Protein AF-J2E6T9-F1 (afdb_monomer)

Structure (mmCIF, N/CA/C/O backbone):
data_AF-J2E6T9-F1
#
_entry.id   AF-J2E6T9-F1
#
loop_
_atom_site.group_PDB
_atom_site.id
_atom_site.type_symbol
_atom_site.label_atom_id
_atom_site.label_alt_id
_atom_site.label_comp_id
_atom_site.label_asym_id
_atom_site.label_entity_id
_atom_site.label_seq_id
_atom_site.pdbx_PDB_ins_code
_atom_site.Cartn_x
_atom_site.Cartn_y
_atom_site.Cartn_z
_atom_site.occupancy
_atom_site.B_iso_or_equiv
_atom_site.auth_seq_id
_atom_site.auth_comp_id
_atom_site.auth_asym_id
_atom_site.auth_atom_id
_atom_site.pdbx_PDB_model_num
ATOM 1 N N . MET A 1 1 ? -65.862 -58.546 57.306 1.00 33.94 1 MET A N 1
ATOM 2 C CA . MET A 1 1 ? -64.444 -58.818 56.987 1.00 33.94 1 MET A CA 1
ATOM 3 C C . MET A 1 1 ? -63.768 -57.460 56.868 1.00 33.94 1 MET A C 1
ATOM 5 O O . MET A 1 1 ? -63.826 -56.861 55.809 1.00 33.94 1 MET A O 1
ATOM 9 N N . LEU A 1 2 ? -63.643 -56.802 58.025 1.00 31.19 2 LEU A N 1
ATOM 10 C CA . LEU A 1 2 ? -62.395 -56.538 58.767 1.00 31.19 2 LEU A CA 1
ATOM 11 C C . LEU A 1 2 ? -61.630 -55.376 58.101 1.00 31.19 2 LEU A C 1
ATOM 13 O O . LEU A 1 2 ? -60.938 -55.601 57.120 1.00 31.19 2 LEU A O 1
ATOM 17 N N . GLU A 1 3 ? -61.995 -54.119 58.404 1.00 28.23 3 GLU A N 1
ATOM 18 C CA . GLU A 1 3 ? -61.572 -53.308 59.586 1.00 28.23 3 GLU A CA 1
ATOM 19 C C . GLU A 1 3 ? -60.317 -52.481 59.212 1.00 28.23 3 GLU A C 1
ATOM 21 O O . GLU A 1 3 ? -59.407 -53.044 58.626 1.00 28.23 3 GLU A O 1
ATOM 26 N N . ILE A 1 4 ? -60.142 -51.164 59.407 1.00 30.59 4 ILE A N 1
ATOM 27 C CA . ILE A 1 4 ? -60.635 -50.104 60.319 1.00 30.59 4 ILE A CA 1
ATOM 28 C C . ILE A 1 4 ? -60.279 -48.757 59.616 1.00 30.59 4 ILE A C 1
ATOM 30 O O . ILE A 1 4 ? -59.206 -48.668 59.033 1.00 30.59 4 ILE A O 1
ATOM 34 N N . SER A 1 5 ? -61.215 -47.808 59.417 1.00 29.56 5 SER A N 1
ATOM 35 C CA . SER A 1 5 ? -61.402 -46.529 60.167 1.00 29.56 5 SER A CA 1
ATOM 36 C C . SER A 1 5 ? -60.226 -45.523 60.044 1.00 29.56 5 SER A C 1
ATOM 38 O O . SER A 1 5 ? -59.086 -45.941 60.126 1.00 29.56 5 SER A O 1
ATOM 40 N N . GLN A 1 6 ? -60.349 -44.198 59.871 1.00 29.88 6 GLN A N 1
ATOM 41 C CA . GLN A 1 6 ? -61.359 -43.202 60.256 1.00 29.88 6 GLN A CA 1
ATOM 42 C C . GLN A 1 6 ? -61.032 -41.842 59.569 1.00 29.88 6 GLN A C 1
ATOM 44 O O . GLN A 1 6 ? -59.870 -41.487 59.438 1.00 29.88 6 GLN A O 1
ATOM 49 N N . TYR A 1 7 ? -62.077 -41.104 59.177 1.00 23.58 7 TYR A N 1
ATOM 50 C CA . TYR A 1 7 ? -62.310 -39.645 59.305 1.00 23.58 7 TYR A CA 1
ATOM 51 C C . TYR A 1 7 ? -61.223 -38.547 59.047 1.00 23.58 7 TYR A C 1
ATOM 53 O O . TYR A 1 7 ? -60.216 -38.454 59.734 1.00 23.58 7 TYR A O 1
ATOM 61 N N . ASN A 1 8 ? -61.595 -37.630 58.128 1.00 31.12 8 ASN A N 1
ATOM 62 C CA . ASN A 1 8 ? -61.217 -36.209 57.843 1.00 31.12 8 ASN A CA 1
ATOM 63 C C . ASN A 1 8 ? -61.057 -35.270 59.084 1.00 31.12 8 ASN A C 1
ATOM 65 O O . ASN A 1 8 ? -61.571 -35.694 60.121 1.00 31.12 8 ASN A O 1
ATOM 69 N N . PRO A 1 9 ? -60.568 -33.978 59.039 1.00 38.75 9 PRO A N 1
ATOM 70 C CA . PRO A 1 9 ? -60.318 -33.034 57.902 1.00 38.75 9 PRO A CA 1
ATOM 71 C C . PRO A 1 9 ? -59.126 -31.997 58.022 1.00 38.75 9 PRO A C 1
ATOM 73 O O . PRO A 1 9 ? -58.530 -31.807 59.075 1.00 38.75 9 PRO A O 1
ATOM 76 N N . SER A 1 10 ? -58.943 -31.171 56.968 1.00 24.67 10 SER A N 1
ATOM 77 C CA . SER A 1 10 ? -58.664 -29.698 56.970 1.00 24.67 10 SER A CA 1
ATOM 78 C C . SER A 1 10 ? -57.241 -29.070 56.886 1.00 24.67 10 SER A C 1
ATOM 80 O O . SER A 1 10 ? -56.314 -29.470 57.575 1.00 24.67 10 SER A O 1
ATOM 82 N N . LEU A 1 11 ? -57.210 -27.959 56.111 1.00 24.92 11 LEU A N 1
ATOM 83 C CA . LEU A 1 11 ? -56.419 -26.703 56.201 1.00 24.92 11 LEU A CA 1
ATOM 84 C C . LEU A 1 11 ? -55.042 -26.519 55.490 1.00 24.92 11 LEU A C 1
ATOM 86 O O . LEU A 1 11 ? -54.010 -26.979 55.949 1.00 24.92 11 LEU A O 1
ATOM 90 N N . HIS A 1 12 ? -55.100 -25.706 54.415 1.00 28.03 12 HIS A N 1
ATOM 91 C CA . HIS A 1 12 ? -54.169 -24.683 53.882 1.00 28.03 12 HIS A CA 1
ATOM 92 C C . HIS A 1 12 ? -52.638 -24.878 53.868 1.00 28.03 12 HIS A C 1
ATOM 94 O O . HIS A 1 12 ? -51.995 -24.836 54.908 1.00 28.03 12 HIS A O 1
ATOM 100 N N . ALA A 1 13 ? -52.058 -24.760 52.663 1.00 27.20 13 ALA A N 1
ATOM 101 C CA . ALA A 1 13 ? -50.959 -23.824 52.383 1.00 27.20 13 ALA A CA 1
ATOM 102 C C . ALA A 1 13 ? -50.910 -23.498 50.874 1.00 27.20 13 ALA A C 1
ATOM 104 O O . ALA A 1 13 ? -50.800 -24.395 50.043 1.00 27.20 13 ALA A O 1
ATOM 105 N N . CYS A 1 14 ? -51.032 -22.213 50.521 1.00 29.80 14 CYS A N 1
ATOM 106 C CA . CYS A 1 14 ? -50.551 -21.699 49.240 1.00 29.80 14 CYS A CA 1
ATOM 107 C C . CYS A 1 14 ? -49.024 -21.671 49.310 1.00 29.80 14 CYS A C 1
ATOM 109 O O . CYS A 1 14 ? -48.490 -20.984 50.178 1.00 29.80 14 CYS A O 1
ATOM 111 N N . GLU A 1 15 ? -48.339 -22.343 48.389 1.00 29.69 15 GLU A N 1
ATOM 112 C CA . GLU A 1 15 ? -46.917 -22.109 48.151 1.00 29.69 15 GLU A CA 1
ATOM 113 C C . GLU A 1 15 ? -46.718 -21.473 46.776 1.00 29.69 15 GLU A C 1
ATOM 115 O O . GLU A 1 15 ? -47.309 -21.867 45.769 1.00 29.69 15 GLU A O 1
ATOM 120 N N . HIS A 1 16 ? -45.935 -20.400 46.810 1.00 28.62 16 HIS A N 1
ATOM 121 C CA . HIS A 1 16 ? -45.573 -19.520 45.717 1.00 28.62 16 HIS A CA 1
ATOM 122 C C . HIS A 1 16 ? -44.885 -20.276 44.574 1.00 28.62 16 HIS A C 1
ATOM 124 O O . HIS A 1 16 ? -43.930 -21.015 44.792 1.00 28.62 16 HIS A O 1
ATOM 130 N N . VAL A 1 17 ? -45.336 -20.027 43.344 1.00 32.03 17 VAL A N 1
ATOM 131 C CA . VAL A 1 17 ? -44.604 -20.386 42.125 1.00 32.03 17 VAL A CA 1
ATOM 132 C C . VAL A 1 17 ? -43.554 -19.304 41.883 1.00 32.03 17 VAL A C 1
ATOM 134 O O . VAL A 1 17 ? -43.895 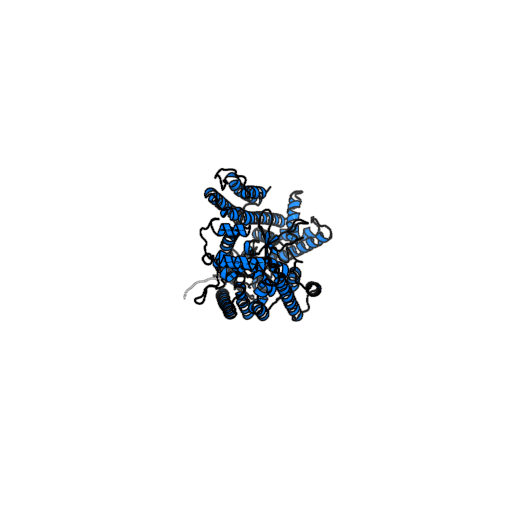-18.147 41.643 1.00 32.03 17 VAL A O 1
ATOM 137 N N . ASP A 1 18 ? -42.289 -19.692 41.987 1.00 30.31 18 ASP A N 1
ATOM 138 C CA . ASP A 1 18 ? -41.109 -18.870 41.719 1.00 30.31 18 ASP A CA 1
ATOM 139 C C . ASP A 1 18 ? -40.858 -18.812 40.193 1.00 30.31 18 ASP A C 1
ATOM 141 O O . ASP A 1 18 ? -40.681 -19.868 39.574 1.00 30.31 18 ASP A O 1
ATOM 145 N N . PRO A 1 19 ? -40.872 -17.642 39.524 1.00 38.97 19 PRO A N 1
ATOM 146 C CA . PRO A 1 19 ? -40.649 -17.550 38.086 1.00 38.97 19 PRO A CA 1
ATOM 147 C C . PRO A 1 19 ? -39.174 -17.257 37.785 1.00 38.97 19 PRO A C 1
ATOM 149 O O . PRO A 1 19 ? -38.844 -16.188 37.285 1.00 38.97 19 PRO A O 1
ATOM 152 N N . LEU A 1 20 ? -38.274 -18.199 38.071 1.00 38.50 20 LEU A N 1
ATOM 153 C CA . LEU A 1 20 ? -36.865 -18.124 37.653 1.00 38.50 20 LEU A CA 1
ATOM 154 C C . LEU A 1 20 ? -36.326 -19.516 37.289 1.00 38.50 20 LEU A C 1
ATOM 156 O O . LEU A 1 20 ? -35.359 -20.016 37.860 1.00 38.50 20 LEU A O 1
ATOM 160 N N . ALA A 1 21 ? -36.925 -20.139 36.274 1.00 36.16 21 ALA A N 1
ATOM 161 C CA . ALA A 1 21 ? -36.225 -21.172 35.521 1.00 36.16 21 ALA A CA 1
ATOM 162 C C . ALA A 1 21 ? -35.213 -20.478 34.595 1.00 36.16 21 ALA A C 1
ATOM 164 O O . ALA A 1 21 ? -35.528 -20.138 33.456 1.00 36.16 21 ALA A O 1
ATOM 165 N N . LYS A 1 22 ? -33.994 -20.236 35.098 1.00 40.28 22 LYS A N 1
ATOM 166 C CA . LYS A 1 22 ? -32.830 -20.024 34.229 1.00 40.28 22 LYS A CA 1
ATOM 167 C C . LYS A 1 22 ? -32.750 -21.242 33.312 1.00 40.28 22 LYS A C 1
ATOM 169 O O . LYS A 1 22 ? -32.534 -22.352 33.797 1.00 40.28 22 LYS A O 1
ATOM 174 N N . GLN A 1 23 ? -32.992 -21.042 32.018 1.00 38.41 23 GLN A N 1
ATOM 175 C CA . GLN A 1 23 ? -32.739 -22.064 31.010 1.00 38.41 23 GLN A CA 1
ATOM 176 C C . GLN A 1 23 ? -31.299 -22.549 31.195 1.00 38.41 23 GLN A C 1
ATOM 178 O O . GLN A 1 23 ? -30.377 -21.738 31.298 1.00 38.41 23 GLN A O 1
ATOM 183 N N . ALA A 1 24 ? -31.123 -23.865 31.321 1.00 42.41 24 ALA A N 1
ATOM 184 C CA . ALA A 1 24 ? -29.798 -24.460 31.274 1.00 42.41 24 ALA A CA 1
ATOM 185 C C . ALA A 1 24 ? -29.132 -24.031 29.952 1.00 42.41 24 ALA A C 1
ATOM 187 O O . ALA A 1 24 ? -29.827 -24.002 28.930 1.00 42.41 24 ALA A O 1
ATOM 188 N N . PRO A 1 25 ? -27.840 -23.653 29.957 1.00 47.38 25 PRO A N 1
ATOM 189 C CA . PRO A 1 25 ? -27.150 -23.318 28.721 1.00 47.38 25 PRO A CA 1
ATOM 190 C C . PRO A 1 25 ? -27.247 -24.507 27.750 1.00 47.38 25 PRO A C 1
ATOM 192 O O . PRO A 1 25 ? -27.209 -25.655 28.204 1.00 47.38 25 PRO A O 1
ATOM 195 N N . PRO A 1 26 ? -27.438 -24.255 26.443 1.00 51.00 26 PRO A N 1
ATOM 196 C CA . PRO A 1 26 ? -27.552 -25.317 25.452 1.00 51.00 26 PRO A CA 1
ATOM 197 C C . PRO A 1 26 ? -26.315 -26.225 25.497 1.00 51.00 26 PRO A C 1
ATOM 199 O O . PRO A 1 26 ? -25.190 -25.738 25.568 1.00 51.00 26 PRO A O 1
ATOM 202 N N . GLU A 1 27 ? -26.533 -27.543 25.485 1.00 56.47 27 GLU A N 1
ATOM 203 C CA . GLU A 1 27 ? -25.462 -28.537 25.367 1.00 56.47 27 GLU A CA 1
ATOM 204 C C . GLU A 1 27 ? -24.908 -28.488 23.930 1.00 56.47 27 GLU A C 1
ATOM 206 O O . GLU A 1 27 ? -25.621 -28.807 22.975 1.00 56.47 27 GLU A O 1
ATOM 211 N N . GLY A 1 28 ? -23.647 -28.079 23.769 1.00 74.62 28 GLY A N 1
ATOM 212 C CA . GLY A 1 28 ? -22.941 -27.979 22.491 1.00 74.62 28 GLY A CA 1
ATOM 213 C C . GLY A 1 28 ? -22.706 -26.551 21.965 1.00 74.62 28 GLY A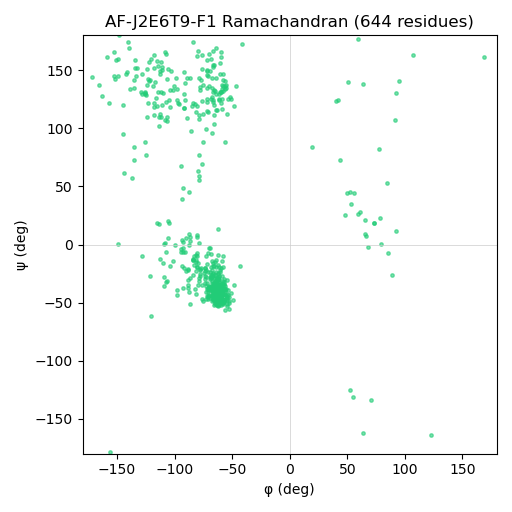 C 1
ATOM 214 O O . GLY A 1 28 ? -23.341 -25.589 22.401 1.00 74.62 28 GLY A O 1
ATOM 215 N N . PRO A 1 29 ? -21.782 -26.393 20.994 1.00 84.50 29 PRO A N 1
ATOM 216 C CA . PRO A 1 29 ? -21.494 -25.105 20.368 1.00 84.50 29 PRO A CA 1
ATOM 217 C C . PRO A 1 29 ? -22.740 -24.524 19.685 1.00 84.50 29 PRO A C 1
ATOM 219 O O . PRO A 1 29 ? -23.415 -25.192 18.899 1.00 84.50 29 PRO A O 1
ATOM 222 N N . GLN A 1 30 ? -23.023 -23.254 19.962 1.00 90.81 30 GLN A N 1
ATOM 223 C CA . GLN A 1 30 ? -24.161 -22.522 19.427 1.00 90.81 30 GLN A CA 1
ATOM 224 C C . GLN A 1 30 ? -23.764 -21.793 18.141 1.00 90.81 30 GLN A C 1
ATOM 226 O O . GLN A 1 30 ? -22.938 -20.879 18.147 1.00 90.81 30 GLN A O 1
ATOM 231 N N . GLN A 1 31 ? -24.392 -22.152 17.026 1.00 92.06 31 GLN A N 1
ATOM 232 C CA . GLN A 1 31 ? -24.257 -21.415 15.773 1.00 92.06 31 GLN A CA 1
ATOM 233 C C . GLN A 1 31 ? -25.138 -20.161 15.818 1.00 92.06 31 GLN A C 1
ATOM 235 O O . GLN A 1 31 ? -26.362 -20.263 15.835 1.00 92.06 31 GLN A O 1
ATOM 240 N N . LEU A 1 32 ? -24.510 -18.987 15.856 1.00 89.44 32 LEU A N 1
ATOM 241 C CA . LEU A 1 32 ? -25.198 -17.693 15.922 1.00 89.44 32 LEU A CA 1
ATOM 242 C C . LEU A 1 32 ? -25.561 -17.157 14.535 1.00 89.44 32 LEU A C 1
ATOM 244 O O . LEU A 1 32 ? -26.526 -16.419 14.392 1.00 89.44 32 LEU A O 1
ATOM 248 N N . LEU A 1 33 ? -24.768 -17.518 13.526 1.00 91.00 33 LEU A N 1
ATOM 249 C CA . LEU A 1 33 ? -24.889 -17.039 12.152 1.00 91.00 33 LEU A CA 1
ATOM 250 C C . LEU A 1 33 ? -24.335 -18.101 11.202 1.00 91.00 33 LEU A C 1
ATOM 252 O O . LEU A 1 33 ? -23.348 -18.759 11.541 1.00 91.00 33 LEU A O 1
ATOM 256 N N . CYS A 1 34 ? -24.919 -18.254 10.014 1.00 89.94 34 CYS A N 1
ATOM 257 C CA . CYS A 1 34 ? -24.450 -19.222 9.025 1.00 89.94 34 CYS A CA 1
ATOM 258 C C . CYS A 1 34 ? -24.596 -18.711 7.600 1.00 89.94 34 CYS A C 1
ATOM 260 O O . CYS A 1 34 ? -25.710 -18.474 7.140 1.00 89.94 34 CYS A O 1
ATOM 262 N N . GLY A 1 35 ? -23.468 -18.611 6.896 1.00 83.88 35 GLY A N 1
ATOM 263 C CA . GLY A 1 35 ? -23.443 -18.283 5.474 1.00 83.88 35 GLY A CA 1
ATOM 264 C C . GLY A 1 35 ? -24.040 -16.917 5.127 1.00 83.88 35 GLY A C 1
ATOM 265 O O . GLY A 1 35 ? -24.550 -16.766 4.021 1.00 83.88 35 GLY A O 1
ATOM 266 N N . ALA A 1 36 ? -23.997 -15.944 6.042 1.00 82.25 36 ALA A N 1
ATOM 267 C CA . ALA A 1 36 ? -24.519 -14.606 5.778 1.00 82.25 36 ALA A CA 1
ATOM 268 C C . ALA A 1 36 ? -23.521 -13.760 4.973 1.00 82.25 36 ALA A C 1
ATOM 270 O O . ALA A 1 36 ? -22.327 -14.062 4.938 1.00 82.25 36 ALA A O 1
ATOM 271 N N . THR A 1 37 ? -24.023 -12.680 4.373 1.00 85.44 37 THR A N 1
ATOM 272 C CA . THR A 1 37 ? -23.279 -11.765 3.485 1.00 85.44 37 THR A CA 1
ATOM 273 C C . THR A 1 37 ? -22.673 -12.437 2.243 1.00 85.44 37 THR A C 1
ATOM 275 O O . THR A 1 37 ? -22.762 -13.646 2.026 1.00 85.44 37 THR A O 1
ATOM 278 N N . ASP A 1 38 ? -22.052 -11.634 1.385 1.00 81.81 38 ASP A N 1
ATOM 279 C CA . ASP A 1 38 ? -21.275 -12.083 0.225 1.00 81.81 38 ASP A CA 1
ATOM 280 C C . ASP A 1 38 ? -20.030 -12.903 0.617 1.00 81.81 38 ASP A C 1
ATOM 282 O O . ASP A 1 38 ? -19.568 -13.758 -0.143 1.00 81.81 38 ASP A O 1
ATOM 286 N N . ARG A 1 39 ? -19.521 -12.713 1.840 1.00 87.69 39 ARG A N 1
ATOM 287 C CA . ARG A 1 39 ? -18.376 -13.452 2.386 1.00 87.69 39 ARG A CA 1
ATOM 288 C C . ARG A 1 39 ? -18.747 -14.780 3.053 1.00 87.69 39 ARG A C 1
ATOM 290 O O . ARG A 1 39 ? -17.847 -15.455 3.551 1.00 87.69 39 ARG A O 1
ATOM 297 N N . SER A 1 40 ? -20.021 -15.188 3.045 1.00 92.19 40 SER A N 1
ATOM 298 C CA . SER A 1 40 ? -20.496 -16.451 3.648 1.00 92.19 40 SER A CA 1
ATOM 299 C C . SER A 1 40 ? -20.058 -16.621 5.112 1.00 92.19 40 SER A C 1
ATOM 301 O O . SER A 1 40 ? -19.566 -17.674 5.523 1.00 92.19 40 SER A O 1
ATOM 303 N N . ILE A 1 41 ? -20.206 -15.557 5.897 1.00 94.44 41 ILE A N 1
ATOM 304 C CA . ILE A 1 41 ? -19.752 -15.480 7.283 1.00 94.44 41 ILE A CA 1
ATOM 305 C C . ILE A 1 41 ? -20.564 -16.443 8.152 1.00 94.44 41 ILE A C 1
ATOM 307 O O . ILE A 1 41 ? -21.795 -16.461 8.130 1.00 94.44 41 ILE A O 1
ATOM 311 N N . THR A 1 42 ? -19.854 -17.233 8.952 1.00 95.50 42 THR A N 1
ATOM 312 C CA . THR A 1 42 ? -20.404 -18.157 9.945 1.00 95.50 42 THR A CA 1
ATOM 313 C C . THR A 1 42 ? -19.797 -17.838 11.307 1.00 95.50 42 THR A C 1
ATOM 315 O O . THR A 1 42 ? -18.575 -17.756 11.425 1.00 95.50 42 THR A O 1
ATOM 318 N N . LEU A 1 43 ? -20.641 -17.662 12.329 1.00 96.12 43 LEU A N 1
ATOM 319 C CA . LEU A 1 43 ? -20.219 -17.460 13.719 1.00 96.12 43 LEU A CA 1
ATOM 320 C C . LEU A 1 43 ? -20.705 -18.610 14.595 1.00 96.12 43 LEU A C 1
ATOM 322 O O . LEU A 1 43 ? -21.905 -18.884 14.671 1.00 96.12 43 LEU A O 1
ATOM 326 N N . VAL A 1 44 ? -19.771 -19.228 15.314 1.00 96.25 44 VAL A N 1
ATOM 327 C CA . VAL A 1 44 ? -20.041 -20.303 16.271 1.00 96.25 44 VAL A CA 1
ATOM 328 C C . VAL A 1 44 ? -19.496 -19.900 17.635 1.00 96.25 44 VAL A C 1
ATOM 330 O O . VAL A 1 44 ? -18.303 -19.636 17.774 1.00 96.25 44 VAL A O 1
ATOM 333 N N . ARG A 1 45 ? -20.368 -19.851 18.644 1.00 96.06 45 ARG A N 1
ATOM 334 C CA . ARG A 1 45 ? -20.018 -19.620 20.048 1.00 96.06 45 ARG A CA 1
ATOM 335 C C . ARG A 1 45 ? -19.895 -20.965 20.761 1.00 96.06 45 ARG A C 1
ATOM 337 O O . ARG A 1 45 ? -20.848 -21.737 20.799 1.00 96.06 45 ARG A O 1
ATOM 344 N N . ASN A 1 46 ? -18.725 -21.244 21.315 1.00 94.38 46 ASN A N 1
ATOM 345 C CA . ASN A 1 46 ? -18.452 -22.451 22.087 1.00 94.38 46 ASN A CA 1
ATOM 346 C C . ASN A 1 46 ? -18.994 -22.330 23.520 1.00 94.38 46 ASN A C 1
ATOM 348 O O . ASN A 1 46 ? -19.311 -21.239 23.994 1.00 94.38 46 ASN A O 1
ATOM 352 N N . GLU A 1 47 ? -19.055 -23.457 24.230 1.00 90.38 47 GLU A N 1
ATOM 353 C CA . GLU A 1 47 ? -19.543 -23.524 25.618 1.00 90.38 47 GLU A CA 1
ATOM 354 C C . GLU A 1 47 ? -18.700 -22.694 26.601 1.00 90.38 47 GLU A C 1
ATOM 356 O O . GLU A 1 47 ? -19.221 -22.183 27.589 1.00 90.38 47 GLU A O 1
ATOM 361 N N . ASP A 1 48 ? -17.405 -22.525 26.321 1.00 90.94 48 ASP A N 1
ATOM 362 C CA . ASP A 1 48 ? -16.489 -21.698 27.115 1.00 90.94 48 ASP A CA 1
ATOM 363 C C . ASP A 1 48 ? -16.621 -20.189 26.827 1.00 90.94 48 ASP A C 1
ATOM 365 O O . ASP A 1 48 ? -15.902 -19.382 27.415 1.00 90.94 48 ASP A O 1
ATOM 369 N N . GLY A 1 49 ? -17.538 -19.800 25.933 1.00 90.56 49 GLY A N 1
ATOM 370 C CA . GLY A 1 49 ? -17.764 -18.422 25.501 1.00 90.56 49 GLY A CA 1
ATOM 371 C C . GLY A 1 49 ? -16.851 -17.952 24.365 1.00 90.56 49 GLY A C 1
ATOM 372 O O . GLY A 1 49 ? -17.095 -16.873 23.816 1.00 90.56 49 GLY A O 1
ATOM 373 N N . SER A 1 50 ? -15.852 -18.750 23.969 1.00 94.69 50 SER A N 1
ATOM 374 C CA . SER A 1 50 ? -15.005 -18.443 2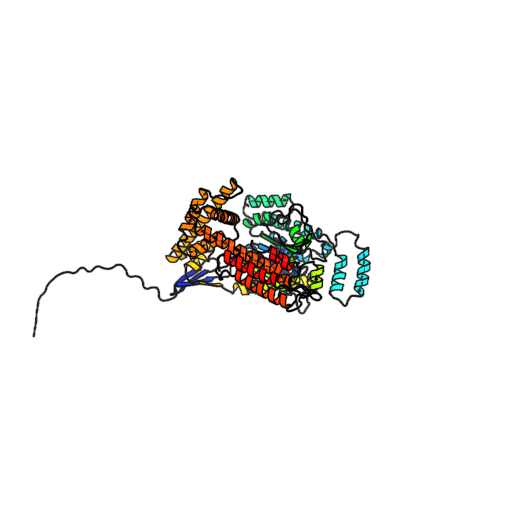2.814 1.00 94.69 50 SER A CA 1
ATOM 375 C C . SER A 1 50 ? -15.805 -18.495 21.514 1.00 94.69 50 SER A C 1
ATOM 377 O O . SER A 1 50 ? -16.817 -19.191 21.405 1.00 94.69 50 SER A O 1
ATOM 379 N N . VAL A 1 51 ? -15.365 -17.740 20.509 1.00 96.75 51 VAL A N 1
ATOM 380 C CA . VAL A 1 51 ? -16.080 -17.615 19.235 1.00 96.75 51 VAL A CA 1
ATOM 381 C C . VAL A 1 51 ? -15.163 -17.945 18.073 1.00 96.75 51 VAL A C 1
ATOM 383 O O . VAL A 1 51 ? -14.060 -17.411 17.970 1.00 96.75 51 VAL A O 1
ATOM 386 N N . GLN A 1 52 ? -15.642 -18.807 17.180 1.00 97.00 52 GLN A N 1
ATOM 387 C CA . GLN A 1 52 ? -15.038 -19.039 15.876 1.00 97.00 52 GLN A CA 1
ATOM 388 C C . GLN A 1 52 ? -15.817 -18.297 14.799 1.00 97.00 52 GLN A C 1
ATOM 390 O O . GLN A 1 52 ? -17.045 -18.368 14.736 1.00 97.00 52 GLN A O 1
ATOM 395 N N . VAL A 1 53 ? -15.077 -17.600 13.945 1.00 96.50 53 VAL A N 1
ATOM 396 C CA . VAL A 1 53 ? -15.598 -16.899 12.778 1.00 96.50 53 VAL A CA 1
ATOM 397 C C . VAL A 1 53 ? -14.963 -17.512 11.540 1.00 96.50 53 VAL A C 1
ATOM 399 O O . VAL A 1 53 ? -13.746 -17.437 11.388 1.00 96.50 53 VAL A O 1
ATOM 402 N N . SER A 1 54 ? -15.773 -18.081 10.651 1.00 95.38 54 SER A N 1
ATOM 403 C CA . SER A 1 54 ? -15.322 -18.619 9.362 1.00 95.38 54 SER A CA 1
ATOM 404 C C . SER A 1 54 ? -15.957 -17.853 8.209 1.00 95.38 54 SER A C 1
ATOM 406 O O . SER A 1 54 ? -17.131 -17.494 8.277 1.00 95.38 54 SER A O 1
ATOM 408 N N . MET A 1 55 ? -15.187 -17.577 7.158 1.00 94.94 55 MET A N 1
ATOM 409 C CA . MET A 1 55 ? -15.639 -16.798 6.002 1.00 94.94 55 MET A CA 1
ATOM 410 C C . MET A 1 55 ? -14.791 -17.065 4.761 1.00 94.94 55 MET A C 1
ATOM 412 O O . MET A 1 55 ? -13.640 -17.497 4.847 1.00 94.94 55 MET A O 1
ATOM 416 N N . ASN A 1 56 ? -15.333 -16.724 3.599 1.00 93.88 56 ASN A N 1
ATOM 417 C CA . ASN A 1 56 ? -14.555 -16.633 2.373 1.00 93.88 56 ASN A CA 1
ATOM 418 C C . ASN A 1 56 ? -13.538 -15.480 2.476 1.00 93.88 56 ASN A C 1
ATOM 420 O O . ASN A 1 56 ? -13.717 -14.496 3.217 1.00 93.88 56 ASN A O 1
ATOM 424 N N . ARG A 1 57 ? -12.445 -15.602 1.719 1.00 92.50 57 ARG A N 1
ATOM 425 C CA . ARG A 1 57 ? -11.420 -14.554 1.634 1.00 92.50 57 ARG A CA 1
ATOM 426 C C . ARG A 1 57 ? -12.036 -13.224 1.156 1.00 92.50 57 ARG A C 1
ATOM 428 O O . ARG A 1 57 ? -12.989 -13.259 0.377 1.00 92.50 57 ARG A O 1
ATOM 435 N N . PRO A 1 58 ? -11.535 -12.063 1.619 1.00 91.81 58 PRO A N 1
ATOM 436 C CA . PRO A 1 58 ? -12.067 -10.750 1.217 1.00 91.81 58 PRO A CA 1
ATOM 437 C C . PRO A 1 58 ? -11.864 -10.499 -0.286 1.00 91.81 58 PRO A C 1
ATOM 439 O O . PRO A 1 58 ? -11.141 -11.251 -0.914 1.00 91.81 58 PRO A O 1
ATOM 442 N N . PRO A 1 59 ? -12.438 -9.479 -0.927 1.00 92.69 59 PRO A N 1
ATOM 443 C CA . PRO A 1 59 ? -12.071 -9.153 -2.308 1.00 92.69 59 PRO A CA 1
ATOM 444 C C . PRO A 1 59 ? -10.582 -8.782 -2.455 1.00 92.69 59 PRO A C 1
ATOM 446 O O . PRO A 1 59 ? -9.935 -8.332 -1.507 1.00 92.69 59 PRO A O 1
ATOM 449 N N . ILE A 1 60 ? -10.035 -8.946 -3.664 1.00 95.62 60 ILE A N 1
ATOM 450 C CA . ILE A 1 60 ? -8.730 -8.373 -4.026 1.00 95.62 60 ILE A CA 1
ATOM 451 C C . ILE A 1 60 ? -8.960 -6.891 -4.328 1.00 95.62 60 ILE A C 1
ATOM 453 O O . ILE A 1 60 ? -9.557 -6.561 -5.351 1.00 95.62 60 ILE A O 1
ATOM 457 N N . THR A 1 61 ? -8.496 -6.014 -3.441 1.00 95.62 61 THR A N 1
ATOM 458 C CA . THR A 1 61 ? -8.692 -4.559 -3.550 1.00 95.62 61 THR A CA 1
ATOM 459 C C . THR A 1 61 ? -7.433 -3.839 -4.021 1.00 95.62 61 THR A C 1
ATOM 461 O O . THR A 1 61 ? -7.507 -2.727 -4.538 1.00 95.62 61 THR A O 1
ATOM 464 N N . GLU A 1 62 ? -6.263 -4.466 -3.910 1.00 96.19 62 GLU A N 1
ATOM 465 C CA . GLU A 1 62 ? -5.001 -3.853 -4.315 1.00 96.19 62 GLU A CA 1
ATOM 466 C C . GLU A 1 62 ? -4.207 -4.767 -5.239 1.00 96.19 62 GLU A C 1
ATOM 468 O O . GLU A 1 62 ? -3.973 -5.936 -4.934 1.00 96.19 62 GLU A O 1
ATOM 473 N N . VAL A 1 63 ? -3.725 -4.221 -6.353 1.00 97.94 63 VAL A N 1
ATOM 474 C CA . VAL A 1 63 ? -2.821 -4.938 -7.258 1.00 97.94 63 VAL A CA 1
ATOM 475 C C . VAL A 1 63 ? -1.466 -4.246 -7.276 1.00 97.94 63 VAL A C 1
ATOM 477 O O . VAL A 1 63 ? -1.350 -3.085 -7.673 1.00 97.94 63 VAL A O 1
ATOM 480 N N . VAL A 1 64 ? -0.427 -4.974 -6.866 1.00 97.25 64 VAL A N 1
ATOM 481 C CA . VAL A 1 64 ? 0.953 -4.479 -6.798 1.00 97.25 64 VAL A CA 1
ATOM 482 C C . VAL A 1 64 ? 1.747 -5.045 -7.970 1.00 97.25 64 VAL A C 1
ATOM 484 O O . VAL A 1 64 ? 1.929 -6.255 -8.088 1.00 97.25 64 VAL A O 1
ATOM 487 N N . LEU A 1 65 ? 2.246 -4.161 -8.830 1.00 96.12 65 LEU A N 1
ATOM 488 C CA . LEU A 1 65 ? 2.979 -4.493 -10.046 1.00 96.12 65 LEU A CA 1
ATOM 489 C C . LEU A 1 65 ? 4.458 -4.143 -9.883 1.00 96.12 65 LEU A C 1
ATOM 491 O O . LEU A 1 65 ? 4.848 -2.969 -9.918 1.00 96.12 65 LEU A O 1
ATOM 495 N N . SER A 1 66 ? 5.304 -5.161 -9.742 1.00 92.75 66 SER A N 1
ATOM 496 C CA . SER A 1 66 ? 6.737 -4.937 -9.590 1.00 92.75 66 SER A CA 1
ATOM 497 C C . SER A 1 66 ? 7.404 -4.383 -10.848 1.00 92.75 66 SER A C 1
ATOM 499 O O . SER A 1 66 ? 6.936 -4.531 -11.984 1.00 92.75 66 SER A O 1
ATOM 501 N N . GLY A 1 67 ? 8.574 -3.777 -10.673 1.00 85.75 67 GLY A N 1
ATOM 502 C CA . GLY A 1 67 ? 9.414 -3.384 -11.797 1.00 85.75 67 GLY A CA 1
ATOM 503 C C . GLY A 1 67 ? 10.027 -4.587 -12.514 1.00 85.75 67 GLY A C 1
ATOM 504 O O . GLY A 1 67 ? 10.528 -5.531 -11.900 1.00 85.75 67 GLY A O 1
ATOM 505 N N . GLY A 1 68 ? 10.005 -4.552 -13.849 1.00 77.81 68 GLY A N 1
ATOM 506 C CA . GLY A 1 68 ? 10.518 -5.643 -14.687 1.00 77.81 68 GLY A CA 1
ATOM 507 C C . GLY A 1 68 ? 11.093 -5.231 -16.039 1.00 77.81 68 GLY A C 1
ATOM 508 O O . GLY A 1 68 ? 11.533 -6.103 -16.787 1.00 77.81 68 GLY A O 1
ATOM 509 N N . GLY A 1 69 ? 11.106 -3.937 -16.376 1.00 80.06 69 GLY A N 1
ATOM 510 C CA . GLY A 1 69 ? 11.482 -3.464 -17.713 1.00 80.06 69 GLY A CA 1
ATOM 511 C C . GLY A 1 69 ? 10.640 -4.129 -18.807 1.00 80.06 69 GLY A C 1
ATOM 512 O O . GLY A 1 69 ? 9.422 -4.223 -18.679 1.00 80.06 69 GLY A O 1
ATOM 513 N N . ALA A 1 70 ? 11.283 -4.647 -19.855 1.00 79.69 70 ALA A N 1
ATOM 514 C CA . ALA A 1 70 ? 10.601 -5.314 -20.967 1.00 79.69 70 ALA A CA 1
ATOM 515 C C . ALA A 1 70 ? 9.786 -6.557 -20.551 1.00 79.69 70 ALA A C 1
ATOM 517 O O . ALA A 1 70 ? 8.828 -6.912 -21.233 1.00 79.69 70 ALA A O 1
ATOM 518 N N . LYS A 1 71 ? 10.091 -7.177 -19.400 1.00 86.12 71 LYS A N 1
ATOM 519 C CA . LYS A 1 71 ? 9.312 -8.303 -18.848 1.00 86.12 71 LYS A CA 1
ATOM 520 C C . LYS A 1 71 ? 7.882 -7.908 -18.466 1.00 86.12 71 LYS A C 1
ATOM 522 O O . LYS A 1 71 ? 7.024 -8.779 -18.378 1.00 86.12 71 LYS A O 1
ATOM 527 N N . GLY A 1 72 ? 7.619 -6.609 -18.284 1.00 87.25 72 GLY A N 1
ATOM 528 C CA . GLY A 1 72 ? 6.281 -6.073 -18.027 1.00 87.25 72 GLY A CA 1
ATOM 529 C C . GLY A 1 72 ? 5.266 -6.385 -19.131 1.00 87.25 72 GLY A C 1
ATOM 530 O O . GLY A 1 72 ? 4.071 -6.299 -18.882 1.00 87.25 72 GLY A O 1
ATOM 531 N N . VAL A 1 73 ? 5.714 -6.830 -20.313 1.00 88.62 73 VAL A N 1
ATOM 532 C CA . VAL A 1 73 ? 4.830 -7.340 -21.371 1.00 88.62 73 VAL A CA 1
ATOM 533 C C . VAL A 1 73 ? 3.918 -8.474 -20.895 1.00 88.62 73 VAL A C 1
ATOM 535 O O . VAL A 1 73 ? 2.786 -8.587 -21.363 1.00 88.62 73 VAL A O 1
ATOM 538 N N . ALA A 1 74 ? 4.385 -9.273 -19.928 1.00 92.62 74 ALA A N 1
ATOM 539 C CA . ALA A 1 74 ? 3.622 -10.368 -19.346 1.00 92.62 74 ALA A CA 1
ATOM 540 C C . ALA A 1 74 ? 2.333 -9.886 -18.663 1.00 92.62 74 ALA A C 1
ATOM 542 O O . ALA A 1 74 ? 1.361 -10.634 -18.645 1.00 92.62 74 ALA A O 1
ATOM 543 N N . TYR A 1 75 ? 2.288 -8.636 -18.170 1.00 95.25 75 TYR A N 1
ATOM 544 C CA . TYR A 1 75 ? 1.124 -8.081 -17.472 1.00 95.25 75 TYR A CA 1
ATOM 545 C C . TYR A 1 75 ? -0.159 -8.089 -18.303 1.00 95.25 75 TYR A C 1
ATOM 547 O O . TYR A 1 75 ? -1.229 -8.080 -17.710 1.00 95.25 75 TYR A O 1
ATOM 555 N N . SER A 1 76 ? -0.090 -8.202 -19.635 1.00 94.88 76 SER A N 1
ATOM 556 C CA . SER A 1 76 ? -1.302 -8.393 -20.447 1.00 94.88 76 SER A CA 1
ATOM 557 C C . SER A 1 76 ? -2.101 -9.622 -19.994 1.00 94.88 76 SER A C 1
ATOM 559 O O . SER A 1 76 ? -3.305 -9.535 -19.782 1.00 94.88 76 SER A O 1
ATOM 561 N N . GLY A 1 77 ? -1.413 -10.734 -19.700 1.00 96.25 77 GLY A N 1
ATOM 562 C CA . GLY A 1 77 ? -2.052 -11.957 -19.206 1.00 96.25 77 GLY A CA 1
ATOM 563 C C . GLY A 1 77 ? -2.659 -11.828 -17.808 1.00 96.25 77 GLY A C 1
ATOM 564 O O . GLY A 1 77 ? -3.640 -12.503 -17.501 1.00 96.25 77 GLY A O 1
ATOM 565 N N . LEU A 1 78 ? -2.122 -10.938 -16.963 1.00 97.12 78 LEU A N 1
ATOM 566 C CA . LEU A 1 78 ? -2.758 -10.584 -15.691 1.00 97.12 78 LEU A CA 1
ATOM 567 C C . LEU A 1 78 ? -4.089 -9.875 -15.949 1.00 97.12 78 LEU A C 1
ATOM 569 O O . LEU A 1 78 ? -5.101 -10.283 -15.393 1.00 97.12 78 LEU A O 1
ATOM 573 N N . VAL A 1 79 ? -4.080 -8.831 -16.781 1.00 97.06 79 VAL A N 1
ATOM 574 C CA . VAL A 1 79 ? -5.269 -8.006 -17.048 1.00 97.06 79 VAL A CA 1
ATOM 575 C C . VAL A 1 79 ? -6.372 -8.848 -17.684 1.00 97.06 79 VAL A C 1
ATOM 577 O O . VAL A 1 79 ? -7.510 -8.783 -17.232 1.00 97.06 79 VAL A O 1
ATOM 580 N N . ASP A 1 80 ? -6.019 -9.710 -18.642 1.00 97.31 80 ASP A N 1
ATOM 581 C CA . ASP A 1 80 ? -6.937 -10.688 -19.237 1.00 97.31 80 ASP A CA 1
ATOM 582 C C . ASP A 1 80 ? -7.597 -11.572 -18.169 1.00 97.31 80 ASP A C 1
ATOM 584 O O . ASP A 1 80 ? -8.814 -11.738 -18.139 1.00 97.31 80 ASP A O 1
ATOM 588 N N . THR A 1 81 ? -6.801 -12.086 -17.225 1.00 97.81 81 THR A N 1
ATOM 589 C CA . THR A 1 81 ? -7.311 -12.942 -16.145 1.00 97.81 81 THR A CA 1
ATOM 590 C C . THR A 1 81 ? -8.224 -12.172 -15.189 1.00 97.81 81 THR A C 1
ATOM 592 O O . THR A 1 81 ? -9.269 -12.689 -14.792 1.00 97.81 81 THR A O 1
ATOM 595 N N . LEU A 1 82 ? -7.857 -10.943 -14.815 1.00 97.44 82 LEU A N 1
ATOM 596 C CA . LEU A 1 82 ? -8.657 -10.105 -13.918 1.00 97.44 82 LEU A CA 1
ATOM 597 C C . LEU A 1 82 ? -10.004 -9.732 -14.549 1.00 97.44 82 LEU A C 1
ATOM 599 O O . LEU A 1 82 ? -11.029 -9.801 -13.870 1.00 97.44 82 LEU A O 1
ATOM 603 N N . GLU A 1 83 ? -10.021 -9.381 -15.838 1.00 96.38 83 GLU A N 1
ATOM 604 C CA . GLU A 1 83 ? -11.256 -9.104 -16.579 1.00 96.38 83 GLU A CA 1
ATOM 605 C C . GLU A 1 83 ? -12.122 -10.357 -16.729 1.00 96.38 83 GLU A C 1
ATOM 607 O O . GLU A 1 83 ? -13.314 -10.314 -16.424 1.00 96.38 83 GLU A O 1
ATOM 612 N N . ALA A 1 84 ? -11.532 -11.487 -17.130 1.00 97.00 84 ALA A N 1
ATOM 613 C CA . ALA A 1 84 ? -12.259 -12.740 -17.333 1.00 97.00 84 ALA A CA 1
ATOM 614 C C . ALA A 1 84 ? -12.926 -13.269 -16.052 1.00 97.00 84 ALA A C 1
ATOM 616 O O . ALA A 1 84 ? -13.976 -13.906 -16.127 1.00 97.00 84 ALA A O 1
ATOM 617 N N . ASN A 1 85 ? -12.341 -12.987 -14.884 1.00 96.38 85 ASN A N 1
ATOM 618 C CA . ASN A 1 85 ? -12.891 -13.362 -13.579 1.00 96.38 85 ASN A CA 1
ATOM 619 C C . ASN A 1 85 ? -13.756 -12.253 -12.940 1.00 96.38 85 ASN A C 1
ATOM 621 O O . ASN A 1 85 ? -14.198 -12.414 -11.805 1.00 96.38 85 ASN A O 1
ATOM 625 N N . GLY A 1 86 ? -13.995 -11.126 -13.626 1.00 95.06 86 GLY A N 1
ATOM 626 C CA . GLY A 1 86 ? -14.806 -10.019 -13.101 1.00 95.06 86 GLY A CA 1
ATOM 627 C C . GLY A 1 86 ? -14.199 -9.314 -11.881 1.00 95.06 86 GLY A C 1
ATOM 628 O O . GLY A 1 86 ? -14.914 -8.675 -11.117 1.00 95.06 86 GLY A O 1
ATOM 629 N N . LEU A 1 87 ? -12.884 -9.429 -11.675 1.00 95.19 87 LEU A N 1
ATOM 630 C CA . LEU A 1 87 ? -12.197 -8.881 -10.501 1.00 95.19 87 LEU A CA 1
ATOM 631 C C . LEU A 1 87 ? -11.910 -7.384 -10.626 1.00 95.19 87 LEU A C 1
ATOM 633 O O . LEU A 1 87 ? -11.686 -6.712 -9.621 1.00 95.19 87 LEU A O 1
ATOM 637 N N . MET A 1 88 ? -11.937 -6.858 -11.853 1.00 94.62 88 MET A N 1
ATOM 638 C CA . MET A 1 88 ? -11.628 -5.458 -12.123 1.00 94.62 88 MET A CA 1
ATOM 639 C C . MET A 1 88 ? -12.514 -4.493 -11.344 1.00 94.62 88 MET A C 1
ATOM 641 O O . MET A 1 88 ? -12.005 -3.455 -10.959 1.00 94.62 88 MET A O 1
ATOM 645 N N . ASP A 1 89 ? -13.778 -4.809 -11.053 1.00 92.31 89 ASP A N 1
ATOM 646 C CA . ASP A 1 89 ? -14.677 -3.897 -10.329 1.00 92.31 89 ASP A CA 1
ATOM 647 C C . ASP A 1 89 ? -14.360 -3.793 -8.826 1.00 92.31 89 ASP A C 1
ATOM 649 O O . ASP A 1 89 ? -14.630 -2.754 -8.229 1.00 92.31 89 ASP A O 1
ATOM 653 N N . PHE A 1 90 ? -13.724 -4.812 -8.236 1.00 94.19 90 PHE A N 1
ATOM 654 C CA . PHE A 1 90 ? -13.378 -4.852 -6.807 1.00 94.19 90 PHE A CA 1
ATOM 655 C C . PHE A 1 90 ? -12.021 -4.230 -6.478 1.00 94.19 90 PHE A C 1
ATOM 657 O O . PHE A 1 90 ? -11.775 -3.851 -5.337 1.00 94.19 90 PHE A O 1
ATOM 664 N N . ILE A 1 91 ? -11.127 -4.135 -7.464 1.00 97.06 91 ILE A N 1
ATOM 665 C CA . ILE A 1 91 ? -9.828 -3.487 -7.278 1.00 97.06 91 ILE A CA 1
ATOM 666 C C . ILE A 1 91 ? -10.072 -2.004 -6.989 1.00 97.06 91 ILE A C 1
ATOM 668 O O . ILE A 1 91 ? -10.808 -1.352 -7.711 1.00 97.06 91 ILE A O 1
ATOM 672 N N . GLU A 1 92 ? -9.438 -1.440 -5.978 1.00 96.62 92 GLU A N 1
ATOM 673 C CA . GLU A 1 92 ? -9.536 -0.021 -5.617 1.00 96.62 92 GLU A CA 1
ATOM 674 C C . GLU A 1 92 ? -8.258 0.735 -5.997 1.00 96.62 92 GLU A C 1
ATOM 676 O O . GLU A 1 92 ? -8.299 1.917 -6.359 1.00 96.62 92 GLU A O 1
ATOM 681 N N . THR A 1 93 ? -7.116 0.039 -5.945 1.00 97.06 93 THR A N 1
ATOM 682 C CA . THR A 1 93 ? -5.793 0.651 -6.090 1.00 97.06 93 THR A CA 1
ATOM 683 C C . THR A 1 93 ? -4.858 -0.199 -6.941 1.00 97.06 93 THR A C 1
ATOM 685 O O . THR A 1 93 ? -4.693 -1.399 -6.711 1.00 97.06 93 THR A O 1
ATOM 688 N N . PHE A 1 94 ? -4.170 0.452 -7.879 1.00 98.06 94 PHE A N 1
ATOM 689 C CA . PHE A 1 94 ? -2.981 -0.104 -8.522 1.00 98.06 94 PHE A CA 1
ATOM 690 C C . PHE A 1 94 ? -1.716 0.552 -7.970 1.00 98.06 94 PHE A C 1
ATOM 692 O O . PHE A 1 94 ? -1.613 1.778 -7.897 1.00 98.06 94 PHE A O 1
ATOM 699 N N . LEU A 1 95 ? -0.725 -0.272 -7.635 1.00 97.19 95 LEU A N 1
ATOM 700 C CA . LEU A 1 95 ? 0.581 0.170 -7.157 1.00 97.19 95 LEU A CA 1
ATOM 701 C C . LEU A 1 95 ? 1.668 -0.309 -8.106 1.00 97.19 95 LEU A C 1
ATOM 703 O O . LEU A 1 95 ? 1.648 -1.460 -8.540 1.00 97.19 95 LEU A O 1
ATOM 707 N N . GLY A 1 96 ? 2.633 0.549 -8.435 1.00 95.00 96 GLY A N 1
ATOM 708 C CA . GLY A 1 96 ? 3.632 0.200 -9.439 1.00 95.00 96 GLY A CA 1
ATOM 709 C C . GLY A 1 96 ? 5.007 0.825 -9.248 1.00 95.00 96 GLY A C 1
ATOM 710 O O . GLY A 1 96 ? 5.152 1.987 -8.862 1.00 95.00 96 GLY A O 1
ATOM 711 N N . ALA A 1 97 ? 6.035 0.054 -9.604 1.00 90.62 97 ALA A N 1
ATOM 712 C CA . ALA A 1 97 ? 7.410 0.528 -9.740 1.00 90.62 97 ALA A CA 1
ATOM 713 C C . ALA A 1 97 ? 7.949 0.233 -11.147 1.00 90.62 97 ALA A C 1
ATOM 715 O O . ALA A 1 97 ? 7.674 -0.818 -11.726 1.00 90.62 97 ALA A O 1
ATOM 716 N N . SER A 1 98 ? 8.737 1.146 -11.718 1.00 89.06 98 SER A N 1
ATOM 717 C CA . SER A 1 98 ? 9.346 0.998 -13.047 1.00 89.06 98 SER A CA 1
ATOM 718 C C . SER A 1 98 ? 8.318 0.640 -14.132 1.00 89.06 98 SER A C 1
ATOM 720 O O . SER A 1 98 ? 7.313 1.329 -14.287 1.00 89.06 98 SER A O 1
ATOM 722 N N . ALA A 1 99 ? 8.519 -0.448 -14.880 1.00 85.62 99 ALA A N 1
ATOM 723 C CA . ALA A 1 99 ? 7.540 -0.942 -15.853 1.00 85.62 99 ALA A CA 1
ATOM 724 C C . ALA A 1 99 ? 6.155 -1.246 -15.241 1.00 85.62 99 ALA A C 1
ATOM 726 O O . ALA A 1 99 ? 5.146 -1.090 -15.925 1.00 85.62 99 ALA A O 1
ATOM 727 N N . GLY A 1 100 ? 6.090 -1.629 -13.962 1.00 92.19 100 GLY A N 1
ATOM 728 C CA . GLY A 1 100 ? 4.832 -1.791 -13.236 1.00 92.19 100 GLY A CA 1
ATOM 729 C C . GLY A 1 100 ? 4.100 -0.467 -13.013 1.00 92.19 100 GLY A C 1
ATOM 730 O O . GLY A 1 100 ? 2.879 -0.446 -13.068 1.00 92.19 100 GLY A O 1
ATOM 731 N N . ALA A 1 101 ? 4.814 0.656 -12.865 1.00 93.00 101 ALA A N 1
ATOM 732 C CA . ALA A 1 101 ? 4.200 1.984 -12.766 1.00 93.00 101 ALA A CA 1
ATOM 733 C C . ALA A 1 101 ? 3.521 2.414 -14.073 1.00 93.00 101 ALA A C 1
ATOM 735 O O . ALA A 1 101 ? 2.466 3.040 -14.041 1.00 93.00 101 ALA A O 1
ATOM 736 N N . LEU A 1 102 ? 4.105 2.050 -15.221 1.00 91.38 102 LEU A N 1
ATOM 737 C CA . LEU A 1 102 ? 3.490 2.273 -16.534 1.00 91.38 102 LEU A CA 1
ATOM 738 C C . LEU A 1 102 ? 2.165 1.514 -16.643 1.00 91.38 102 LEU A C 1
ATOM 740 O O . LEU A 1 102 ? 1.152 2.090 -17.029 1.00 91.38 102 LEU A O 1
ATOM 744 N N . ALA A 1 103 ? 2.180 0.229 -16.276 1.00 93.88 103 ALA A N 1
ATOM 745 C CA . ALA A 1 103 ? 0.989 -0.605 -16.308 1.00 93.88 103 ALA A CA 1
ATOM 746 C C . ALA A 1 103 ? -0.080 -0.108 -15.329 1.00 93.88 103 ALA A C 1
ATOM 748 O O . ALA A 1 103 ? -1.216 0.114 -15.735 1.00 93.88 103 ALA A O 1
ATOM 749 N N . ALA A 1 104 ? 0.307 0.167 -14.083 1.00 97.38 104 ALA A N 1
ATOM 750 C CA . ALA A 1 104 ? -0.574 0.710 -13.057 1.00 97.38 104 ALA A CA 1
ATOM 751 C C . ALA A 1 104 ? -1.241 2.020 -13.509 1.00 97.38 104 ALA A C 1
ATOM 753 O O . ALA A 1 104 ? -2.450 2.158 -13.362 1.00 97.38 104 ALA A O 1
ATOM 754 N N . ALA A 1 105 ? -0.494 2.950 -14.118 1.00 97.25 105 ALA A N 1
ATOM 755 C CA . ALA A 1 105 ? -1.038 4.229 -14.581 1.00 97.25 105 ALA A CA 1
ATOM 756 C C . ALA A 1 105 ? -2.103 4.075 -15.678 1.00 97.25 105 ALA A C 1
ATOM 758 O O . ALA A 1 105 ? -3.110 4.783 -15.666 1.00 97.25 105 ALA A O 1
ATOM 759 N N . LEU A 1 106 ? -1.895 3.153 -16.622 1.00 96.44 106 LEU A N 1
ATOM 760 C CA . LEU A 1 106 ? -2.858 2.882 -17.689 1.00 96.44 106 LEU A CA 1
ATOM 761 C C . LEU A 1 106 ? -4.107 2.177 -17.143 1.00 96.44 106 LEU A C 1
ATOM 763 O O . LEU A 1 106 ? -5.226 2.597 -17.434 1.00 96.44 106 LEU A O 1
ATOM 767 N N . LEU A 1 107 ? -3.921 1.147 -16.313 1.00 97.69 107 LEU A N 1
ATOM 768 C CA . LEU A 1 107 ? -5.018 0.369 -15.730 1.00 97.69 107 LEU A CA 1
ATOM 769 C C . LEU A 1 107 ? -5.862 1.199 -14.760 1.00 97.69 107 LEU A C 1
ATOM 771 O O . LEU A 1 107 ? -7.086 1.116 -14.794 1.00 97.69 107 LEU A O 1
ATOM 775 N N . ALA A 1 108 ? -5.236 2.071 -13.966 1.00 98.38 108 ALA A N 1
ATOM 776 C CA . ALA A 1 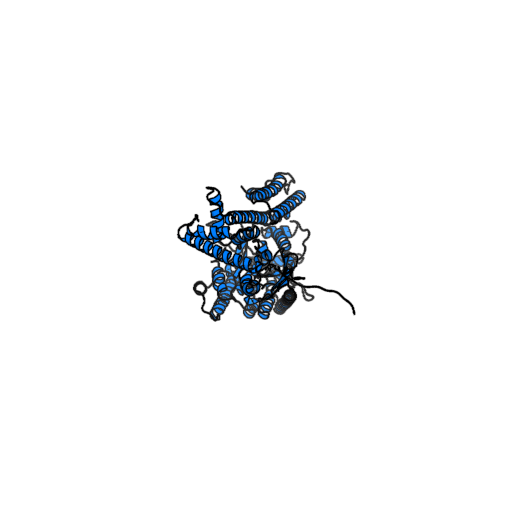108 ? -5.949 2.983 -13.077 1.00 98.38 108 ALA A CA 1
ATOM 777 C C . ALA A 1 108 ? -6.853 3.973 -13.830 1.00 98.38 108 ALA A C 1
ATOM 779 O O . ALA A 1 108 ? -7.863 4.410 -13.290 1.00 98.38 108 ALA A O 1
ATOM 780 N N . CYS A 1 109 ? -6.552 4.276 -15.096 1.00 98.19 109 CYS A N 1
ATOM 781 C CA . CYS A 1 109 ? -7.404 5.102 -15.957 1.00 98.19 109 CYS A CA 1
ATOM 782 C C . CYS A 1 109 ? -8.584 4.330 -16.583 1.00 98.19 109 CYS A C 1
ATOM 784 O O . CYS A 1 109 ? -9.258 4.866 -17.458 1.00 98.19 109 CYS A O 1
ATOM 786 N N . GLY A 1 110 ? -8.827 3.076 -16.184 1.00 96.56 110 GLY A N 1
ATOM 787 C CA . GLY A 1 110 ? -9.892 2.237 -16.741 1.00 96.56 110 GLY A CA 1
ATOM 788 C C . GLY A 1 110 ? -9.552 1.621 -18.098 1.00 96.56 110 GLY A C 1
ATOM 789 O O . GLY A 1 110 ? -10.448 1.282 -18.872 1.00 96.56 110 GLY A O 1
ATOM 790 N N . MET A 1 111 ? -8.262 1.490 -18.423 1.00 96.00 111 MET A N 1
ATOM 791 C CA . MET A 1 111 ? -7.846 0.813 -19.647 1.00 96.00 111 MET A CA 1
ATOM 792 C C . MET A 1 111 ? -8.172 -0.681 -19.589 1.00 96.00 111 MET A C 1
ATOM 794 O O . MET A 1 111 ? -7.747 -1.381 -18.676 1.00 96.00 111 MET A O 1
ATOM 798 N N . THR A 1 112 ? -8.873 -1.162 -20.615 1.00 95.69 112 THR A N 1
ATOM 799 C CA . THR A 1 112 ? -9.217 -2.583 -20.765 1.00 95.69 112 THR A CA 1
ATOM 800 C C . THR A 1 112 ? -8.030 -3.424 -21.230 1.00 95.69 112 THR A C 1
ATOM 802 O O . THR A 1 112 ? -7.083 -2.886 -21.817 1.00 95.69 112 THR A O 1
ATOM 805 N N . HIS A 1 113 ? -8.114 -4.748 -21.079 1.00 95.50 113 HIS A N 1
ATOM 806 C CA . HIS A 1 113 ? -7.145 -5.706 -21.616 1.00 95.50 113 HIS A CA 1
ATOM 807 C C . HIS A 1 113 ? -6.868 -5.441 -23.097 1.00 95.50 113 HIS A C 1
ATOM 809 O O . HIS A 1 113 ? -5.714 -5.306 -23.479 1.00 95.50 113 HIS A O 1
ATOM 815 N N . ALA A 1 114 ? -7.899 -5.257 -23.927 1.00 92.88 114 ALA A N 1
ATOM 816 C CA . ALA A 1 114 ? -7.715 -5.000 -25.357 1.00 92.88 114 ALA A CA 1
ATOM 817 C C . ALA A 1 114 ? -6.895 -3.724 -25.640 1.00 92.88 114 ALA A C 1
ATOM 819 O O . ALA A 1 114 ? -6.083 -3.687 -26.569 1.00 92.88 114 ALA A O 1
ATOM 820 N N . GLY A 1 115 ? -7.097 -2.668 -24.845 1.00 91.81 115 GLY A N 1
ATOM 821 C CA . GLY A 1 115 ? -6.309 -1.438 -24.939 1.00 91.81 115 GLY A CA 1
ATOM 822 C C . GLY A 1 115 ? -4.869 -1.638 -24.466 1.00 91.81 115 GLY A C 1
ATOM 823 O O . GLY A 1 115 ? -3.930 -1.208 -25.142 1.00 91.81 115 GLY A O 1
ATOM 824 N N . PHE A 1 116 ? -4.706 -2.325 -23.337 1.00 92.44 116 PHE A N 1
ATOM 825 C CA . PHE A 1 116 ? -3.414 -2.596 -22.723 1.00 92.44 116 PHE A CA 1
ATOM 826 C C . PHE A 1 116 ? -2.550 -3.529 -23.579 1.00 92.44 116 PHE A C 1
ATOM 828 O O . PHE A 1 116 ? -1.379 -3.235 -23.814 1.00 92.44 116 PHE A O 1
ATOM 835 N N . ASP A 1 117 ? -3.133 -4.602 -24.111 1.00 90.19 117 ASP A N 1
ATOM 836 C CA . ASP A 1 117 ? -2.474 -5.579 -24.974 1.00 90.19 117 ASP A CA 1
ATOM 837 C C . ASP A 1 117 ? -1.941 -4.917 -26.243 1.00 90.19 117 ASP A C 1
ATOM 839 O O . ASP A 1 117 ? -0.758 -5.033 -26.552 1.00 90.19 117 ASP A O 1
ATOM 843 N N . ARG A 1 118 ? -2.759 -4.083 -26.903 1.00 89.56 118 ARG A N 1
ATOM 844 C CA . ARG A 1 118 ? -2.330 -3.273 -28.055 1.00 89.56 118 ARG A CA 1
ATOM 845 C C . ARG A 1 118 ? -1.109 -2.412 -27.725 1.00 89.56 118 ARG A C 1
ATOM 847 O O . ARG A 1 118 ? -0.174 -2.334 -28.519 1.00 89.56 118 ARG A O 1
ATOM 854 N N . ILE A 1 119 ? -1.105 -1.743 -26.572 1.00 84.44 119 ILE A N 1
ATOM 855 C CA . ILE A 1 119 ? 0.034 -0.918 -26.140 1.00 84.44 119 ILE A CA 1
ATOM 856 C C . ILE A 1 119 ? 1.263 -1.793 -25.876 1.00 84.44 119 ILE A C 1
ATOM 858 O O . ILE A 1 119 ? 2.358 -1.476 -26.335 1.00 84.44 119 ILE A O 1
ATOM 862 N N . SER A 1 120 ? 1.083 -2.908 -25.177 1.00 81.44 120 SER A N 1
ATOM 863 C CA . SER A 1 120 ? 2.142 -3.848 -24.806 1.00 81.44 120 SER A CA 1
ATOM 864 C C . SER A 1 120 ? 2.803 -4.509 -26.030 1.00 81.44 120 SER A C 1
ATOM 866 O O . SER A 1 120 ? 4.035 -4.639 -26.116 1.00 81.44 120 SER A O 1
ATOM 868 N N . ASP A 1 121 ? 2.001 -4.879 -27.027 1.00 77.12 121 ASP A N 1
ATOM 869 C CA . ASP A 1 121 ? 2.434 -5.604 -28.216 1.00 77.12 121 ASP A CA 1
ATOM 870 C C . ASP A 1 121 ? 2.937 -4.691 -29.329 1.00 77.12 121 ASP A C 1
ATOM 872 O O . ASP A 1 121 ? 4.049 -4.903 -29.837 1.00 77.12 121 ASP A O 1
ATOM 876 N N . ASP A 1 122 ? 2.143 -3.685 -29.696 1.00 66.88 122 ASP A N 1
ATOM 877 C CA . ASP A 1 122 ? 2.314 -2.951 -30.950 1.00 66.88 122 ASP A CA 1
ATOM 878 C C . ASP A 1 122 ? 3.175 -1.694 -30.783 1.00 66.88 122 ASP A C 1
ATOM 880 O O . ASP A 1 122 ? 3.748 -1.182 -31.755 1.00 66.88 122 ASP A O 1
ATOM 884 N N . ILE A 1 123 ? 3.336 -1.207 -29.551 1.00 64.38 123 ILE A N 1
ATOM 885 C CA . ILE A 1 123 ? 4.182 -0.052 -29.279 1.00 64.38 123 ILE A CA 1
ATOM 886 C C . ILE A 1 123 ? 5.608 -0.511 -29.006 1.00 64.38 123 ILE A C 1
ATOM 888 O O . ILE A 1 123 ? 5.966 -1.071 -27.970 1.00 64.38 123 ILE A O 1
ATOM 892 N N . SER A 1 124 ? 6.477 -0.211 -29.968 1.00 61.16 124 SER A N 1
ATOM 893 C CA . SER A 1 124 ? 7.907 -0.430 -29.814 1.00 61.16 124 SER A CA 1
ATOM 894 C C . SER A 1 124 ? 8.484 0.606 -28.849 1.00 61.16 124 SER A C 1
ATOM 896 O O . SER A 1 124 ? 8.814 1.725 -29.249 1.00 61.16 124 SER A O 1
ATOM 898 N N . LEU A 1 125 ? 8.674 0.203 -27.589 1.00 62.56 125 LEU A N 1
ATOM 899 C CA . LEU A 1 125 ? 9.450 0.955 -26.594 1.00 62.56 125 LEU A CA 1
ATOM 900 C C . LEU A 1 125 ? 10.809 1.395 -27.164 1.00 62.56 125 LEU A C 1
ATOM 902 O O . LEU A 1 125 ? 11.249 2.511 -26.919 1.00 62.56 125 LEU A O 1
ATOM 906 N N . VAL A 1 126 ? 11.433 0.586 -28.028 1.00 57.62 126 VAL A N 1
ATOM 907 C CA . VAL A 1 126 ? 12.690 0.941 -28.711 1.00 57.62 126 VAL A CA 1
ATOM 908 C C . VAL A 1 126 ? 12.550 2.167 -29.613 1.00 57.62 126 VAL A C 1
ATOM 910 O O . VAL A 1 126 ? 13.423 3.031 -29.603 1.00 57.62 126 VAL A O 1
ATOM 913 N N . LYS A 1 127 ? 11.452 2.297 -30.365 1.00 59.44 127 LYS A N 1
ATOM 914 C CA . LYS A 1 127 ? 11.213 3.491 -31.193 1.00 59.44 127 LYS A CA 1
ATOM 915 C C . LYS A 1 127 ? 10.989 4.740 -30.339 1.00 59.44 127 LYS A C 1
ATOM 917 O O . LYS A 1 127 ? 11.468 5.804 -30.715 1.00 59.44 127 LYS A O 1
ATOM 922 N N . LEU A 1 128 ? 10.332 4.597 -29.186 1.00 57.47 128 LEU A N 1
ATOM 923 C CA . LEU A 1 128 ? 10.129 5.690 -28.225 1.00 57.47 128 LEU A CA 1
ATOM 924 C C . LEU A 1 128 ? 11.429 6.121 -27.530 1.00 57.47 128 LEU A C 1
ATOM 926 O O . LEU A 1 128 ? 11.571 7.280 -27.152 1.00 57.47 128 LEU A O 1
ATOM 930 N N . LEU A 1 129 ? 12.390 5.207 -27.380 1.00 54.72 129 LEU A N 1
ATOM 931 C CA . LEU A 1 129 ? 13.706 5.487 -26.799 1.00 54.72 129 LEU A CA 1
ATOM 932 C C . LEU A 1 129 ? 14.669 6.163 -27.785 1.00 54.72 129 LEU A C 1
ATOM 934 O O . LEU A 1 129 ? 15.535 6.927 -27.368 1.00 54.72 129 LEU A O 1
ATOM 938 N N . ASN A 1 130 ? 14.516 5.907 -29.086 1.00 53.88 130 ASN A N 1
ATOM 939 C CA . ASN A 1 130 ? 15.442 6.385 -30.116 1.00 53.88 130 ASN A CA 1
ATOM 940 C C . ASN A 1 130 ? 15.209 7.843 -30.559 1.00 53.88 130 ASN A C 1
ATOM 942 O O . ASN A 1 130 ? 16.022 8.387 -31.301 1.00 53.88 130 ASN A O 1
ATOM 946 N N . SER A 1 131 ? 14.122 8.504 -30.154 1.00 49.12 131 SER A N 1
ATOM 947 C CA . SER A 1 131 ? 13.696 9.766 -30.779 1.00 49.12 131 SER A CA 1
ATOM 948 C C . SER A 1 131 ? 14.205 11.051 -30.102 1.00 49.12 131 SER A C 1
ATOM 950 O O . SER A 1 131 ? 13.484 12.048 -30.046 1.00 49.12 131 SER A O 1
ATOM 952 N N . SER A 1 132 ? 15.454 11.089 -29.623 1.00 43.09 132 SER A N 1
ATOM 953 C CA . SER A 1 132 ? 16.091 12.336 -29.162 1.00 43.09 132 SER A CA 1
ATOM 954 C C . SER A 1 132 ? 17.437 12.624 -29.852 1.00 43.09 132 SER A C 1
ATOM 956 O O . SER A 1 132 ? 18.474 12.268 -29.314 1.00 43.09 132 SER A O 1
ATOM 958 N N . LYS A 1 133 ? 17.356 13.321 -31.003 1.00 46.28 133 LYS A N 1
ATOM 959 C CA . LYS A 1 133 ? 18.356 14.128 -31.761 1.00 46.28 133 LYS A CA 1
ATOM 960 C C . LYS A 1 133 ? 19.749 13.542 -32.113 1.00 46.28 133 LYS A C 1
ATOM 962 O O . LYS A 1 133 ? 20.454 12.967 -31.297 1.00 46.28 133 LYS A O 1
ATOM 967 N N . ASP A 1 134 ? 20.170 13.862 -33.342 1.00 41.81 134 ASP A N 1
ATOM 968 C CA . ASP A 1 134 ? 21.330 13.391 -34.130 1.00 41.81 134 ASP A CA 1
ATOM 969 C C . ASP A 1 134 ? 22.762 13.660 -33.598 1.00 41.81 134 ASP A C 1
ATOM 971 O O . ASP A 1 134 ? 23.731 13.462 -34.330 1.00 41.81 134 ASP A O 1
ATOM 975 N N . GLU A 1 135 ? 22.972 14.064 -32.343 1.00 42.19 135 GLU A N 1
ATOM 976 C CA . GLU A 1 135 ? 24.329 14.404 -31.849 1.00 42.19 135 GLU A CA 1
ATOM 977 C C . GLU A 1 135 ? 25.090 13.241 -31.177 1.00 42.19 135 GLU A C 1
ATOM 979 O O . GLU A 1 135 ? 26.235 13.403 -30.756 1.00 42.19 135 GLU A O 1
ATOM 984 N N . VAL A 1 136 ? 24.513 12.035 -31.120 1.00 47.03 136 VAL A N 1
ATOM 985 C CA . VAL A 1 136 ? 25.130 10.867 -30.448 1.00 47.03 136 VAL A CA 1
ATOM 986 C C . VAL A 1 136 ? 25.930 9.960 -31.413 1.00 47.03 136 VAL A C 1
ATOM 988 O O . VAL A 1 136 ? 26.625 9.041 -30.973 1.00 47.03 136 VAL A O 1
ATOM 991 N N . SER A 1 137 ? 25.928 10.237 -32.725 1.00 41.59 137 SER A N 1
ATOM 992 C CA . SER A 1 137 ? 26.518 9.338 -33.742 1.00 41.59 137 SER A CA 1
ATOM 993 C C . SER A 1 137 ? 28.042 9.160 -33.624 1.00 41.59 137 SER A C 1
ATOM 995 O O . SER A 1 137 ? 28.563 8.068 -33.840 1.00 41.59 137 SER A O 1
ATOM 997 N N . ILE A 1 138 ? 28.774 10.190 -33.186 1.00 40.50 138 ILE A N 1
ATOM 998 C CA . ILE A 1 138 ? 30.250 10.175 -33.169 1.00 40.50 138 ILE A CA 1
ATOM 999 C C . ILE A 1 138 ? 30.814 9.270 -32.053 1.00 40.50 138 ILE A C 1
ATOM 1001 O O . ILE A 1 138 ? 31.894 8.689 -32.197 1.00 40.50 138 ILE A O 1
ATOM 1005 N N . TRP A 1 139 ? 30.089 9.115 -30.940 1.00 39.66 139 TRP A N 1
ATOM 1006 C CA . TRP A 1 139 ? 30.502 8.251 -29.823 1.00 39.66 139 TRP A CA 1
ATOM 1007 C C . TRP A 1 139 ? 30.029 6.801 -29.986 1.00 39.66 139 TRP A C 1
ATOM 1009 O O . TRP A 1 139 ? 30.736 5.881 -29.563 1.00 39.66 139 TRP A O 1
ATOM 1019 N N . GLN A 1 140 ? 28.889 6.588 -30.650 1.00 43.44 140 GLN A N 1
ATOM 1020 C CA . GLN A 1 140 ? 28.335 5.258 -30.926 1.00 43.44 140 GLN A CA 1
ATOM 1021 C C . GLN A 1 140 ? 29.267 4.401 -31.795 1.00 43.44 140 GLN A C 1
ATOM 1023 O O . GLN A 1 140 ? 29.481 3.232 -31.471 1.00 43.44 140 GLN A O 1
ATOM 1028 N N . ASP A 1 141 ? 29.909 4.983 -32.814 1.00 44.91 141 ASP A N 1
ATOM 1029 C CA . ASP A 1 141 ? 30.823 4.272 -33.729 1.00 44.91 141 ASP A CA 1
ATOM 1030 C C . ASP A 1 141 ? 32.159 3.856 -33.092 1.00 44.91 141 ASP A C 1
ATOM 1032 O O . ASP A 1 141 ? 32.834 2.929 -33.551 1.00 44.91 141 ASP A O 1
ATOM 1036 N N . ARG A 1 142 ? 32.578 4.545 -32.024 1.00 40.75 142 ARG A N 1
ATOM 1037 C CA . ARG A 1 142 ? 33.835 4.250 -31.318 1.00 40.75 142 ARG A CA 1
ATOM 1038 C C . ARG A 1 142 ? 33.661 3.213 -30.212 1.00 40.75 142 ARG A C 1
ATOM 1040 O O . ARG A 1 142 ? 34.556 2.397 -30.004 1.00 40.75 142 ARG A O 1
ATOM 1047 N N . LEU A 1 143 ? 32.520 3.218 -29.525 1.00 42.84 143 LEU A N 1
ATOM 1048 C CA . LEU A 1 143 ? 32.219 2.276 -28.443 1.00 42.84 143 LEU A CA 1
ATOM 1049 C C . LEU A 1 143 ? 31.769 0.904 -28.956 1.00 42.84 143 LEU A C 1
ATOM 1051 O O . LEU A 1 143 ? 32.154 -0.110 -28.380 1.00 42.84 143 LEU A O 1
ATOM 1055 N N . SER A 1 144 ? 31.048 0.852 -30.076 1.00 40.81 144 SER A N 1
ATOM 1056 C CA . SER A 1 144 ? 30.681 -0.410 -30.738 1.00 40.81 144 SER A CA 1
ATOM 1057 C C . SER A 1 144 ? 31.913 -1.215 -31.185 1.00 40.81 144 SER A C 1
ATOM 1059 O O . SER A 1 144 ? 31.954 -2.429 -30.989 1.00 40.81 144 SER A O 1
ATOM 1061 N N . LYS A 1 145 ? 32.979 -0.543 -31.648 1.00 46.94 145 LYS A N 1
ATOM 1062 C CA . LYS A 1 145 ? 34.280 -1.176 -31.957 1.00 46.94 145 LYS A CA 1
ATOM 1063 C C . LYS A 1 145 ? 35.044 -1.684 -30.727 1.00 46.94 145 LYS A C 1
ATOM 1065 O O . LYS A 1 145 ? 35.806 -2.639 -30.842 1.00 46.94 145 LYS A O 1
ATOM 1070 N N . LEU A 1 146 ? 34.843 -1.081 -29.552 1.00 41.62 146 LEU A N 1
ATOM 1071 C CA . LEU A 1 146 ? 35.393 -1.579 -28.280 1.00 41.62 146 LEU A CA 1
ATOM 1072 C C . LEU A 1 146 ? 34.572 -2.754 -27.717 1.00 41.62 146 LEU A C 1
ATOM 1074 O O . LEU A 1 146 ? 35.139 -3.656 -27.101 1.00 41.62 146 LEU A O 1
ATOM 1078 N N . GLY A 1 147 ? 33.260 -2.784 -27.971 1.00 40.28 147 GLY A N 1
ATOM 1079 C CA . GLY A 1 147 ? 32.358 -3.869 -27.570 1.00 40.28 147 GLY A CA 1
ATOM 1080 C C . GLY A 1 147 ? 32.650 -5.210 -28.251 1.00 40.28 147 GLY A C 1
ATOM 1081 O O . GLY A 1 147 ? 32.502 -6.260 -27.625 1.00 40.28 147 GLY A O 1
ATOM 1082 N N . GLU A 1 148 ? 33.158 -5.206 -29.490 1.00 48.00 148 GLU A N 1
ATOM 1083 C CA . GLU A 1 148 ? 33.547 -6.440 -30.195 1.00 48.00 148 GLU A CA 1
ATOM 1084 C C . GLU A 1 148 ? 34.683 -7.212 -29.504 1.00 48.00 148 GLU A C 1
ATOM 1086 O O . GLU A 1 148 ? 34.754 -8.436 -29.642 1.00 48.00 148 GLU A O 1
ATOM 1091 N N . GLN A 1 149 ? 35.522 -6.532 -28.714 1.00 45.72 149 GLN A N 1
ATOM 1092 C CA . GLN A 1 149 ? 36.628 -7.135 -27.960 1.00 45.72 149 GLN A CA 1
ATOM 1093 C C . GLN A 1 149 ? 36.238 -7.586 -26.536 1.00 45.72 149 GLN A C 1
ATOM 1095 O O . GLN A 1 149 ? 37.035 -8.240 -25.868 1.00 45.72 149 GLN A O 1
ATOM 1100 N N . LEU A 1 150 ? 35.013 -7.290 -26.075 1.00 43.06 150 LEU A N 1
ATOM 1101 C CA . LEU A 1 150 ? 34.532 -7.506 -24.697 1.00 43.06 150 LEU A CA 1
ATOM 1102 C C . LEU A 1 150 ? 33.385 -8.534 -24.582 1.00 43.06 150 LEU A C 1
ATOM 1104 O O . LEU A 1 150 ? 32.710 -8.602 -23.554 1.00 43.06 150 LEU A O 1
ATOM 1108 N N . LYS A 1 151 ? 33.202 -9.386 -25.603 1.00 40.38 151 LYS A N 1
ATOM 1109 C CA . LYS A 1 151 ? 32.155 -10.434 -25.682 1.00 40.38 151 LYS A CA 1
ATOM 1110 C C . LYS A 1 151 ? 32.170 -11.471 -24.545 1.00 40.38 151 LYS A C 1
ATOM 1112 O O . LYS A 1 151 ? 31.244 -12.266 -24.428 1.00 40.38 151 LYS A O 1
ATOM 1117 N N . SER A 1 152 ? 33.207 -11.494 -23.708 1.00 38.31 152 SER A N 1
ATOM 1118 C CA . SER A 1 152 ? 33.344 -12.438 -22.593 1.00 38.31 152 SER A CA 1
ATOM 1119 C C . SER A 1 152 ? 32.795 -11.926 -21.254 1.00 38.31 152 SER A C 1
ATOM 1121 O O . SER A 1 152 ? 32.826 -12.674 -20.279 1.00 38.31 152 SER A O 1
ATOM 1123 N N . ILE A 1 153 ? 32.306 -10.677 -21.167 1.00 41.34 153 ILE A N 1
ATOM 1124 C CA . ILE A 1 153 ? 31.792 -10.085 -19.918 1.00 41.34 153 ILE A CA 1
ATOM 1125 C C . ILE A 1 153 ? 30.339 -9.600 -20.119 1.00 41.34 153 ILE A C 1
ATOM 1127 O O . ILE A 1 153 ? 30.128 -8.578 -20.776 1.00 41.34 153 ILE A O 1
ATOM 1131 N N . PRO A 1 154 ? 29.325 -10.258 -19.514 1.00 42.06 154 PRO A N 1
ATOM 1132 C CA . PRO A 1 154 ? 27.901 -9.969 -19.744 1.00 42.06 154 PRO A CA 1
ATOM 1133 C C . PRO A 1 154 ? 27.486 -8.515 -19.480 1.00 42.06 154 PRO A C 1
ATOM 1135 O O . PRO A 1 154 ? 26.664 -7.962 -20.206 1.00 42.06 154 PRO A O 1
ATOM 1138 N N . LEU A 1 155 ? 28.082 -7.867 -18.469 1.00 35.53 155 LEU A N 1
ATOM 1139 C CA . LEU A 1 155 ? 27.807 -6.463 -18.148 1.00 35.53 155 LEU A CA 1
ATOM 1140 C C . LEU A 1 155 ? 28.366 -5.506 -19.215 1.00 35.53 155 LEU A C 1
ATOM 1142 O O . LEU A 1 155 ? 27.739 -4.497 -19.514 1.00 35.53 155 LEU A O 1
ATOM 1146 N N . ALA A 1 156 ? 29.526 -5.813 -19.805 1.00 37.53 156 ALA A N 1
ATOM 1147 C CA . ALA A 1 156 ? 30.152 -4.960 -20.815 1.00 37.53 156 ALA A CA 1
ATOM 1148 C C . ALA A 1 156 ? 29.371 -4.983 -22.133 1.00 37.53 156 ALA A C 1
ATOM 1150 O O . ALA A 1 156 ? 29.212 -3.944 -22.768 1.00 37.53 156 ALA A O 1
ATOM 1151 N N . GLN A 1 157 ? 28.829 -6.143 -22.504 1.00 41.19 157 GLN A N 1
ATOM 1152 C CA . GLN A 1 157 ? 27.981 -6.280 -23.684 1.00 41.19 157 GLN A CA 1
ATOM 1153 C C . GLN A 1 157 ? 26.621 -5.595 -23.492 1.00 41.19 157 GLN A C 1
ATOM 1155 O O . GLN A 1 157 ? 26.215 -4.815 -24.346 1.00 41.19 157 GLN A O 1
ATOM 1160 N N . LEU A 1 158 ? 25.995 -5.758 -22.320 1.00 41.69 158 LEU A N 1
ATOM 1161 C CA . LEU A 1 158 ? 24.786 -5.019 -21.939 1.00 41.69 158 LEU A CA 1
ATOM 1162 C C . LEU A 1 158 ? 25.015 -3.496 -21.971 1.00 41.69 158 LEU A C 1
ATOM 1164 O O . LEU A 1 158 ? 24.188 -2.755 -22.490 1.00 41.69 158 LEU A O 1
ATOM 1168 N N . LEU A 1 159 ? 26.157 -3.019 -21.464 1.00 39.16 159 LEU A N 1
ATOM 1169 C CA . LEU A 1 159 ? 26.533 -1.607 -21.551 1.00 39.16 159 LEU A CA 1
ATOM 1170 C C . LEU A 1 159 ? 26.725 -1.167 -23.008 1.00 39.16 159 LEU A C 1
ATOM 1172 O O . LEU A 1 159 ? 26.226 -0.111 -23.366 1.00 39.16 159 LEU A O 1
ATOM 1176 N N . CYS A 1 160 ? 27.372 -1.961 -23.865 1.00 42.44 160 CYS A N 1
ATOM 1177 C CA . CYS A 1 160 ? 27.539 -1.650 -25.294 1.00 42.44 160 CYS A CA 1
ATOM 1178 C C . CYS A 1 160 ? 26.212 -1.601 -26.065 1.00 42.44 160 CYS A C 1
ATOM 1180 O O . CYS A 1 160 ? 26.050 -0.724 -26.910 1.00 42.44 160 CYS A O 1
ATOM 1182 N N . ASP A 1 161 ? 25.251 -2.463 -25.733 1.00 46.94 161 ASP A N 1
ATOM 1183 C CA . ASP A 1 161 ? 23.917 -2.478 -26.347 1.00 46.94 161 ASP A CA 1
ATOM 1184 C C . ASP A 1 161 ? 23.032 -1.310 -25.866 1.00 46.94 161 ASP A C 1
ATOM 1186 O O . ASP A 1 161 ? 22.142 -0.843 -26.584 1.00 46.94 161 ASP A O 1
ATOM 1190 N N . LEU A 1 162 ? 23.287 -0.809 -24.652 1.00 46.19 162 LEU A N 1
ATOM 1191 C CA . LEU A 1 162 ? 22.592 0.334 -24.052 1.00 46.19 162 LEU A CA 1
ATOM 1192 C C . LEU A 1 162 ? 23.280 1.680 -24.337 1.00 46.19 162 LEU A C 1
ATOM 1194 O O . LEU A 1 162 ? 22.625 2.719 -24.277 1.00 46.19 162 LEU A O 1
ATOM 1198 N N . LEU A 1 163 ? 24.570 1.683 -24.692 1.00 45.09 163 LEU A N 1
ATOM 1199 C CA . LEU A 1 163 ? 25.380 2.882 -24.943 1.00 45.09 163 LEU A CA 1
ATOM 1200 C C . LEU A 1 163 ? 24.807 3.815 -26.026 1.00 45.09 163 LEU A C 1
ATOM 1202 O O . LEU A 1 163 ? 24.816 5.026 -25.812 1.00 45.09 163 LEU A O 1
ATOM 1206 N N . PRO A 1 164 ? 24.236 3.312 -27.138 1.00 50.28 164 PRO A N 1
ATOM 1207 C CA . PRO A 1 164 ? 23.543 4.149 -28.113 1.00 50.28 164 PRO A CA 1
ATOM 1208 C C . PRO A 1 164 ? 22.255 4.803 -27.596 1.00 50.28 164 PRO A C 1
ATOM 1210 O O . PRO A 1 164 ? 21.777 5.758 -28.199 1.00 50.28 164 PRO A O 1
ATOM 1213 N N . ARG A 1 165 ? 21.685 4.283 -26.504 1.00 51.84 165 ARG A N 1
ATOM 1214 C CA . ARG A 1 165 ? 20.357 4.636 -25.973 1.00 51.84 165 ARG A CA 1
ATOM 1215 C C . ARG A 1 165 ? 20.436 5.464 -24.684 1.00 51.84 165 ARG A C 1
ATOM 1217 O O . ARG A 1 165 ? 19.412 5.937 -24.197 1.00 51.84 165 ARG A O 1
ATOM 1224 N N . LEU A 1 166 ? 21.647 5.646 -24.153 1.00 50.69 166 LEU A N 1
ATOM 1225 C CA . LEU A 1 166 ? 21.960 6.418 -22.952 1.00 50.69 166 LEU A CA 1
ATOM 1226 C C . LEU A 1 166 ? 21.519 7.879 -23.094 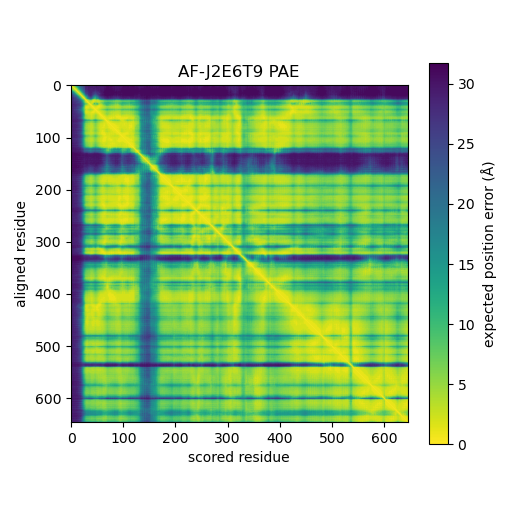1.00 50.69 166 LEU A C 1
ATOM 1228 O O . LEU A 1 166 ? 21.963 8.596 -23.987 1.00 50.69 166 LEU A O 1
ATOM 1232 N N . GLY A 1 167 ? 20.710 8.343 -22.143 1.00 50.31 167 GLY A N 1
ATOM 1233 C CA . GLY A 1 167 ? 20.404 9.767 -21.988 1.00 50.31 167 GLY A CA 1
ATOM 1234 C C . GLY A 1 167 ? 19.156 10.248 -22.725 1.00 50.31 167 GLY A C 1
ATOM 1235 O O . GLY A 1 167 ? 18.932 11.459 -22.780 1.00 50.31 167 GLY A O 1
ATOM 1236 N N . SER A 1 168 ? 18.314 9.340 -23.237 1.00 56.75 168 SER A N 1
ATOM 1237 C CA . SER A 1 168 ? 16.988 9.737 -23.718 1.00 56.75 168 SER A CA 1
ATOM 1238 C C . SER A 1 168 ? 16.195 10.388 -22.573 1.00 56.75 168 SER A C 1
ATOM 1240 O O . SER A 1 168 ? 16.221 9.932 -21.424 1.00 56.75 168 SER A O 1
ATOM 1242 N N . LYS A 1 169 ? 15.488 11.486 -22.872 1.00 59.41 169 LYS A N 1
ATOM 1243 C CA . LYS A 1 169 ? 14.678 12.202 -21.869 1.00 59.41 169 LYS A CA 1
ATOM 1244 C C . LYS A 1 169 ? 13.401 11.447 -21.477 1.00 59.41 169 LYS A C 1
ATOM 1246 O O . LYS A 1 169 ? 12.712 11.875 -20.553 1.00 59.41 169 LYS A O 1
ATOM 1251 N N . GLY A 1 170 ? 13.059 10.372 -22.194 1.00 58.00 170 GLY A N 1
ATOM 1252 C CA . GLY A 1 170 ? 11.822 9.607 -22.006 1.00 58.00 170 GLY A CA 1
ATOM 1253 C C . GLY A 1 170 ? 10.537 10.369 -22.360 1.00 58.00 170 GLY A C 1
ATOM 1254 O O . GLY A 1 170 ? 9.456 9.849 -22.124 1.00 58.00 170 GLY A O 1
ATOM 1255 N N . MET A 1 171 ? 10.627 11.576 -22.935 1.00 66.50 171 MET A N 1
ATOM 1256 C CA . MET A 1 171 ? 9.461 12.399 -23.307 1.00 66.50 171 MET A CA 1
ATOM 1257 C C . MET A 1 171 ? 8.467 11.694 -24.250 1.00 66.50 171 MET A C 1
ATOM 1259 O O . MET A 1 171 ? 7.273 11.859 -24.045 1.00 66.50 171 MET A O 1
ATOM 1263 N N . PRO A 1 172 ? 8.894 10.882 -25.241 1.00 75.31 172 PRO A N 1
ATOM 1264 C CA . PRO A 1 172 ? 7.955 10.137 -26.087 1.00 75.31 172 PRO A CA 1
ATOM 1265 C C . PRO A 1 172 ? 7.165 9.074 -25.316 1.00 75.31 172 PRO A C 1
ATOM 1267 O O . PRO A 1 172 ? 6.015 8.806 -25.644 1.00 75.31 172 PRO A O 1
ATOM 1270 N N . LEU A 1 173 ? 7.782 8.471 -24.293 1.00 75.75 173 LEU A N 1
ATOM 1271 C CA . LEU A 1 173 ? 7.118 7.519 -23.406 1.00 75.75 173 LEU A CA 1
ATOM 1272 C C . LEU A 1 173 ? 6.117 8.242 -22.494 1.00 75.75 173 LEU A C 1
ATOM 1274 O O . LEU A 1 173 ? 4.989 7.787 -22.372 1.00 75.75 173 LEU A O 1
ATOM 1278 N N . GLU A 1 174 ? 6.498 9.384 -21.916 1.00 83.50 174 GLU A N 1
ATOM 1279 C CA . GLU A 1 174 ? 5.581 10.232 -21.138 1.00 83.50 174 GLU A CA 1
ATOM 1280 C C . GLU A 1 174 ? 4.377 10.683 -21.971 1.00 83.50 174 GLU A C 1
ATOM 1282 O O . GLU A 1 174 ? 3.244 10.535 -21.530 1.00 83.50 174 GLU A O 1
ATOM 1287 N N . GLU A 1 175 ? 4.605 11.165 -23.194 1.00 85.81 175 GLU A N 1
ATOM 1288 C CA . GLU A 1 175 ? 3.533 11.618 -24.084 1.00 85.81 175 GLU A CA 1
ATOM 1289 C C . GLU A 1 175 ? 2.584 10.483 -24.478 1.00 85.81 175 GLU A C 1
ATOM 1291 O O . GLU A 1 175 ? 1.370 10.672 -24.529 1.00 85.81 175 GLU A O 1
ATOM 1296 N N . LEU A 1 176 ? 3.124 9.285 -24.716 1.00 85.81 176 LEU A N 1
ATOM 1297 C CA . LEU A 1 176 ? 2.299 8.113 -24.966 1.00 85.81 176 LEU A CA 1
ATOM 1298 C C . LEU A 1 176 ? 1.410 7.789 -23.764 1.00 85.81 176 LEU A C 1
ATOM 1300 O O . LEU A 1 176 ? 0.208 7.620 -23.946 1.00 85.81 176 LEU A O 1
ATOM 1304 N N . ILE A 1 177 ? 1.993 7.691 -22.563 1.00 88.50 177 ILE A N 1
ATOM 1305 C CA . ILE A 1 177 ? 1.235 7.377 -21.343 1.00 88.50 177 ILE A CA 1
ATOM 1306 C C . ILE A 1 177 ? 0.149 8.427 -21.152 1.00 88.50 177 ILE A C 1
ATOM 1308 O O . ILE A 1 177 ? -1.009 8.071 -20.999 1.00 88.50 177 ILE A O 1
ATOM 1312 N N . ARG A 1 178 ? 0.504 9.713 -21.246 1.00 92.19 178 ARG A N 1
ATOM 1313 C CA . ARG A 1 178 ? -0.434 10.828 -21.107 1.00 92.19 178 ARG A CA 1
ATOM 1314 C C . ARG A 1 178 ? -1.612 10.688 -22.064 1.00 92.19 178 ARG A C 1
ATOM 1316 O O . ARG A 1 178 ? -2.759 10.701 -21.628 1.00 92.19 178 ARG A O 1
ATOM 1323 N N . LYS A 1 179 ? -1.335 10.503 -23.357 1.00 92.81 179 LYS A N 1
ATOM 1324 C CA . LYS A 1 179 ? -2.369 10.373 -24.387 1.00 92.81 179 LYS A CA 1
ATOM 1325 C C . LYS A 1 179 ? -3.289 9.179 -24.134 1.00 92.81 179 LYS A C 1
ATOM 1327 O O . LYS A 1 179 ? -4.507 9.316 -24.222 1.00 92.81 179 LYS A O 1
ATOM 1332 N N . GLU A 1 180 ? -2.712 8.013 -23.867 1.00 94.25 180 GLU A N 1
ATOM 1333 C CA . GLU A 1 180 ? -3.460 6.764 -23.713 1.00 94.25 180 GLU A CA 1
ATOM 1334 C C . GLU A 1 180 ? -4.251 6.733 -22.393 1.00 94.25 180 GLU A C 1
ATOM 1336 O O . GLU A 1 180 ? -5.406 6.312 -22.388 1.00 94.25 180 GLU A O 1
ATOM 1341 N N . SER A 1 181 ? -3.687 7.263 -21.303 1.00 95.94 181 SER A N 1
ATOM 1342 C CA . SER A 1 181 ? -4.377 7.456 -20.021 1.00 95.94 181 SER A CA 1
ATOM 1343 C C . SER A 1 181 ? -5.562 8.416 -20.145 1.00 95.94 181 SER A C 1
ATOM 1345 O O . SER A 1 181 ? -6.658 8.071 -19.708 1.00 95.94 181 SER A O 1
ATOM 1347 N N . CYS A 1 182 ? -5.389 9.583 -20.782 1.00 97.44 182 CYS A N 1
ATOM 1348 C CA . CYS A 1 182 ? -6.492 10.526 -21.011 1.00 97.44 182 CYS A CA 1
ATOM 1349 C C . CYS A 1 182 ? -7.609 9.897 -21.847 1.00 97.44 182 CYS A C 1
ATOM 1351 O O . CYS A 1 182 ? -8.780 10.000 -21.490 1.00 97.44 182 CYS A O 1
ATOM 1353 N N . ALA A 1 183 ? -7.254 9.229 -22.948 1.00 96.25 183 ALA A N 1
ATOM 1354 C CA . ALA A 1 183 ? -8.233 8.603 -23.828 1.00 96.25 183 ALA A CA 1
ATOM 1355 C C . ALA A 1 183 ? -9.027 7.500 -23.111 1.00 96.25 183 ALA A C 1
ATOM 1357 O O . ALA A 1 183 ? -10.250 7.462 -23.229 1.00 96.25 183 ALA A O 1
ATOM 1358 N N . ALA A 1 184 ? -8.347 6.633 -22.352 1.00 96.50 184 ALA A N 1
ATOM 1359 C CA . ALA A 1 184 ? -8.996 5.580 -21.576 1.00 96.50 184 ALA A CA 1
ATOM 1360 C C . ALA A 1 184 ? -9.941 6.161 -20.514 1.00 96.50 184 ALA A C 1
ATOM 1362 O O . ALA A 1 184 ? -11.101 5.756 -20.445 1.00 96.50 184 ALA A O 1
ATOM 1363 N N . LEU A 1 185 ? -9.475 7.158 -19.755 1.00 98.12 185 LEU A N 1
ATOM 1364 C CA . LEU A 1 185 ? -10.248 7.774 -18.680 1.00 98.12 185 LEU A CA 1
ATOM 1365 C C . LEU A 1 185 ? -11.501 8.473 -19.209 1.00 98.12 185 LEU A C 1
ATOM 1367 O O . LEU A 1 185 ? -12.593 8.230 -18.698 1.00 98.12 185 LEU A O 1
ATOM 1371 N N . LEU A 1 186 ? -11.371 9.300 -20.251 1.00 97.44 186 LEU A N 1
ATOM 1372 C CA . LEU A 1 186 ? -12.511 10.016 -20.831 1.00 97.44 186 LEU A CA 1
ATOM 1373 C C . LEU A 1 186 ? -13.515 9.047 -21.459 1.00 97.44 186 LEU A C 1
ATOM 1375 O O . LEU A 1 186 ? -14.712 9.168 -21.214 1.00 97.44 186 LEU A O 1
ATOM 1379 N N . GLN A 1 187 ? -13.042 8.022 -22.176 1.00 96.31 187 GLN A N 1
ATOM 1380 C CA . GLN A 1 187 ? -13.922 6.984 -22.715 1.00 96.31 187 GLN A CA 1
ATOM 1381 C C . GLN A 1 187 ? -14.662 6.223 -21.603 1.00 96.31 187 GLN A C 1
ATOM 1383 O O . GLN A 1 187 ? -15.822 5.844 -21.777 1.00 96.31 187 GLN A O 1
ATOM 1388 N N . CYS A 1 188 ? -13.996 5.968 -20.477 1.00 95.00 188 CYS A N 1
ATOM 1389 C CA . CYS A 1 188 ? -14.605 5.342 -19.312 1.00 95.00 188 CYS A CA 1
ATOM 1390 C C . CYS A 1 188 ? -15.717 6.231 -18.726 1.00 95.00 188 CYS A C 1
ATOM 1392 O O . CYS A 1 188 ? -16.833 5.760 -18.512 1.00 95.00 188 CYS A O 1
ATOM 1394 N N . CYS A 1 189 ? -15.448 7.532 -18.577 1.00 95.75 189 CYS A N 1
ATOM 1395 C CA . CYS A 1 189 ? -16.421 8.520 -18.106 1.00 95.75 189 CYS A CA 1
ATOM 1396 C C . CYS A 1 189 ? -17.634 8.643 -19.042 1.00 95.75 189 CYS A C 1
ATOM 1398 O O . CYS A 1 189 ? -18.766 8.654 -18.569 1.00 95.75 189 CYS A O 1
ATOM 1400 N N . GLU A 1 190 ? -17.425 8.682 -20.361 1.00 94.50 190 GLU A N 1
ATOM 1401 C CA . GLU A 1 190 ? -18.508 8.772 -21.355 1.00 94.50 190 GLU A CA 1
ATOM 1402 C C . GLU A 1 190 ? -19.449 7.560 -21.333 1.00 94.50 190 GLU A C 1
ATOM 1404 O O . GLU A 1 190 ? -20.645 7.688 -21.594 1.00 94.50 190 GLU A O 1
ATOM 1409 N N . LYS A 1 191 ? -18.912 6.368 -21.049 1.00 93.50 191 LYS A N 1
ATOM 1410 C CA . LYS A 1 191 ? -19.683 5.118 -20.999 1.00 93.50 191 LYS A CA 1
ATOM 1411 C C . LYS A 1 191 ? -20.380 4.892 -19.661 1.00 93.50 191 LYS A C 1
ATOM 1413 O O . LYS A 1 191 ? -21.202 3.978 -19.568 1.00 93.50 191 LYS A O 1
ATOM 1418 N N . HIS A 1 192 ? -20.041 5.664 -18.633 1.00 92.88 192 HIS A N 1
ATOM 1419 C CA . HIS A 1 192 ? -20.596 5.473 -17.306 1.00 92.88 192 HIS A CA 1
ATOM 1420 C C . HIS A 1 192 ? -22.099 5.828 -17.300 1.00 92.88 192 HIS A C 1
ATOM 1422 O O . HIS A 1 192 ? -22.478 6.921 -17.722 1.00 92.88 192 HIS A O 1
ATOM 1428 N N . PRO A 1 193 ? -22.985 4.913 -16.861 1.00 90.06 193 PRO A N 1
ATOM 1429 C CA . PRO A 1 193 ? -24.428 5.056 -17.068 1.00 90.06 193 PRO A CA 1
ATOM 1430 C C . PRO A 1 193 ? -25.098 6.058 -16.119 1.00 90.06 193 PRO A C 1
ATOM 1432 O O . PRO A 1 193 ? -26.207 6.516 -16.400 1.00 90.06 193 PRO A O 1
ATOM 1435 N N . THR A 1 194 ? -24.470 6.368 -14.984 1.00 91.00 194 THR A N 1
ATOM 1436 C CA . THR A 1 194 ? -25.041 7.214 -13.930 1.00 91.00 194 THR A CA 1
ATOM 1437 C C . THR A 1 194 ? -24.457 8.628 -13.937 1.00 91.00 194 THR A C 1
ATOM 1439 O O . THR A 1 194 ? -23.304 8.818 -14.316 1.00 91.00 194 THR A O 1
ATOM 1442 N N . PRO A 1 195 ? -25.226 9.654 -13.524 1.00 92.56 195 PRO A N 1
ATOM 1443 C CA . PRO A 1 195 ? -24.691 11.003 -13.386 1.00 92.56 195 PRO A CA 1
ATOM 1444 C C . PRO A 1 195 ? -23.551 11.056 -12.365 1.00 92.56 195 PRO A C 1
ATOM 1446 O O . PRO A 1 195 ? -23.703 10.585 -11.240 1.00 92.56 195 PRO A O 1
ATOM 1449 N N . LEU A 1 196 ? -22.441 11.677 -12.757 1.00 95.12 196 LEU A N 1
ATOM 1450 C CA . LEU A 1 196 ? -21.272 11.875 -11.901 1.00 95.12 196 LEU A CA 1
ATOM 1451 C C . LEU A 1 196 ? -21.533 12.928 -10.818 1.00 95.12 196 LEU A C 1
ATOM 1453 O O . LEU A 1 196 ? -22.274 13.892 -11.041 1.00 95.12 196 LEU A O 1
ATOM 1457 N N . SER A 1 197 ? -20.869 12.785 -9.672 1.00 96.06 197 SER A N 1
ATOM 1458 C CA . SER A 1 197 ? -20.808 13.798 -8.618 1.00 96.06 197 SER A CA 1
ATOM 1459 C C . SER A 1 197 ? -20.188 15.106 -9.119 1.00 96.06 197 SER A C 1
ATOM 1461 O O . SER A 1 197 ? -19.542 15.172 -10.168 1.00 96.06 197 SER A O 1
ATOM 1463 N N . THR A 1 198 ? -20.353 16.182 -8.347 1.00 96.31 198 THR A N 1
ATOM 1464 C CA . THR A 1 198 ? -19.781 17.491 -8.704 1.00 96.31 198 THR A CA 1
ATOM 1465 C C . THR A 1 198 ? -18.251 17.427 -8.763 1.00 96.31 198 THR A C 1
ATOM 1467 O O . THR A 1 198 ? -17.623 18.072 -9.601 1.00 96.31 198 THR A O 1
ATOM 1470 N N . GLU A 1 199 ? -17.642 16.649 -7.874 1.00 94.81 199 GLU A N 1
ATOM 1471 C CA . GLU A 1 199 ? -16.203 16.423 -7.790 1.00 94.81 199 GLU A CA 1
ATOM 1472 C C . GLU A 1 199 ? -15.691 15.652 -9.011 1.00 94.81 199 GLU A C 1
ATOM 1474 O O . GLU A 1 199 ? -14.720 16.081 -9.634 1.00 94.81 199 GLU A O 1
ATOM 1479 N N . ALA A 1 200 ? -16.375 14.574 -9.399 1.00 96.00 200 ALA A N 1
ATOM 1480 C CA . ALA A 1 200 ? -16.036 13.796 -10.586 1.00 96.00 200 ALA A CA 1
ATOM 1481 C C . ALA A 1 200 ? -16.211 14.607 -11.880 1.00 96.00 200 ALA A C 1
ATOM 1483 O O . ALA A 1 200 ? -15.327 14.596 -12.731 1.00 96.00 200 ALA A O 1
ATOM 1484 N N . GLN A 1 201 ? -17.282 15.398 -12.013 1.00 96.94 201 GLN A N 1
ATOM 1485 C CA . GLN A 1 201 ? -17.465 16.290 -13.169 1.00 96.94 201 GLN A CA 1
ATOM 1486 C C . GLN A 1 201 ? -16.332 17.320 -13.295 1.00 96.94 201 GLN A C 1
ATOM 1488 O O . GLN A 1 201 ? -15.850 17.583 -14.398 1.00 96.94 201 GLN A O 1
ATOM 1493 N N . LYS A 1 202 ? -15.868 17.883 -12.170 1.00 97.31 202 LYS A N 1
ATOM 1494 C CA . LYS A 1 202 ? -14.698 18.777 -12.155 1.00 97.31 202 LYS A CA 1
ATOM 1495 C C . LYS A 1 202 ? -13.429 18.048 -12.589 1.00 97.31 202 LYS A C 1
ATOM 1497 O O . LYS A 1 202 ? -12.656 18.624 -13.345 1.00 97.31 202 LYS A O 1
ATOM 1502 N N . ALA A 1 203 ? -13.225 16.809 -12.143 1.00 97.19 203 ALA A N 1
ATOM 1503 C CA . ALA A 1 203 ? -12.084 15.998 -12.559 1.00 97.19 203 ALA A CA 1
ATOM 1504 C C . ALA A 1 203 ? -12.101 15.719 -14.073 1.00 97.19 203 ALA A C 1
ATOM 1506 O O . ALA A 1 203 ? -11.084 15.916 -14.730 1.00 9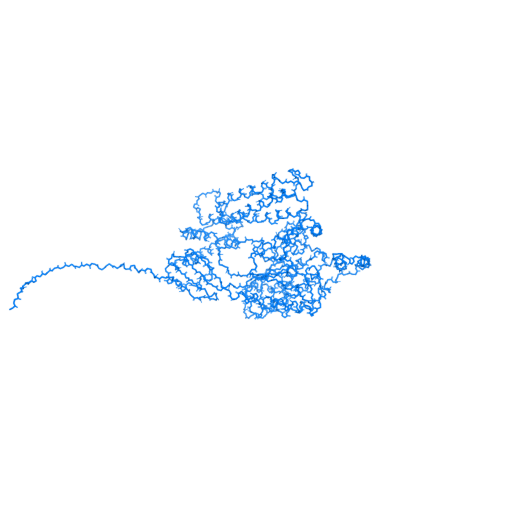7.19 203 ALA A O 1
ATOM 1507 N N . VAL A 1 204 ? -13.256 15.370 -14.659 1.00 97.56 204 VAL A N 1
ATOM 1508 C CA . VAL A 1 204 ? -13.391 15.220 -16.124 1.00 97.56 204 VAL A CA 1
ATOM 1509 C C . VAL A 1 204 ? -13.009 16.516 -16.842 1.00 97.56 204 VAL A C 1
ATOM 1511 O O . VAL A 1 204 ? -12.143 16.502 -17.716 1.00 97.56 204 VAL A O 1
ATOM 1514 N N . ALA A 1 205 ? -13.582 17.650 -16.427 1.00 97.19 205 ALA A N 1
ATOM 1515 C CA . ALA A 1 205 ? -13.279 18.949 -17.028 1.00 97.19 205 ALA A CA 1
ATOM 1516 C C . ALA A 1 205 ? -11.793 19.332 -16.886 1.00 97.19 205 ALA A C 1
ATOM 1518 O O . ALA A 1 205 ? -11.200 19.878 -17.816 1.00 97.19 205 ALA A O 1
ATOM 1519 N N . ASN A 1 206 ? -11.165 19.024 -15.745 1.00 96.56 206 ASN A N 1
ATOM 1520 C CA . ASN A 1 206 ? -9.733 19.236 -15.543 1.00 96.56 206 ASN A CA 1
ATOM 1521 C C . ASN A 1 206 ? -8.905 18.425 -16.542 1.00 96.56 206 ASN A C 1
ATOM 1523 O O . ASN A 1 206 ? -7.985 18.979 -17.138 1.00 96.56 206 ASN A O 1
ATOM 1527 N N . VAL A 1 207 ? -9.230 17.146 -16.752 1.00 97.06 207 VAL A N 1
ATOM 1528 C CA . VAL A 1 207 ? -8.516 16.287 -17.710 1.00 97.06 207 VAL A CA 1
ATOM 1529 C C . VAL A 1 207 ? -8.678 16.809 -19.140 1.00 97.06 207 VAL A C 1
ATOM 1531 O O . VAL A 1 207 ? -7.696 16.880 -19.879 1.00 97.06 207 VAL A O 1
ATOM 1534 N N . GLU A 1 208 ? -9.879 17.246 -19.527 1.00 95.38 208 GLU A N 1
ATOM 1535 C CA . GLU A 1 208 ? -10.134 17.840 -20.846 1.00 95.38 208 GLU A CA 1
ATOM 1536 C C . GLU A 1 208 ? -9.370 19.155 -21.064 1.00 95.38 208 GLU A C 1
ATOM 1538 O O . GLU A 1 208 ? -8.842 19.396 -22.149 1.00 95.38 208 GLU A O 1
ATOM 1543 N N . ILE A 1 209 ? -9.276 20.015 -20.048 1.00 96.00 209 ILE A N 1
ATOM 1544 C CA . ILE A 1 209 ? -8.576 21.304 -20.152 1.00 96.00 209 ILE A CA 1
ATOM 1545 C C . ILE A 1 209 ? -7.059 21.106 -20.124 1.00 96.00 209 ILE A C 1
ATOM 1547 O O . ILE A 1 209 ? -6.339 21.665 -20.953 1.00 96.00 209 ILE A O 1
ATOM 1551 N N . ASN A 1 210 ? -6.570 20.320 -19.166 1.00 92.94 210 ASN A N 1
ATOM 1552 C CA . ASN A 1 210 ? -5.143 20.149 -18.915 1.00 92.94 210 ASN A CA 1
ATOM 1553 C C . ASN A 1 210 ? -4.492 19.161 -19.889 1.00 92.94 210 ASN A C 1
ATOM 1555 O O . ASN A 1 210 ? -3.273 19.186 -20.052 1.00 92.94 210 ASN A O 1
ATOM 1559 N N . GLN A 1 211 ? -5.288 18.301 -20.536 1.00 95.25 211 GLN A N 1
ATOM 1560 C CA . GLN A 1 211 ? -4.829 17.241 -21.441 1.00 95.25 211 GLN A CA 1
ATOM 1561 C C . GLN A 1 211 ? -3.880 16.232 -20.764 1.00 95.25 211 GLN A C 1
ATOM 1563 O O . GLN A 1 211 ? -3.064 15.585 -21.422 1.00 95.25 211 GLN A O 1
ATOM 1568 N N . HIS A 1 212 ? -3.990 16.077 -19.444 1.00 95.12 212 HIS A N 1
ATOM 1569 C CA . HIS A 1 212 ? -3.305 15.052 -18.659 1.00 95.12 212 HIS A CA 1
ATOM 1570 C C . HIS A 1 212 ? -4.156 14.648 -17.449 1.00 95.12 212 HIS A C 1
ATOM 1572 O O . HIS A 1 212 ? -5.015 15.409 -17.005 1.00 95.12 212 HIS A O 1
ATOM 1578 N N . VAL A 1 213 ? -3.882 13.467 -16.893 1.00 98.12 213 VAL A N 1
ATOM 1579 C CA . VAL A 1 213 ? -4.560 12.936 -15.701 1.00 98.12 213 VAL A CA 1
ATOM 1580 C C . VAL A 1 213 ? -3.680 13.150 -14.473 1.00 98.12 213 VAL A C 1
ATOM 1582 O O . VAL A 1 213 ? -2.471 12.914 -14.528 1.00 98.12 213 VAL A O 1
ATOM 1585 N N . THR A 1 214 ? -4.262 13.592 -13.360 1.00 97.81 214 THR A N 1
ATOM 1586 C CA . THR A 1 214 ? -3.566 13.704 -12.069 1.00 97.81 214 THR A CA 1
ATOM 1587 C C . THR A 1 214 ? -4.030 12.650 -11.065 1.00 97.81 214 THR A C 1
ATOM 1589 O O . THR A 1 214 ? -5.072 12.014 -11.232 1.00 97.81 214 THR A O 1
ATOM 1592 N N . PHE A 1 215 ? -3.269 12.466 -9.984 1.00 97.50 215 PHE A N 1
ATOM 1593 C CA . PHE A 1 215 ? -3.672 11.572 -8.894 1.00 97.50 215 PHE A CA 1
ATOM 1594 C C . PHE A 1 215 ? -4.974 12.021 -8.213 1.00 97.50 215 PHE A C 1
ATOM 1596 O O . PHE A 1 215 ? -5.766 11.179 -7.794 1.00 97.50 215 PHE A O 1
ATOM 1603 N N . ALA A 1 216 ? -5.210 13.333 -8.116 1.00 96.62 216 ALA A N 1
ATOM 1604 C CA . ALA A 1 216 ? -6.451 13.886 -7.585 1.00 96.62 216 ALA A CA 1
ATOM 1605 C C . ALA A 1 216 ? -7.651 13.577 -8.488 1.00 96.62 216 ALA A C 1
ATOM 1607 O O . ALA A 1 216 ? -8.717 13.252 -7.967 1.00 96.62 216 ALA A O 1
ATOM 1608 N N . ASP A 1 217 ? -7.476 13.625 -9.814 1.00 98.38 217 ASP A N 1
ATOM 1609 C CA . ASP A 1 217 ? -8.546 13.282 -10.758 1.00 98.38 217 ASP A CA 1
ATOM 1610 C C . ASP A 1 217 ? -8.953 11.811 -10.596 1.00 98.38 217 ASP A C 1
ATOM 1612 O O . ASP A 1 217 ? -10.136 11.513 -10.440 1.00 98.38 217 ASP A O 1
ATOM 1616 N N . LEU A 1 218 ? -7.975 10.896 -10.526 1.00 98.56 218 LEU A N 1
ATOM 1617 C CA . LEU A 1 218 ? -8.222 9.472 -10.264 1.00 98.56 218 LEU A CA 1
ATOM 1618 C C . LEU A 1 218 ? -8.927 9.243 -8.917 1.00 98.56 218 LEU A C 1
ATOM 1620 O O . LEU A 1 218 ? -9.887 8.477 -8.838 1.00 98.56 218 LEU A O 1
ATOM 1624 N N . ALA A 1 219 ? -8.497 9.927 -7.854 1.00 97.50 219 ALA A N 1
ATOM 1625 C CA . ALA A 1 219 ? -9.107 9.811 -6.527 1.00 97.50 219 ALA A CA 1
ATOM 1626 C C . ALA A 1 219 ? -10.532 10.388 -6.449 1.00 97.50 219 ALA A C 1
ATOM 1628 O O . ALA A 1 219 ? -11.334 9.945 -5.626 1.00 97.50 219 ALA A O 1
ATOM 1629 N N . ALA A 1 220 ? -10.856 11.386 -7.273 1.00 97.44 220 ALA A N 1
ATOM 1630 C CA . ALA A 1 220 ? -12.211 11.914 -7.381 1.00 97.44 220 ALA A CA 1
ATOM 1631 C C . ALA A 1 220 ? -13.113 10.969 -8.186 1.00 97.44 220 ALA A C 1
ATOM 1633 O O . ALA A 1 220 ? -14.209 10.649 -7.738 1.00 97.44 220 ALA A O 1
ATOM 1634 N N . LEU A 1 221 ? -12.637 10.499 -9.342 1.00 97.94 221 LEU A N 1
ATOM 1635 C CA . LEU A 1 221 ? -13.416 9.685 -10.278 1.00 97.94 221 LEU A CA 1
ATOM 1636 C C . LEU A 1 221 ? -13.656 8.255 -9.790 1.00 97.94 221 LEU A C 1
ATOM 1638 O O . LEU A 1 221 ? -14.744 7.728 -10.001 1.00 97.94 221 LEU A O 1
ATOM 1642 N N . SER A 1 222 ? -12.686 7.649 -9.102 1.00 97.19 222 SER A N 1
ATOM 1643 C CA . SER A 1 222 ? -12.797 6.280 -8.561 1.00 97.19 222 SER A CA 1
ATOM 1644 C C . SER A 1 222 ? -13.940 6.087 -7.561 1.00 97.19 222 SER A C 1
ATOM 1646 O O . SER A 1 222 ? -14.384 4.964 -7.346 1.00 97.19 222 SER A O 1
ATOM 1648 N N . LYS A 1 223 ? -14.453 7.170 -6.965 1.00 95.62 223 LYS A N 1
ATOM 1649 C CA . LYS A 1 223 ? -15.611 7.123 -6.058 1.00 95.62 223 LYS A CA 1
ATOM 1650 C C . LYS A 1 223 ? -16.931 6.875 -6.783 1.00 95.62 223 LYS A C 1
ATOM 1652 O O . LYS A 1 223 ? -17.849 6.324 -6.185 1.00 95.62 223 LYS A O 1
ATOM 1657 N N . ASP A 1 224 ? -17.009 7.282 -8.048 1.00 95.44 224 ASP A N 1
ATOM 1658 C CA . ASP A 1 224 ? -18.235 7.230 -8.844 1.00 95.44 224 ASP A CA 1
ATOM 1659 C C . ASP A 1 224 ? -18.152 6.155 -9.933 1.00 95.44 224 ASP A C 1
ATOM 1661 O O . ASP A 1 224 ? -19.144 5.501 -10.246 1.00 95.44 224 ASP A O 1
ATOM 1665 N N . ILE A 1 225 ? -16.964 5.960 -10.511 1.00 95.69 225 ILE A N 1
ATOM 1666 C CA . ILE A 1 225 ? -16.721 5.051 -11.628 1.00 95.69 225 ILE A CA 1
ATOM 1667 C C . ILE A 1 225 ? -15.825 3.917 -11.132 1.00 95.69 225 ILE A C 1
ATOM 1669 O O . ILE A 1 225 ? -14.609 4.112 -11.070 1.00 95.69 225 ILE A O 1
ATOM 1673 N N . PRO A 1 226 ? -16.379 2.719 -10.851 1.00 94.06 226 PRO A N 1
ATOM 1674 C CA . PRO A 1 226 ? -15.592 1.599 -10.364 1.00 94.06 226 PRO A CA 1
ATOM 1675 C C . PRO A 1 226 ? -14.409 1.303 -11.270 1.00 94.06 226 PRO A C 1
ATOM 1677 O O . PRO A 1 226 ? -13.333 1.067 -10.767 1.00 94.06 226 PRO A O 1
ATOM 1680 N N . GLN A 1 227 ? -14.529 1.385 -12.594 1.00 95.25 227 GLN A N 1
ATOM 1681 C CA . GLN A 1 227 ? -13.432 1.042 -13.507 1.00 95.25 227 GLN A CA 1
ATOM 1682 C C . GLN A 1 227 ? -12.214 1.984 -13.412 1.00 95.25 227 GLN A C 1
ATOM 1684 O O . GLN A 1 227 ? -11.128 1.595 -13.836 1.00 95.25 227 GLN A O 1
ATOM 1689 N N . ILE A 1 228 ? -12.358 3.189 -12.846 1.00 97.88 228 ILE A N 1
ATOM 1690 C CA . ILE A 1 228 ? -11.242 4.107 -12.577 1.00 97.88 228 ILE A CA 1
ATOM 1691 C C . ILE A 1 228 ? -10.732 3.854 -11.162 1.00 97.88 228 ILE A C 1
ATOM 1693 O O . ILE A 1 228 ? -11.505 3.821 -10.211 1.00 97.88 228 ILE A O 1
ATOM 1697 N N . LYS A 1 229 ? -9.420 3.675 -11.013 1.00 98.19 229 LYS A N 1
ATOM 1698 C CA . LYS A 1 229 ? -8.790 3.260 -9.753 1.00 98.19 229 LYS A CA 1
ATOM 1699 C C . LYS A 1 229 ? -7.890 4.348 -9.208 1.00 98.19 229 LYS A C 1
ATOM 1701 O O . LYS A 1 229 ? -7.382 5.188 -9.954 1.00 98.19 229 LYS A O 1
ATOM 1706 N N . THR A 1 230 ? -7.633 4.301 -7.908 1.00 98.19 230 THR A N 1
ATOM 1707 C CA . THR A 1 230 ? -6.540 5.090 -7.343 1.00 98.19 230 THR A CA 1
ATOM 1708 C C . THR A 1 230 ? -5.189 4.491 -7.745 1.00 98.19 230 THR A C 1
ATOM 1710 O O . THR A 1 230 ? -5.083 3.330 -8.157 1.00 98.19 230 THR A O 1
ATOM 1713 N N . LEU A 1 231 ? -4.148 5.318 -7.689 1.00 98.06 231 LEU A N 1
ATOM 1714 C CA . LEU A 1 231 ? -2.830 4.993 -8.219 1.00 98.06 231 LEU A CA 1
ATOM 1715 C C . LEU A 1 231 ? -1.743 5.401 -7.235 1.00 98.06 231 LEU A C 1
ATOM 1717 O O . LEU A 1 231 ? -1.726 6.539 -6.757 1.00 98.06 231 LEU A O 1
ATOM 1721 N N . GLU A 1 232 ? -0.790 4.500 -7.024 1.00 96.81 232 GLU A N 1
ATOM 1722 C CA . GLU A 1 232 ? 0.447 4.800 -6.319 1.00 96.81 232 GLU A CA 1
ATOM 1723 C C . GLU A 1 232 ? 1.673 4.369 -7.128 1.00 96.81 232 GLU A C 1
ATOM 1725 O O . GLU A 1 232 ? 1.779 3.240 -7.609 1.00 96.81 232 GLU A O 1
ATOM 1730 N N . ILE A 1 233 ? 2.622 5.289 -7.289 1.00 94.12 233 ILE A N 1
ATOM 1731 C CA . ILE A 1 233 ? 3.838 5.069 -8.070 1.00 94.12 233 ILE A CA 1
ATOM 1732 C C . ILE A 1 233 ? 5.065 5.366 -7.221 1.00 94.12 233 ILE A C 1
ATOM 1734 O O . ILE A 1 233 ? 5.193 6.441 -6.643 1.00 94.12 233 ILE A O 1
ATOM 1738 N N . THR A 1 234 ? 6.032 4.454 -7.211 1.00 91.88 234 THR A N 1
ATOM 1739 C CA . THR A 1 234 ? 7.299 4.678 -6.505 1.00 91.88 234 THR A CA 1
ATOM 1740 C C . THR A 1 234 ? 8.326 5.404 -7.370 1.00 91.88 234 THR A C 1
ATOM 1742 O O . THR A 1 234 ? 8.464 5.124 -8.558 1.00 91.88 234 THR A O 1
ATOM 1745 N N . GLY A 1 235 ? 9.119 6.289 -6.772 1.00 87.06 235 GLY A N 1
ATOM 1746 C CA . GLY A 1 235 ? 10.310 6.903 -7.356 1.00 87.06 235 GLY A CA 1
ATOM 1747 C C . GLY A 1 235 ? 11.486 6.902 -6.379 1.00 87.06 235 GLY A C 1
ATOM 1748 O O . GLY A 1 235 ? 11.300 6.824 -5.167 1.00 87.06 235 GLY A O 1
ATOM 1749 N N . THR A 1 236 ? 12.709 7.021 -6.897 1.00 86.44 236 THR A N 1
ATOM 1750 C CA . THR A 1 236 ? 13.915 7.169 -6.066 1.00 86.44 236 THR A CA 1
ATOM 1751 C C . THR A 1 236 ? 14.424 8.605 -6.149 1.00 86.44 236 THR A C 1
ATOM 1753 O O . THR A 1 236 ? 14.990 9.006 -7.166 1.00 86.44 236 THR A O 1
ATOM 1756 N N . ALA A 1 237 ? 14.240 9.390 -5.089 1.00 84.00 237 ALA A N 1
ATOM 1757 C CA . ALA A 1 237 ? 14.800 10.732 -4.973 1.00 84.00 237 ALA A CA 1
ATOM 1758 C C . ALA A 1 237 ? 16.303 10.673 -4.668 1.00 84.00 237 ALA A C 1
ATOM 1760 O O . ALA A 1 237 ? 16.756 9.882 -3.839 1.00 84.00 237 ALA A O 1
ATOM 1761 N N . MET A 1 238 ? 17.077 11.531 -5.331 1.00 80.44 238 MET A N 1
ATOM 1762 C CA . MET A 1 238 ? 18.530 11.623 -5.212 1.00 80.44 238 MET A CA 1
ATOM 1763 C C . MET A 1 238 ? 18.909 12.948 -4.536 1.00 80.44 238 MET A C 1
ATOM 1765 O O . MET A 1 238 ? 18.812 14.014 -5.148 1.00 80.44 238 MET A O 1
ATOM 1769 N N . PHE A 1 239 ? 19.393 12.878 -3.300 1.00 73.56 239 PHE A N 1
ATOM 1770 C CA . PHE A 1 239 ? 19.923 14.004 -2.530 1.00 73.56 239 PHE A CA 1
ATOM 1771 C C . PHE A 1 239 ? 21.452 13.926 -2.416 1.00 73.56 239 PHE A C 1
ATOM 1773 O O . PHE A 1 239 ? 22.057 12.873 -2.636 1.00 73.56 239 PHE A O 1
ATOM 1780 N N . GLU A 1 240 ? 22.098 15.031 -2.030 1.00 67.19 240 GLU A N 1
ATOM 1781 C CA . GLU A 1 240 ? 23.540 15.032 -1.724 1.00 67.19 240 GLU A CA 1
ATOM 1782 C C . GLU A 1 240 ? 23.874 14.035 -0.607 1.00 67.19 240 GLU A C 1
ATOM 1784 O O . GLU A 1 240 ? 24.862 13.300 -0.672 1.00 67.19 240 GLU A O 1
ATOM 1789 N N . GLU A 1 241 ? 22.988 13.948 0.385 1.00 64.00 241 GLU A N 1
ATOM 1790 C CA . GLU A 1 241 ? 23.099 13.037 1.515 1.00 64.00 241 GLU A CA 1
ATOM 1791 C C . GLU A 1 241 ? 22.650 11.603 1.194 1.00 64.00 241 GLU A C 1
ATOM 1793 O O . GLU A 1 241 ? 22.633 10.770 2.092 1.00 64.00 241 GLU A O 1
ATOM 1798 N N . GLY A 1 242 ? 22.325 11.245 -0.049 1.00 70.69 242 GLY A N 1
ATOM 1799 C CA . GLY A 1 242 ? 21.941 9.881 -0.436 1.00 70.69 242 GLY A CA 1
ATOM 1800 C C . GLY A 1 242 ? 20.567 9.797 -1.090 1.00 70.69 242 GLY A C 1
ATOM 1801 O O . GLY A 1 242 ? 20.034 10.788 -1.569 1.00 70.69 242 GLY A O 1
ATOM 1802 N N . THR A 1 243 ? 20.009 8.592 -1.158 1.00 80.25 243 THR A N 1
ATOM 1803 C CA . THR A 1 243 ? 18.771 8.322 -1.899 1.00 80.25 243 THR A CA 1
ATOM 1804 C C . THR A 1 243 ? 17.622 7.957 -0.980 1.00 80.25 243 THR A C 1
ATOM 1806 O O . THR A 1 243 ? 17.840 7.267 0.016 1.00 80.25 243 THR A O 1
ATOM 1809 N N . GLN A 1 244 ? 16.406 8.348 -1.352 1.00 81.25 244 GLN A N 1
ATOM 1810 C CA . GLN A 1 244 ? 15.191 8.068 -0.592 1.00 81.25 244 GLN A CA 1
ATOM 1811 C C . GLN A 1 244 ? 14.068 7.599 -1.519 1.00 81.25 244 GLN A C 1
ATOM 1813 O O . GLN A 1 244 ? 13.923 8.119 -2.625 1.00 81.25 244 GLN A O 1
ATOM 1818 N N . SER A 1 245 ? 13.269 6.635 -1.066 1.00 84.56 245 SER A N 1
ATOM 1819 C CA . SER A 1 245 ? 12.040 6.249 -1.761 1.00 84.56 245 SER A CA 1
ATOM 1820 C C . SER A 1 245 ? 10.988 7.344 -1.598 1.00 84.56 245 SER A C 1
ATOM 1822 O O . SER A 1 245 ? 10.780 7.851 -0.497 1.00 84.56 245 SER A O 1
ATOM 1824 N N . VAL A 1 246 ? 10.321 7.690 -2.689 1.00 85.88 246 VAL A N 1
ATOM 1825 C CA . VAL A 1 246 ? 9.183 8.611 -2.736 1.00 85.88 246 VAL A CA 1
ATOM 1826 C C . VAL A 1 246 ? 8.005 7.863 -3.342 1.00 85.88 246 VAL A C 1
ATOM 1828 O O . VAL A 1 246 ? 8.189 7.095 -4.284 1.00 85.88 246 VAL A O 1
ATOM 1831 N N . PHE A 1 247 ? 6.808 8.090 -2.813 1.00 89.25 247 PHE A N 1
ATOM 1832 C CA . PHE A 1 247 ? 5.575 7.475 -3.293 1.00 89.25 247 PHE A CA 1
ATOM 1833 C C . PHE A 1 247 ? 4.641 8.576 -3.788 1.00 89.25 247 PHE A C 1
ATOM 1835 O O . PHE A 1 247 ? 4.193 9.417 -3.012 1.00 89.25 247 PHE A O 1
ATOM 1842 N N . PHE A 1 248 ? 4.417 8.618 -5.096 1.00 92.25 248 PHE A N 1
ATOM 1843 C CA . PHE A 1 248 ? 3.512 9.555 -5.746 1.00 92.25 248 PHE A CA 1
ATOM 1844 C C . PHE A 1 248 ? 2.096 8.986 -5.694 1.00 92.25 248 PHE A C 1
ATOM 1846 O O . PHE A 1 248 ? 1.855 7.896 -6.211 1.00 92.25 248 PHE A O 1
ATOM 1853 N N . ASN A 1 249 ? 1.183 9.711 -5.053 1.00 93.06 249 ASN A N 1
ATOM 1854 C CA . ASN A 1 249 ? -0.221 9.341 -4.887 1.00 93.06 249 ASN A CA 1
ATOM 1855 C C . ASN A 1 249 ? -1.076 10.600 -4.645 1.00 93.06 249 ASN A C 1
ATOM 1857 O O . ASN A 1 249 ? -0.561 11.723 -4.619 1.00 93.06 249 ASN A O 1
ATOM 1861 N N . ALA A 1 250 ? -2.384 10.423 -4.448 1.00 93.44 250 ALA A N 1
ATOM 1862 C CA . ALA A 1 250 ? -3.319 11.531 -4.246 1.00 93.44 250 ALA A CA 1
ATOM 1863 C C . ALA A 1 250 ? -3.089 12.308 -2.937 1.00 93.44 250 ALA A C 1
ATOM 1865 O O . ALA A 1 250 ? -3.429 13.486 -2.861 1.00 93.44 250 ALA A O 1
ATOM 1866 N N . ASN A 1 251 ? -2.481 11.680 -1.928 1.00 86.25 251 ASN A N 1
ATOM 1867 C CA . ASN A 1 251 ? -2.225 12.314 -0.635 1.00 86.25 251 ASN A CA 1
ATOM 1868 C C . ASN A 1 251 ? -0.970 13.195 -0.675 1.00 86.25 251 ASN A C 1
ATOM 1870 O O . ASN A 1 251 ? -0.973 14.304 -0.145 1.00 86.25 251 ASN A O 1
ATOM 1874 N N . LEU A 1 252 ? 0.106 12.714 -1.306 1.00 85.50 252 LEU A N 1
ATOM 1875 C CA . LEU A 1 252 ? 1.396 13.406 -1.322 1.00 85.50 252 LEU A CA 1
ATOM 1876 C C . LEU A 1 252 ? 1.566 14.329 -2.533 1.00 85.50 252 LEU A C 1
ATOM 1878 O O . LEU A 1 252 ? 2.167 15.396 -2.419 1.00 85.50 252 LEU A O 1
ATOM 1882 N N . THR A 1 253 ? 1.062 13.922 -3.697 1.00 90.75 253 THR A N 1
ATOM 1883 C CA . THR A 1 253 ? 1.241 14.631 -4.971 1.00 90.75 253 THR A CA 1
ATOM 1884 C C . THR A 1 253 ? -0.061 14.696 -5.778 1.00 90.75 253 THR A C 1
ATOM 1886 O O . THR A 1 253 ? -0.079 14.266 -6.932 1.00 90.75 253 THR A O 1
ATOM 1889 N N . PRO A 1 254 ? -1.153 15.257 -5.218 1.00 92.88 254 PRO A N 1
ATOM 1890 C CA . PRO A 1 254 ? -2.478 15.252 -5.847 1.00 92.88 254 PRO A CA 1
ATOM 1891 C C . PRO A 1 254 ? -2.478 15.813 -7.272 1.00 92.88 254 PRO A C 1
ATOM 1893 O O . PRO A 1 254 ? -3.054 15.215 -8.171 1.00 92.88 254 PRO A O 1
ATOM 1896 N N . ASN A 1 255 ? -1.779 16.928 -7.492 1.00 92.25 255 ASN A N 1
ATOM 1897 C CA . ASN A 1 255 ? -1.808 17.669 -8.758 1.00 92.25 255 ASN A CA 1
ATOM 1898 C C . ASN A 1 255 ? -0.732 17.218 -9.762 1.00 92.25 255 ASN A C 1
ATOM 1900 O O . ASN A 1 255 ? -0.531 17.870 -10.786 1.00 92.25 255 ASN A O 1
ATOM 1904 N N . MET A 1 256 ? 0.026 16.164 -9.454 1.00 92.62 256 MET A N 1
ATOM 1905 C CA . MET A 1 256 ? 1.088 15.683 -10.334 1.00 92.62 256 MET A CA 1
ATOM 1906 C C . MET A 1 256 ? 0.495 14.871 -11.490 1.00 92.62 256 MET A C 1
ATOM 1908 O O . MET A 1 256 ? -0.330 13.991 -11.263 1.00 92.62 256 MET A O 1
ATOM 1912 N N . ASP A 1 257 ? 0.950 15.149 -12.717 1.00 94.44 257 ASP A N 1
ATOM 1913 C CA . ASP A 1 257 ? 0.649 14.333 -13.899 1.00 94.44 257 ASP A CA 1
ATOM 1914 C C . ASP A 1 257 ? 1.165 12.899 -13.687 1.00 94.44 257 ASP A C 1
ATOM 1916 O O . ASP A 1 257 ? 2.364 12.676 -13.461 1.00 94.44 257 ASP A O 1
ATOM 1920 N N . ILE A 1 258 ? 0.263 11.919 -13.775 1.00 95.94 258 ILE A N 1
ATOM 1921 C CA . ILE A 1 258 ? 0.594 10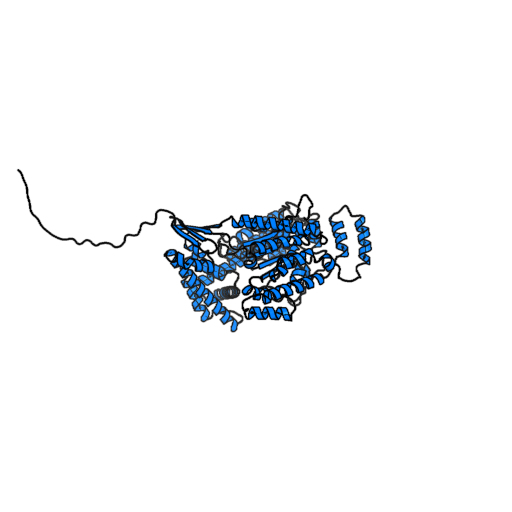.506 -13.566 1.00 95.94 258 ILE A CA 1
ATOM 1922 C C . ILE A 1 258 ? 1.593 9.995 -14.612 1.00 95.94 258 ILE A C 1
ATOM 1924 O O . ILE A 1 258 ? 2.410 9.129 -14.302 1.00 95.94 258 ILE A O 1
ATOM 1928 N N . ALA A 1 259 ? 1.603 10.562 -15.825 1.00 90.94 259 ALA A N 1
ATOM 1929 C CA . ALA A 1 259 ? 2.559 10.199 -16.867 1.00 90.94 259 ALA A CA 1
ATOM 1930 C C . ALA A 1 259 ? 3.982 10.650 -16.508 1.00 90.94 259 ALA A C 1
ATOM 1932 O O . ALA A 1 259 ? 4.951 9.922 -16.752 1.00 90.94 259 ALA A O 1
ATOM 1933 N N . VAL A 1 260 ? 4.116 11.814 -15.862 1.00 90.50 260 VAL A N 1
ATOM 1934 C CA . VAL A 1 260 ? 5.398 12.299 -15.329 1.00 90.50 260 VAL A CA 1
ATOM 1935 C C . VAL A 1 260 ? 5.878 11.376 -14.209 1.00 90.50 260 VAL A C 1
ATOM 1937 O O . VAL A 1 260 ? 7.046 10.983 -14.205 1.00 90.50 260 VAL A O 1
ATOM 1940 N N . ALA A 1 261 ? 4.989 10.981 -13.291 1.00 91.06 261 ALA A N 1
ATOM 1941 C CA . ALA A 1 261 ? 5.321 10.052 -12.208 1.00 91.06 261 ALA A CA 1
ATOM 1942 C C . ALA A 1 261 ? 5.750 8.678 -12.748 1.00 91.06 261 ALA A C 1
ATOM 1944 O O . ALA A 1 261 ? 6.785 8.145 -12.342 1.00 91.06 261 ALA A O 1
ATOM 1945 N N . ALA A 1 262 ? 5.018 8.139 -13.724 1.00 90.19 262 ALA A N 1
ATOM 1946 C CA . ALA A 1 262 ? 5.324 6.864 -14.359 1.00 90.19 262 ALA A CA 1
ATOM 1947 C C . ALA A 1 262 ? 6.654 6.910 -15.135 1.00 90.19 262 ALA A C 1
ATOM 1949 O O . ALA A 1 262 ? 7.473 5.999 -15.001 1.00 90.19 262 ALA A O 1
ATOM 1950 N N . ARG A 1 263 ? 6.946 8.003 -15.864 1.00 86.12 263 ARG A N 1
ATOM 1951 C CA . ARG A 1 263 ? 8.261 8.202 -16.502 1.00 86.12 263 ARG A CA 1
ATOM 1952 C C . ARG A 1 263 ? 9.384 8.266 -15.469 1.00 86.12 263 ARG A C 1
ATOM 1954 O O . ARG A 1 263 ? 10.441 7.679 -15.693 1.00 86.12 263 ARG A O 1
ATOM 1961 N N . ILE A 1 264 ? 9.184 8.982 -14.360 1.00 85.94 264 ILE A N 1
ATOM 1962 C CA . ILE A 1 264 ? 10.166 9.034 -13.270 1.00 85.94 264 ILE A CA 1
ATOM 1963 C C . ILE A 1 264 ? 10.425 7.631 -12.734 1.00 85.94 264 ILE A C 1
ATOM 1965 O O . ILE A 1 264 ? 11.580 7.213 -12.642 1.00 85.94 264 ILE A O 1
ATOM 1969 N N . SER A 1 265 ? 9.363 6.888 -12.440 1.00 88.50 265 SER A N 1
ATOM 1970 C CA . SER A 1 265 ? 9.465 5.530 -11.924 1.00 88.50 265 SER A CA 1
ATOM 1971 C C . SER A 1 265 ? 10.173 4.590 -12.891 1.00 88.50 265 SER A C 1
ATOM 1973 O O . SER A 1 265 ? 10.960 3.772 -12.439 1.00 88.50 265 SER A O 1
ATOM 1975 N N . ALA A 1 266 ? 9.965 4.744 -14.201 1.00 82.25 266 ALA A N 1
ATOM 1976 C CA . ALA A 1 266 ? 10.589 3.942 -15.255 1.00 82.25 266 ALA A CA 1
ATOM 1977 C C . ALA A 1 266 ? 11.958 4.472 -15.733 1.00 82.25 266 ALA A C 1
ATOM 1979 O O . ALA A 1 266 ? 12.492 3.987 -16.734 1.00 82.25 266 ALA A O 1
ATOM 1980 N N . SER A 1 267 ? 12.543 5.470 -15.055 1.00 76.38 267 SER A N 1
ATOM 1981 C CA . SER A 1 267 ? 13.812 6.098 -15.452 1.00 76.38 267 SER A CA 1
ATOM 1982 C C . SER A 1 267 ? 15.039 5.260 -15.064 1.00 76.38 267 SER A C 1
ATOM 1984 O O . SER A 1 267 ? 15.922 5.705 -14.324 1.00 76.38 267 SER A O 1
ATOM 1986 N N . LEU A 1 268 ? 15.092 4.020 -15.570 1.00 68.69 268 LEU A N 1
ATOM 1987 C CA . LEU A 1 268 ? 16.151 3.049 -15.296 1.00 68.69 268 LEU A CA 1
ATOM 1988 C C . LEU A 1 268 ? 17.534 3.695 -15.483 1.00 68.69 268 LEU A C 1
ATOM 1990 O O . LEU A 1 268 ? 17.860 4.139 -16.597 1.00 68.69 268 LEU A O 1
ATOM 1994 N N . PRO A 1 269 ? 18.369 3.754 -14.427 1.00 59.03 269 PRO A N 1
ATOM 1995 C CA . PRO A 1 269 ? 19.725 4.264 -14.548 1.00 59.03 269 PRO A CA 1
ATOM 1996 C C . PRO A 1 269 ? 20.469 3.466 -15.611 1.00 59.03 269 PRO A C 1
ATOM 1998 O O . PRO A 1 269 ? 20.362 2.245 -15.634 1.00 59.03 269 PRO A O 1
ATOM 2001 N N . VAL A 1 270 ? 21.223 4.161 -16.469 1.00 59.12 270 VAL A N 1
ATOM 2002 C CA . VAL A 1 270 ? 21.871 3.656 -17.702 1.00 59.12 270 VAL A CA 1
ATOM 2003 C C . VAL A 1 270 ? 20.999 3.746 -18.963 1.00 59.12 270 VAL A C 1
ATOM 2005 O O . VAL A 1 270 ? 21.553 3.901 -20.043 1.00 59.12 270 VAL A O 1
ATOM 2008 N N . VAL A 1 271 ? 19.667 3.743 -18.884 1.00 59.22 271 VAL A N 1
ATOM 2009 C CA . VAL A 1 271 ? 18.816 3.893 -20.087 1.00 59.22 271 VAL A CA 1
ATOM 2010 C C . VAL A 1 271 ? 18.347 5.337 -20.262 1.00 59.22 271 VAL A C 1
ATOM 2012 O O . VAL A 1 271 ? 18.420 5.892 -21.356 1.00 59.22 271 VAL A O 1
ATOM 2015 N N . PHE A 1 272 ? 17.932 5.987 -19.177 1.00 62.88 272 PHE A N 1
ATOM 2016 C CA . PHE A 1 272 ? 17.337 7.323 -19.228 1.00 62.88 272 PHE A CA 1
ATOM 2017 C C . PHE A 1 272 ? 18.192 8.385 -18.538 1.00 62.88 272 PHE A C 1
ATOM 2019 O O . PHE A 1 272 ? 18.957 8.105 -17.611 1.00 62.88 272 PHE A O 1
ATOM 2026 N N . SER A 1 273 ? 18.040 9.640 -18.973 1.00 67.56 273 SER A N 1
ATOM 2027 C CA . SER A 1 273 ? 18.532 10.786 -18.203 1.00 67.56 273 SER A CA 1
ATOM 2028 C C . SER A 1 273 ? 17.723 10.938 -16.915 1.00 67.56 273 SER A C 1
ATOM 2030 O O . SER A 1 273 ? 16.505 10.769 -16.947 1.00 67.56 273 SER A O 1
ATOM 2032 N N . LYS A 1 274 ? 18.373 11.331 -15.815 1.00 76.81 274 LYS A N 1
ATOM 2033 C CA . LYS A 1 274 ? 17.701 11.560 -14.528 1.00 76.81 274 LYS A CA 1
ATOM 2034 C C . LYS A 1 274 ? 16.681 12.702 -14.644 1.00 76.81 274 LYS A C 1
ATOM 2036 O O . LYS A 1 274 ? 17.103 13.832 -14.902 1.00 76.81 274 LYS A O 1
ATOM 2041 N N . PRO A 1 275 ? 15.373 12.447 -14.470 1.00 80.06 275 PRO A N 1
ATOM 2042 C CA . PRO A 1 275 ? 14.389 13.518 -14.406 1.00 80.06 275 PRO A CA 1
ATOM 2043 C C . PRO A 1 275 ? 14.603 14.371 -13.153 1.00 80.06 275 PRO A C 1
ATOM 2045 O O . PRO A 1 275 ? 15.139 13.903 -12.151 1.00 80.06 275 PRO A O 1
ATOM 2048 N N . THR A 1 276 ? 14.176 15.627 -13.201 1.00 83.62 276 THR A N 1
ATOM 2049 C CA . THR A 1 276 ? 14.234 16.549 -12.063 1.00 83.62 276 THR A CA 1
ATOM 2050 C C . THR A 1 276 ? 12.850 17.100 -11.772 1.00 83.62 276 THR A C 1
ATOM 2052 O O . THR A 1 276 ? 12.151 17.489 -12.707 1.00 83.62 276 THR A O 1
ATOM 2055 N N . LEU A 1 277 ? 12.483 17.177 -10.494 1.00 81.50 277 LEU A N 1
ATOM 2056 C CA . LEU A 1 277 ? 11.276 17.866 -10.036 1.00 81.50 277 LEU A CA 1
ATOM 2057 C C . LEU A 1 277 ? 11.638 19.021 -9.108 1.00 81.50 277 LEU A C 1
ATOM 2059 O O . LEU A 1 277 ? 12.646 18.975 -8.396 1.00 81.50 277 LEU A O 1
ATOM 2063 N N . GLN A 1 278 ? 10.773 20.026 -9.091 1.00 83.44 278 GLN A N 1
ATOM 2064 C CA . GLN A 1 278 ? 10.831 21.172 -8.195 1.00 83.44 278 GLN A CA 1
ATOM 2065 C C . GLN A 1 278 ? 9.435 21.431 -7.621 1.00 83.44 278 GLN A C 1
ATOM 2067 O O . GLN A 1 278 ? 8.430 21.141 -8.273 1.00 83.44 278 GLN A O 1
ATOM 2072 N N . GLY A 1 279 ? 9.384 22.000 -6.415 1.00 76.31 279 GLY A N 1
ATOM 2073 C CA . GLY A 1 279 ? 8.148 22.503 -5.813 1.00 76.31 279 GLY A CA 1
ATOM 2074 C C . GLY A 1 279 ? 7.188 21.422 -5.317 1.00 76.31 279 GLY A C 1
ATOM 2075 O O . GLY A 1 279 ? 6.012 21.714 -5.130 1.00 76.31 279 GLY A O 1
ATOM 2076 N N . GLN A 1 280 ? 7.660 20.190 -5.114 1.00 82.19 280 GLN A N 1
ATOM 2077 C CA . GLN A 1 280 ? 6.839 19.131 -4.528 1.00 82.19 280 GLN A CA 1
ATOM 2078 C C . GLN A 1 280 ? 6.693 19.320 -3.008 1.00 82.19 280 GLN A C 1
ATOM 2080 O O . GLN A 1 280 ? 7.630 19.816 -2.378 1.00 82.19 280 GLN A O 1
ATOM 2085 N N . PRO A 1 281 ? 5.582 18.879 -2.385 1.00 71.38 281 PRO A N 1
ATOM 2086 C CA . PRO A 1 281 ? 5.331 19.092 -0.952 1.00 71.38 281 PRO A CA 1
ATOM 2087 C C . PRO A 1 281 ? 6.393 18.497 -0.018 1.00 71.38 281 PRO A C 1
ATOM 2089 O O . PRO A 1 281 ? 6.619 19.007 1.074 1.00 71.38 281 PRO A O 1
ATOM 2092 N N . PHE A 1 282 ? 7.072 17.434 -0.454 1.00 74.81 282 PHE A N 1
ATOM 2093 C CA . PHE A 1 282 ? 8.146 16.777 0.296 1.00 74.81 282 PHE A CA 1
ATOM 2094 C C . PHE A 1 282 ? 9.540 17.388 0.046 1.00 74.81 282 PHE A C 1
ATOM 2096 O O . PHE A 1 282 ? 10.529 16.907 0.598 1.00 74.81 282 PHE A O 1
ATOM 2103 N N . GLN A 1 283 ? 9.651 18.416 -0.802 1.00 71.75 283 GLN A N 1
ATOM 2104 C CA . GLN A 1 283 ? 10.908 19.106 -1.090 1.00 71.75 283 GLN A CA 1
ATOM 2105 C C . GLN A 1 283 ? 11.019 20.405 -0.283 1.00 71.75 283 GLN A C 1
ATOM 2107 O O . GLN A 1 283 ? 10.038 21.141 -0.159 1.00 71.75 283 GLN A O 1
ATOM 2112 N N . PRO A 1 284 ? 12.223 20.773 0.192 1.00 73.62 284 PRO A N 1
ATOM 2113 C CA . PRO A 1 284 ? 12.451 22.121 0.694 1.00 73.62 284 PRO A CA 1
ATOM 2114 C C . PRO A 1 284 ? 12.143 23.163 -0.392 1.00 73.62 284 PRO A C 1
ATOM 2116 O O . PRO A 1 284 ? 12.464 22.963 -1.571 1.00 73.62 284 PRO A O 1
ATOM 2119 N N . MET A 1 285 ? 11.542 24.292 -0.006 1.00 75.06 285 MET A N 1
ATOM 2120 C CA . MET A 1 285 ? 11.163 25.337 -0.963 1.00 75.06 285 MET A CA 1
ATOM 2121 C C . MET A 1 285 ? 12.360 25.803 -1.802 1.00 75.06 285 MET A C 1
ATOM 2123 O O . MET A 1 285 ? 13.445 26.054 -1.285 1.00 75.06 285 MET A O 1
ATOM 2127 N N . GLY A 1 286 ? 12.149 25.923 -3.116 1.00 74.62 286 GLY A N 1
ATOM 2128 C CA . GLY A 1 286 ? 13.173 26.369 -4.064 1.00 74.62 286 GLY A CA 1
ATOM 2129 C C . GLY A 1 286 ? 14.197 25.302 -4.470 1.00 74.62 286 GLY A C 1
ATOM 2130 O O . GLY A 1 286 ? 15.062 25.596 -5.290 1.00 74.62 286 GLY A O 1
ATOM 2131 N N . THR A 1 287 ? 14.102 24.070 -3.960 1.00 78.62 287 THR A N 1
ATOM 2132 C CA . THR A 1 287 ? 15.049 23.001 -4.314 1.00 78.62 287 THR A CA 1
ATOM 2133 C C . THR A 1 287 ? 14.609 22.209 -5.542 1.00 78.62 287 THR A C 1
ATOM 2135 O O . THR A 1 287 ? 13.426 21.952 -5.760 1.00 78.62 287 THR A O 1
ATOM 2138 N N . THR A 1 288 ? 15.588 21.823 -6.362 1.00 83.81 288 THR A N 1
ATOM 2139 C CA . THR A 1 288 ? 15.405 20.876 -7.467 1.00 83.81 288 THR A CA 1
ATOM 2140 C C . THR A 1 288 ? 15.999 19.538 -7.050 1.00 83.81 288 THR A C 1
ATOM 2142 O O . THR A 1 288 ? 17.178 19.470 -6.705 1.00 83.81 288 THR A O 1
ATOM 2145 N N . THR A 1 289 ? 15.209 18.468 -7.101 1.00 83.00 289 THR A N 1
ATOM 2146 C CA . THR A 1 289 ? 15.668 17.110 -6.776 1.00 83.00 289 THR A CA 1
ATOM 2147 C C . THR A 1 289 ? 15.712 16.280 -8.044 1.00 83.00 289 THR A C 1
ATOM 2149 O O . THR A 1 289 ? 14.749 16.249 -8.813 1.00 83.00 289 THR A O 1
ATOM 2152 N N . ALA A 1 290 ? 16.837 15.604 -8.264 1.00 85.75 290 ALA A N 1
ATOM 2153 C CA . ALA A 1 290 ? 16.947 14.601 -9.309 1.00 85.75 290 ALA A CA 1
ATOM 2154 C C . ALA A 1 290 ? 16.299 13.297 -8.840 1.00 85.75 290 ALA A C 1
ATOM 2156 O O . ALA A 1 290 ? 16.430 12.914 -7.681 1.00 85.75 290 ALA A O 1
ATOM 2157 N N . PHE A 1 291 ? 15.650 12.597 -9.754 1.00 83.88 291 PHE A N 1
ATOM 2158 C CA . PHE A 1 291 ? 15.036 11.306 -9.508 1.00 83.88 291 PHE A CA 1
ATOM 2159 C C . PHE A 1 291 ? 15.678 10.224 -10.372 1.00 83.88 291 PHE A C 1
ATOM 2161 O O . PHE A 1 291 ? 16.382 10.497 -11.349 1.00 83.88 291 PHE A O 1
ATOM 2168 N N . ALA A 1 292 ? 15.442 8.987 -9.970 1.00 83.00 292 ALA A N 1
ATOM 2169 C CA . ALA A 1 292 ? 15.775 7.779 -10.693 1.00 83.00 292 ALA A CA 1
ATOM 2170 C C . ALA A 1 292 ? 14.635 6.759 -10.536 1.00 83.00 292 ALA A C 1
ATOM 2172 O O . ALA A 1 292 ? 13.686 6.989 -9.779 1.00 83.00 292 ALA A O 1
ATOM 2173 N N . ASP A 1 293 ? 14.760 5.640 -11.247 1.00 83.81 293 ASP A N 1
ATOM 2174 C CA . ASP A 1 293 ? 13.791 4.543 -11.253 1.00 83.81 293 ASP A CA 1
ATOM 2175 C C . ASP A 1 293 ? 13.321 4.133 -9.845 1.00 83.81 293 ASP A C 1
ATOM 2177 O O . ASP A 1 293 ? 14.115 4.029 -8.901 1.00 83.81 293 ASP A O 1
ATOM 2181 N N . GLY A 1 294 ? 12.013 3.919 -9.699 1.00 81.19 294 GLY A N 1
ATOM 2182 C CA . GLY A 1 294 ? 11.388 3.553 -8.425 1.00 81.19 294 GLY A CA 1
ATOM 2183 C C . GLY A 1 294 ? 11.846 2.194 -7.903 1.00 81.19 294 GLY A C 1
ATOM 2184 O O . GLY A 1 294 ? 12.002 2.012 -6.695 1.00 81.19 294 GLY A O 1
ATOM 2185 N N . GLY A 1 295 ? 12.175 1.278 -8.814 1.00 81.69 295 GLY A N 1
ATOM 2186 C CA . GLY A 1 295 ? 12.631 -0.068 -8.502 1.00 81.69 295 GLY A CA 1
ATOM 2187 C C . GLY A 1 295 ? 14.034 -0.150 -7.904 1.00 81.69 295 GLY A C 1
ATOM 2188 O O . GLY A 1 295 ? 14.426 -1.214 -7.435 1.00 81.69 295 GLY A O 1
ATOM 2189 N N . ILE A 1 296 ? 14.791 0.954 -7.853 1.00 80.50 296 ILE A N 1
ATOM 2190 C CA . ILE A 1 296 ? 16.133 0.968 -7.244 1.00 80.50 296 ILE A CA 1
ATOM 2191 C C . ILE A 1 296 ? 16.075 0.690 -5.739 1.00 80.50 296 ILE A C 1
ATOM 2193 O O . ILE A 1 296 ? 16.930 -0.016 -5.206 1.00 80.50 296 ILE A O 1
ATOM 2197 N N . LEU A 1 297 ? 15.110 1.295 -5.045 1.00 81.12 297 LEU A N 1
ATOM 2198 C CA . LEU A 1 297 ? 14.948 1.136 -3.599 1.00 81.12 297 LEU A CA 1
ATOM 2199 C C . LEU A 1 297 ? 13.734 0.282 -3.249 1.00 81.12 297 LEU A C 1
ATOM 2201 O O . LEU A 1 297 ? 13.765 -0.429 -2.246 1.00 81.12 297 LEU A O 1
ATOM 2205 N N . ASN A 1 298 ? 12.675 0.332 -4.056 1.00 83.06 298 ASN A N 1
ATOM 2206 C CA . ASN A 1 298 ? 11.490 -0.475 -3.828 1.00 83.06 298 ASN A CA 1
ATOM 2207 C C . ASN A 1 298 ? 10.866 -0.920 -5.152 1.00 83.06 298 ASN A C 1
ATOM 2209 O O . ASN A 1 298 ? 10.098 -0.196 -5.779 1.00 83.06 298 ASN A O 1
ATOM 2213 N N . ASN A 1 299 ? 11.234 -2.128 -5.575 1.00 86.06 299 ASN A N 1
ATOM 2214 C CA . ASN A 1 299 ? 10.750 -2.723 -6.814 1.00 86.06 299 ASN A CA 1
ATOM 2215 C C . ASN A 1 299 ? 9.349 -3.327 -6.696 1.00 86.06 299 ASN A C 1
ATOM 2217 O O . ASN A 1 299 ? 8.725 -3.529 -7.730 1.00 86.06 299 ASN A O 1
ATOM 2221 N N . THR A 1 300 ? 8.853 -3.552 -5.477 1.00 90.31 300 THR A N 1
ATOM 2222 C CA . THR A 1 300 ? 7.550 -4.174 -5.201 1.00 90.31 300 THR A CA 1
ATOM 2223 C C . THR A 1 300 ? 6.858 -3.366 -4.107 1.00 90.31 300 THR A C 1
ATOM 2225 O O . THR A 1 300 ? 6.999 -3.680 -2.919 1.00 90.31 300 THR A O 1
ATOM 2228 N N . PRO A 1 301 ? 6.170 -2.272 -4.477 1.00 89.62 301 PRO A N 1
ATOM 2229 C CA . PRO A 1 301 ? 5.691 -1.292 -3.515 1.00 89.62 301 PRO A CA 1
ATOM 2230 C C . PRO A 1 301 ? 4.415 -1.751 -2.809 1.00 89.62 301 PRO A C 1
ATOM 2232 O O . PRO A 1 301 ? 3.326 -1.278 -3.101 1.00 89.62 301 PRO A O 1
ATOM 2235 N N . VAL A 1 302 ? 4.562 -2.664 -1.848 1.00 89.94 302 VAL A N 1
ATOM 2236 C CA . VAL A 1 302 ? 3.475 -3.073 -0.945 1.00 89.94 302 VAL A CA 1
ATOM 2237 C C . VAL A 1 302 ? 3.361 -2.056 0.202 1.00 89.94 302 VAL A C 1
ATOM 2239 O O . VAL A 1 302 ? 4.338 -1.917 0.949 1.00 89.94 302 VAL A O 1
ATOM 2242 N N . PRO A 1 303 ? 2.211 -1.382 0.406 1.00 85.94 303 PRO A N 1
ATOM 2243 C CA . PRO A 1 303 ? 2.051 -0.311 1.400 1.00 85.94 303 PRO A CA 1
ATOM 2244 C C . PRO A 1 303 ? 2.478 -0.705 2.806 1.00 85.94 303 PRO A C 1
ATOM 2246 O O . PRO A 1 303 ? 3.278 -0.021 3.445 1.00 85.94 303 PRO A O 1
ATOM 2249 N N . ALA A 1 304 ? 2.060 -1.891 3.242 1.00 81.19 304 ALA A N 1
ATOM 2250 C CA . ALA A 1 304 ? 2.387 -2.442 4.551 1.00 81.19 304 ALA A CA 1
ATOM 2251 C C . ALA A 1 304 ? 3.898 -2.694 4.785 1.00 81.19 304 ALA A C 1
ATOM 2253 O O . ALA A 1 304 ? 4.299 -3.019 5.909 1.00 81.19 304 ALA A O 1
ATOM 2254 N N . ILE A 1 305 ? 4.753 -2.584 3.756 1.00 81.81 305 ILE A N 1
ATOM 2255 C CA . ILE A 1 305 ? 6.217 -2.683 3.878 1.00 81.81 305 ILE A CA 1
ATOM 2256 C C . ILE A 1 305 ? 6.868 -1.342 4.208 1.00 81.81 305 ILE A C 1
ATOM 2258 O O . ILE A 1 305 ? 7.793 -1.349 5.010 1.00 81.81 305 ILE A O 1
ATOM 2262 N N . TYR A 1 306 ? 6.429 -0.229 3.616 1.00 75.94 306 TYR A N 1
ATOM 2263 C CA . TYR A 1 306 ? 7.073 1.086 3.791 1.00 75.94 306 TYR A CA 1
ATOM 2264 C C . TYR A 1 306 ? 6.247 2.078 4.612 1.00 75.94 306 TYR A C 1
ATOM 2266 O O . TYR A 1 306 ? 6.783 3.082 5.074 1.00 75.94 306 TYR A O 1
ATOM 2274 N N . ASN A 1 307 ? 4.957 1.811 4.798 1.00 72.94 307 ASN A N 1
ATOM 2275 C CA . ASN A 1 307 ? 4.072 2.569 5.667 1.00 72.94 307 ASN A CA 1
ATOM 2276 C C . ASN A 1 307 ? 3.217 1.596 6.496 1.00 72.94 307 ASN A C 1
ATOM 2278 O O . ASN A 1 307 ? 2.036 1.401 6.203 1.00 72.94 307 ASN A O 1
ATOM 2282 N N . PRO A 1 308 ? 3.812 0.913 7.494 1.00 68.38 308 PRO A N 1
ATOM 2283 C CA . PRO A 1 308 ? 3.090 -0.051 8.311 1.00 68.38 308 PRO A CA 1
ATOM 2284 C C . PRO A 1 308 ? 2.046 0.666 9.178 1.00 68.38 308 PRO A C 1
ATOM 2286 O O . PRO A 1 308 ? 2.348 1.164 10.260 1.00 68.38 308 PRO A O 1
ATOM 2289 N N . THR A 1 309 ? 0.800 0.719 8.713 1.00 63.38 309 THR A N 1
ATOM 2290 C CA . THR A 1 309 ? -0.335 1.147 9.533 1.00 63.38 309 THR A CA 1
ATOM 2291 C C . THR A 1 309 ? -0.751 0.009 10.456 1.00 63.38 309 THR A C 1
ATOM 2293 O O . THR A 1 309 ? -0.864 -1.140 10.022 1.00 63.38 309 THR A O 1
ATOM 2296 N N . ALA A 1 310 ? -1.007 0.312 11.728 1.00 60.12 310 ALA A N 1
ATOM 2297 C CA . ALA A 1 310 ? -1.573 -0.670 12.640 1.00 60.12 310 ALA A CA 1
ATOM 2298 C C . ALA A 1 310 ? -2.993 -1.025 12.171 1.00 60.12 310 ALA A C 1
ATOM 2300 O O . ALA A 1 310 ? -3.892 -0.186 12.233 1.00 60.12 310 ALA A O 1
ATOM 2301 N N . SER A 1 311 ? -3.203 -2.258 11.694 1.00 66.44 311 SER A N 1
ATOM 2302 C CA . SER A 1 311 ? -4.564 -2.747 11.464 1.00 66.44 311 SER A CA 1
ATOM 2303 C C . SER A 1 311 ? -5.306 -2.748 12.796 1.00 66.44 311 SER A C 1
ATOM 2305 O O . SER A 1 311 ? -4.808 -3.274 13.795 1.00 66.44 311 SER A O 1
ATOM 2307 N N . THR A 1 312 ? -6.500 -2.163 12.826 1.00 68.56 312 THR A N 1
ATOM 2308 C CA . THR A 1 312 ? -7.329 -2.155 14.037 1.00 68.56 312 THR A CA 1
ATOM 2309 C C . THR A 1 312 ? -8.095 -3.459 14.223 1.00 68.56 312 THR A C 1
ATOM 2311 O O . THR A 1 312 ? -8.658 -3.667 15.295 1.00 68.56 312 THR A O 1
ATOM 2314 N N . SER A 1 313 ? -8.088 -4.337 13.214 1.00 81.81 313 SER A N 1
ATOM 2315 C CA . SER A 1 313 ? -8.758 -5.635 13.229 1.00 81.81 313 SER A CA 1
ATOM 2316 C C . SER A 1 313 ? -7.853 -6.769 12.721 1.00 81.81 313 SER A C 1
ATOM 2318 O O . SER A 1 313 ? -7.053 -6.558 11.804 1.00 81.81 313 SER A O 1
ATOM 2320 N N . PRO A 1 314 ? -7.971 -7.986 13.283 1.00 84.94 314 PRO A N 1
ATOM 2321 C CA . PRO A 1 314 ? -7.371 -9.187 12.706 1.00 84.94 314 PRO A CA 1
ATOM 2322 C C . PRO A 1 314 ? -8.075 -9.684 11.429 1.00 84.94 314 PRO A C 1
ATOM 2324 O O . PRO A 1 314 ? -7.485 -10.482 10.703 1.00 84.94 314 PRO A O 1
ATOM 2327 N N . ILE A 1 315 ? -9.308 -9.245 11.151 1.00 89.50 315 ILE A N 1
ATOM 2328 C CA . ILE A 1 315 ? -10.068 -9.631 9.955 1.00 89.50 315 ILE A CA 1
ATOM 2329 C C . ILE A 1 315 ? -9.781 -8.605 8.843 1.00 89.50 315 ILE A C 1
ATOM 2331 O O . ILE A 1 315 ? -10.094 -7.427 9.018 1.00 89.50 315 ILE A O 1
ATOM 2335 N N . PRO A 1 316 ? -9.186 -9.012 7.706 1.00 87.31 316 PRO A N 1
ATOM 2336 C CA . PRO A 1 316 ? -8.920 -8.115 6.591 1.00 87.31 316 PRO A CA 1
ATOM 2337 C C . PRO A 1 316 ? -10.196 -7.830 5.787 1.00 87.31 316 PRO A C 1
ATOM 2339 O O . PRO A 1 316 ? -11.003 -8.732 5.527 1.00 87.31 316 PRO A O 1
ATOM 2342 N N . ASN A 1 317 ? -10.337 -6.579 5.343 1.00 84.25 317 ASN A N 1
ATOM 2343 C CA . ASN A 1 317 ? -11.431 -6.128 4.469 1.00 84.25 317 ASN A CA 1
ATOM 2344 C C . ASN A 1 317 ? -11.105 -6.293 2.979 1.00 84.25 317 ASN A C 1
ATOM 2346 O O . ASN A 1 317 ? -12.011 -6.366 2.157 1.00 84.25 317 ASN A O 1
ATOM 2350 N N . GLY A 1 318 ? -9.818 -6.382 2.648 1.00 89.62 318 GLY A N 1
ATOM 2351 C CA . GLY A 1 318 ? -9.301 -6.547 1.297 1.00 89.62 318 GLY A CA 1
ATOM 2352 C C . GLY A 1 318 ? -7.974 -7.297 1.321 1.00 89.62 318 GLY A C 1
ATOM 2353 O O . GLY A 1 318 ? -7.303 -7.361 2.354 1.00 89.62 318 GLY A O 1
ATOM 2354 N N . GLU A 1 319 ? -7.615 -7.886 0.189 1.00 91.56 319 GLU A N 1
ATOM 2355 C CA . GLU A 1 319 ? -6.333 -8.551 -0.032 1.00 91.56 319 GLU A CA 1
ATOM 2356 C C . GLU A 1 319 ? -5.557 -7.909 -1.182 1.00 91.56 319 GLU A C 1
ATOM 2358 O O . GLU A 1 319 ? -6.118 -7.258 -2.069 1.00 91.56 319 GLU A O 1
ATOM 2363 N N . HIS A 1 320 ? -4.247 -8.146 -1.174 1.00 92.81 320 HIS A N 1
ATOM 2364 C CA . HIS A 1 320 ? -3.367 -7.760 -2.264 1.00 92.81 320 HIS A CA 1
ATOM 2365 C C . HIS A 1 320 ? -3.235 -8.909 -3.270 1.00 92.81 320 HIS A C 1
ATOM 2367 O O . HIS A 1 320 ? -3.194 -10.077 -2.886 1.00 92.81 320 HIS A O 1
ATOM 2373 N N . LEU A 1 321 ? -3.059 -8.571 -4.543 1.00 96.69 321 LEU A N 1
ATOM 2374 C CA . LEU A 1 321 ? -2.475 -9.448 -5.552 1.00 96.69 321 LEU A CA 1
ATOM 2375 C C . LEU A 1 321 ? -1.136 -8.851 -5.988 1.00 96.69 321 LEU A C 1
ATOM 2377 O O . LEU A 1 321 ? -1.082 -7.801 -6.630 1.00 96.69 321 LEU A O 1
ATOM 2381 N N . ILE A 1 322 ? -0.043 -9.506 -5.604 1.00 96.25 322 ILE A N 1
ATOM 2382 C CA . ILE A 1 322 ? 1.318 -8.989 -5.765 1.00 96.25 322 ILE A CA 1
ATOM 2383 C C . ILE A 1 322 ? 2.022 -9.760 -6.875 1.00 96.25 322 ILE A C 1
ATOM 2385 O O . ILE A 1 322 ? 2.171 -10.978 -6.805 1.00 96.25 322 ILE A O 1
ATOM 2389 N N . LEU A 1 323 ? 2.495 -9.050 -7.893 1.00 95.31 323 LEU A N 1
ATOM 2390 C CA . LEU A 1 323 ? 3.184 -9.639 -9.035 1.00 95.31 323 LEU A CA 1
ATOM 2391 C C . LEU A 1 323 ? 4.671 -9.349 -8.956 1.00 95.31 323 LEU A C 1
ATOM 2393 O O . LEU A 1 323 ? 5.082 -8.223 -9.220 1.00 95.31 323 LEU A O 1
ATOM 2397 N N . VAL A 1 324 ? 5.477 -10.377 -8.687 1.00 91.56 324 VAL A N 1
ATOM 2398 C CA . VAL A 1 324 ? 6.942 -10.260 -8.614 1.00 91.56 324 VAL A CA 1
ATOM 2399 C C . VAL A 1 324 ? 7.623 -11.008 -9.751 1.00 91.56 324 VAL A C 1
ATOM 2401 O O . VAL A 1 324 ? 7.169 -12.059 -10.196 1.00 91.56 324 VAL A O 1
ATOM 2404 N N . PHE A 1 325 ? 8.781 -10.524 -10.191 1.00 83.50 325 PHE A N 1
ATOM 2405 C CA . PHE A 1 325 ? 9.645 -11.287 -11.093 1.00 83.50 325 PHE A CA 1
ATOM 2406 C C . PHE A 1 325 ? 10.648 -12.122 -10.274 1.00 83.50 325 PHE A C 1
ATOM 2408 O O . PHE A 1 325 ? 11.228 -11.618 -9.316 1.00 83.50 325 PHE A O 1
ATOM 2415 N N . ASP A 1 326 ? 10.893 -13.373 -10.692 1.00 64.44 326 ASP A N 1
ATOM 2416 C CA . ASP A 1 326 ? 11.695 -14.446 -10.043 1.00 64.44 326 ASP A CA 1
ATOM 2417 C C . ASP A 1 326 ? 13.055 -14.023 -9.418 1.00 64.44 326 ASP A C 1
ATOM 2419 O O . ASP A 1 326 ? 13.607 -14.691 -8.548 1.00 64.44 326 ASP A O 1
ATOM 2423 N N . THR A 1 327 ? 13.598 -12.866 -9.797 1.00 53.19 327 THR A N 1
ATOM 2424 C CA . THR A 1 327 ? 14.799 -12.279 -9.184 1.00 53.19 327 THR A CA 1
ATOM 2425 C C . THR A 1 327 ? 14.623 -11.819 -7.732 1.00 53.19 327 THR A C 1
ATOM 2427 O O . THR A 1 327 ? 15.629 -11.580 -7.071 1.00 53.19 327 THR A O 1
ATOM 2430 N N . GLU A 1 328 ? 13.396 -11.701 -7.217 1.00 51.28 328 GLU A N 1
ATOM 2431 C CA . GLU A 1 328 ? 13.152 -11.270 -5.828 1.00 51.28 328 GLU A CA 1
ATOM 2432 C C . GLU A 1 328 ? 13.100 -12.422 -4.817 1.00 51.28 328 GLU A C 1
ATOM 2434 O O . GLU A 1 328 ? 13.383 -12.207 -3.641 1.00 51.28 328 GLU A O 1
ATOM 2439 N N . LYS A 1 329 ? 12.814 -13.658 -5.258 1.00 41.66 329 LYS A N 1
ATOM 2440 C CA . LYS A 1 329 ? 12.737 -14.833 -4.368 1.00 41.66 329 LYS A CA 1
ATOM 2441 C C . LYS A 1 329 ? 14.040 -15.635 -4.269 1.00 41.66 329 LYS A C 1
ATOM 2443 O O . LYS A 1 329 ? 14.141 -16.536 -3.436 1.00 41.66 329 LYS A O 1
ATOM 2448 N N . SER A 1 330 ? 15.070 -15.324 -5.061 1.00 35.38 330 SER A N 1
ATOM 2449 C CA . SER A 1 330 ? 16.340 -16.050 -4.963 1.00 35.38 330 SER A CA 1
ATOM 2450 C C . SER A 1 330 ? 17.124 -15.605 -3.728 1.00 35.38 330 SER A C 1
ATOM 2452 O O . SER A 1 330 ? 17.620 -14.478 -3.676 1.00 35.38 330 SER A O 1
ATOM 2454 N N . GLY A 1 331 ? 17.263 -16.503 -2.753 1.00 39.16 331 GLY A N 1
ATOM 2455 C CA . GLY A 1 331 ? 18.126 -16.342 -1.590 1.00 39.16 331 GLY A CA 1
ATOM 2456 C C . GLY A 1 331 ? 19.579 -16.072 -1.982 1.00 39.16 331 GLY A C 1
ATOM 2457 O O . GLY A 1 331 ? 20.390 -16.989 -2.074 1.00 39.16 331 GLY A O 1
ATOM 2458 N N . GLN A 1 332 ? 19.930 -14.799 -2.169 1.00 38.94 332 GLN A N 1
ATOM 2459 C CA . GLN A 1 332 ? 21.315 -14.345 -2.149 1.00 38.94 332 GLN A CA 1
ATOM 2460 C C . GLN A 1 332 ? 21.793 -14.290 -0.698 1.00 38.94 332 GLN A C 1
ATOM 2462 O O . GLN A 1 332 ? 22.047 -13.232 -0.121 1.00 38.94 332 GLN A O 1
ATOM 2467 N N . GLU A 1 333 ? 21.948 -15.466 -0.099 1.00 39.12 333 GLU A N 1
ATOM 2468 C CA . GLU A 1 333 ? 22.906 -15.601 0.979 1.00 39.12 333 GLU A CA 1
ATOM 2469 C C . GLU A 1 333 ? 24.288 -15.213 0.418 1.00 39.12 333 GLU A C 1
ATOM 2471 O O . GLU A 1 333 ? 24.833 -15.861 -0.471 1.00 39.12 333 GLU A O 1
ATOM 2476 N N . THR A 1 334 ? 24.866 -14.140 0.969 1.00 41.69 334 THR A N 1
ATOM 2477 C CA . THR A 1 334 ? 26.320 -13.877 1.049 1.00 41.69 334 THR A CA 1
ATOM 2478 C C . THR A 1 334 ? 27.088 -13.229 -0.120 1.00 41.69 334 THR A C 1
ATOM 2480 O O . THR A 1 334 ? 28.196 -13.652 -0.432 1.00 41.69 334 THR A O 1
ATOM 2483 N N . GLN A 1 335 ? 26.663 -12.073 -0.648 1.00 47.50 335 GLN A N 1
ATOM 2484 C CA . GLN A 1 335 ? 27.635 -11.121 -1.241 1.00 47.50 335 GLN A CA 1
ATOM 2485 C C . GLN A 1 335 ? 27.526 -9.723 -0.624 1.00 47.50 335 GLN A C 1
ATOM 2487 O O . GLN A 1 335 ? 26.960 -8.784 -1.180 1.00 47.50 335 GLN A O 1
ATOM 2492 N N . ARG A 1 336 ? 28.091 -9.606 0.584 1.00 58.00 336 ARG A N 1
ATOM 2493 C CA . ARG A 1 336 ? 28.203 -8.363 1.359 1.00 58.00 336 ARG A CA 1
ATOM 2494 C C . ARG A 1 336 ? 29.130 -7.377 0.645 1.00 58.00 336 ARG A C 1
ATOM 2496 O O . ARG A 1 336 ? 30.339 -7.548 0.738 1.00 58.00 336 ARG A O 1
ATOM 2503 N N . GLY A 1 337 ? 28.591 -6.351 -0.016 1.00 53.62 337 GLY A N 1
ATOM 2504 C CA . GLY A 1 337 ? 29.323 -5.135 -0.411 1.00 53.62 337 GLY A CA 1
ATOM 2505 C C . GLY A 1 337 ? 30.685 -5.335 -1.099 1.00 53.62 337 GLY A C 1
ATOM 2506 O O . GLY A 1 337 ? 31.544 -4.457 -1.006 1.00 53.62 337 GLY A O 1
ATOM 2507 N N . THR A 1 338 ? 30.910 -6.475 -1.755 1.00 55.19 338 THR A N 1
ATOM 2508 C CA . THR A 1 338 ? 32.148 -6.843 -2.453 1.00 55.19 338 THR A CA 1
ATOM 2509 C C . THR A 1 338 ? 31.810 -7.286 -3.875 1.00 55.19 338 THR A C 1
ATOM 2511 O O . THR A 1 338 ? 30.741 -7.832 -4.137 1.00 55.19 338 THR A O 1
ATOM 2514 N N . GLY A 1 339 ? 32.705 -7.016 -4.826 1.00 61.16 339 GLY A N 1
ATOM 2515 C CA . GLY A 1 339 ? 32.505 -7.404 -6.225 1.00 61.16 339 GLY A CA 1
ATOM 2516 C C . GLY A 1 339 ? 31.412 -6.601 -6.946 1.00 61.16 339 GLY A C 1
ATOM 2517 O O . GLY A 1 339 ? 31.386 -5.371 -6.885 1.00 61.16 339 GLY A O 1
ATOM 2518 N N . MET A 1 340 ? 30.541 -7.301 -7.679 1.00 52.75 340 MET A N 1
ATOM 2519 C CA . MET A 1 340 ? 29.572 -6.708 -8.614 1.00 52.75 340 MET A CA 1
ATOM 2520 C C . MET A 1 340 ? 28.46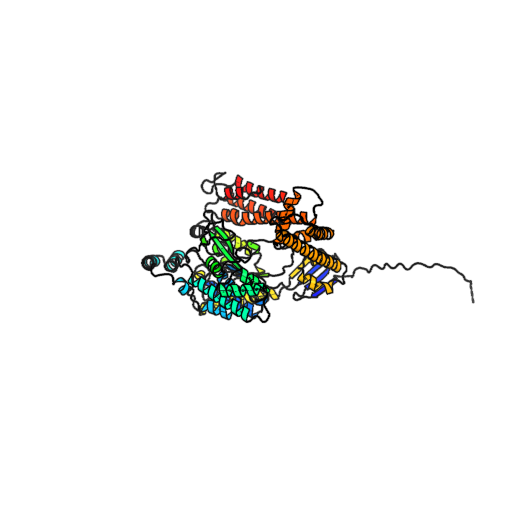8 -5.891 -7.928 1.00 52.75 340 MET A C 1
ATOM 2522 O O . MET A 1 340 ? 28.051 -4.875 -8.477 1.00 52.75 340 MET A O 1
ATOM 2526 N N . SER A 1 341 ? 28.028 -6.270 -6.724 1.00 61.41 341 SER A N 1
ATOM 2527 C CA . SER A 1 341 ? 27.001 -5.527 -5.971 1.00 61.41 341 SER A CA 1
ATOM 2528 C C . SER A 1 341 ? 27.500 -4.150 -5.526 1.00 61.41 341 SER A C 1
ATOM 2530 O O . SER A 1 341 ? 26.812 -3.149 -5.705 1.00 61.41 341 SER A O 1
ATOM 2532 N N . ALA A 1 342 ? 28.749 -4.062 -5.059 1.00 60.88 342 ALA A N 1
ATOM 2533 C CA . ALA A 1 342 ? 29.380 -2.789 -4.711 1.00 60.88 342 ALA A CA 1
ATOM 2534 C C . ALA A 1 342 ? 29.564 -1.868 -5.927 1.00 60.88 342 ALA A C 1
ATOM 2536 O O . ALA A 1 342 ? 29.470 -0.646 -5.803 1.00 60.88 342 ALA A O 1
ATOM 2537 N N . LEU A 1 343 ? 29.824 -2.445 -7.106 1.00 56.62 343 LEU A N 1
ATOM 2538 C CA . LEU A 1 343 ? 29.890 -1.697 -8.360 1.00 56.62 343 LEU A CA 1
ATOM 2539 C C . LEU A 1 343 ? 28.511 -1.135 -8.738 1.00 56.62 343 LEU A C 1
ATOM 2541 O O . LEU A 1 343 ? 28.425 0.036 -9.101 1.00 56.62 343 LEU A O 1
ATOM 2545 N N . ILE A 1 344 ? 27.452 -1.943 -8.619 1.00 63.00 344 ILE A N 1
ATOM 2546 C CA . ILE A 1 344 ? 26.066 -1.543 -8.905 1.00 63.00 344 ILE A CA 1
ATOM 2547 C C . ILE A 1 344 ? 25.620 -0.436 -7.947 1.00 63.00 344 ILE A C 1
ATOM 2549 O O . ILE A 1 344 ? 25.218 0.628 -8.408 1.00 63.00 344 ILE A O 1
ATOM 2553 N N . ASP A 1 345 ? 25.776 -0.616 -6.635 1.00 69.62 345 ASP A N 1
ATOM 2554 C CA . ASP A 1 345 ? 25.407 0.403 -5.643 1.00 69.62 345 ASP A CA 1
ATOM 2555 C C . ASP A 1 345 ? 26.194 1.714 -5.867 1.00 69.62 345 ASP A C 1
ATOM 2557 O O . ASP A 1 345 ? 25.636 2.811 -5.781 1.00 69.62 345 ASP A O 1
ATOM 2561 N N . ARG A 1 346 ? 27.485 1.629 -6.237 1.00 67.38 346 ARG A N 1
ATOM 2562 C CA . ARG A 1 346 ? 28.310 2.802 -6.589 1.00 67.38 346 ARG A CA 1
ATOM 2563 C C . ARG A 1 346 ? 27.841 3.485 -7.874 1.00 67.38 346 ARG A C 1
ATOM 2565 O O . ARG A 1 346 ? 27.861 4.715 -7.935 1.00 67.38 346 ARG A O 1
ATOM 2572 N N . LEU A 1 347 ? 27.448 2.714 -8.888 1.00 65.69 347 LEU A N 1
ATOM 2573 C CA . LEU A 1 347 ? 26.917 3.223 -10.155 1.00 65.69 347 LEU A CA 1
ATOM 2574 C C . LEU A 1 347 ? 25.575 3.936 -9.940 1.00 65.69 347 LEU A C 1
ATOM 2576 O O . LEU A 1 347 ? 25.381 5.050 -10.425 1.00 65.69 347 LEU A O 1
ATOM 2580 N N . LEU A 1 348 ? 24.680 3.315 -9.170 1.00 65.44 348 LEU A N 1
ATOM 2581 C CA . LEU A 1 348 ? 23.360 3.845 -8.829 1.00 65.44 348 LEU A CA 1
ATOM 2582 C C . LEU A 1 348 ? 23.436 4.996 -7.816 1.00 65.44 348 LEU A C 1
ATOM 2584 O O . LEU A 1 348 ? 22.511 5.801 -7.734 1.00 65.44 348 LEU A O 1
ATOM 2588 N N . LYS A 1 349 ? 24.552 5.104 -7.078 1.00 73.19 349 LYS A N 1
ATOM 2589 C CA . LYS A 1 349 ? 24.712 5.964 -5.894 1.00 73.19 349 LYS A CA 1
ATOM 2590 C C . LYS A 1 349 ? 23.607 5.722 -4.854 1.00 73.19 349 LYS A C 1
ATOM 2592 O O . LYS A 1 349 ? 23.188 6.661 -4.188 1.00 73.19 349 LYS A O 1
ATOM 2597 N N . ALA A 1 350 ? 23.154 4.475 -4.727 1.00 75.19 350 ALA A N 1
ATOM 2598 C CA . ALA A 1 350 ? 22.020 4.063 -3.902 1.00 75.19 350 ALA A CA 1
ATOM 2599 C C . ALA A 1 350 ? 22.309 2.707 -3.228 1.00 75.19 350 ALA A C 1
ATOM 2601 O O . ALA A 1 350 ? 23.001 1.883 -3.830 1.00 75.19 350 ALA A O 1
ATOM 2602 N N . PRO A 1 351 ? 21.778 2.432 -2.020 1.00 77.94 351 PRO A N 1
ATOM 2603 C CA . PRO A 1 351 ? 21.916 1.142 -1.342 1.00 77.94 351 PRO A CA 1
ATOM 2604 C C . PRO A 1 351 ? 20.946 0.094 -1.922 1.00 77.94 351 PRO A C 1
ATOM 2606 O O . PRO A 1 351 ? 20.135 -0.484 -1.194 1.00 77.94 351 PRO A O 1
ATOM 2609 N N . HIS A 1 352 ? 21.003 -0.133 -3.237 1.00 78.38 352 HIS A N 1
ATOM 2610 C CA . HIS A 1 352 ? 20.101 -1.041 -3.953 1.00 78.38 352 HIS A CA 1
ATOM 2611 C C . HIS A 1 352 ? 20.169 -2.456 -3.374 1.00 78.38 352 HIS A C 1
ATOM 2613 O O . HIS A 1 352 ? 19.140 -3.033 -3.043 1.00 78.38 352 HIS A O 1
ATOM 2619 N N . THR A 1 353 ? 21.375 -2.989 -3.164 1.00 76.31 353 THR A N 1
ATOM 2620 C CA . THR A 1 353 ? 21.561 -4.355 -2.643 1.00 76.31 353 THR A CA 1
ATOM 2621 C C . THR A 1 353 ? 20.951 -4.544 -1.250 1.00 76.31 353 THR A C 1
ATOM 2623 O O . THR A 1 353 ? 20.325 -5.561 -0.968 1.00 76.31 353 THR A O 1
ATOM 2626 N N . ALA A 1 354 ? 21.112 -3.561 -0.360 1.00 78.81 354 ALA A N 1
ATOM 2627 C CA . ALA A 1 354 ? 20.513 -3.630 0.972 1.00 78.81 354 ALA A CA 1
ATOM 2628 C C . ALA A 1 354 ? 18.981 -3.559 0.906 1.00 78.81 354 ALA A C 1
ATOM 2630 O O . ALA A 1 354 ? 18.295 -4.258 1.653 1.00 78.81 354 ALA A O 1
ATOM 2631 N N . SER A 1 355 ? 18.464 -2.714 0.012 1.00 80.81 355 SER A N 1
ATOM 2632 C CA . SER A 1 355 ? 17.029 -2.495 -0.161 1.00 80.81 355 SER A CA 1
ATOM 2633 C C . SER A 1 355 ? 16.351 -3.710 -0.793 1.00 80.81 355 SER A C 1
ATOM 2635 O O . SER A 1 355 ? 15.305 -4.129 -0.315 1.00 80.81 355 SER A O 1
ATOM 2637 N N . SER A 1 356 ? 16.972 -4.351 -1.789 1.00 78.56 356 SER A N 1
ATOM 2638 C CA . SER A 1 356 ? 16.433 -5.564 -2.411 1.00 78.56 356 SER A CA 1
ATOM 2639 C C . SER A 1 356 ? 16.351 -6.733 -1.428 1.00 78.56 356 SER A C 1
ATOM 2641 O O . SER A 1 356 ? 15.326 -7.408 -1.379 1.00 78.56 356 SER A O 1
ATOM 2643 N N . VAL A 1 357 ? 17.380 -6.940 -0.595 1.00 80.25 357 VAL A N 1
ATOM 2644 C CA . VAL A 1 357 ? 17.360 -7.985 0.445 1.00 80.25 357 VAL A CA 1
ATOM 2645 C C . VAL A 1 357 ? 16.295 -7.693 1.501 1.00 80.25 357 VAL A C 1
ATOM 2647 O O . VAL A 1 357 ? 15.573 -8.603 1.898 1.00 80.25 357 VAL A O 1
ATOM 2650 N N . TRP A 1 358 ? 16.170 -6.433 1.931 1.00 81.88 358 TRP A N 1
ATOM 2651 C CA . TRP A 1 358 ? 15.119 -6.023 2.863 1.00 81.88 358 TRP A CA 1
ATOM 2652 C C . TRP A 1 358 ? 13.729 -6.291 2.295 1.00 81.88 358 TRP A C 1
ATOM 2654 O O . TRP A 1 358 ? 12.933 -6.965 2.939 1.00 81.88 358 TRP A O 1
ATOM 2664 N N . ASN A 1 359 ? 13.451 -5.824 1.077 1.00 82.88 359 ASN A N 1
ATOM 2665 C CA . ASN A 1 359 ? 12.146 -6.004 0.447 1.00 82.88 359 ASN A CA 1
ATOM 2666 C C . ASN A 1 359 ? 11.823 -7.492 0.267 1.00 82.88 359 ASN A C 1
ATOM 2668 O O . ASN A 1 359 ? 10.733 -7.912 0.631 1.00 82.88 359 ASN A O 1
ATOM 2672 N N . ALA A 1 360 ? 12.780 -8.309 -0.185 1.00 82.81 360 ALA A N 1
ATOM 2673 C CA . ALA A 1 360 ? 12.595 -9.756 -0.304 1.00 82.81 360 ALA A CA 1
ATOM 2674 C C . ALA A 1 360 ? 12.284 -10.428 1.046 1.00 82.81 360 ALA A C 1
ATOM 2676 O O . ALA A 1 360 ? 11.441 -11.319 1.113 1.00 82.81 360 ALA A O 1
ATOM 2677 N N . GLU A 1 361 ? 12.931 -10.003 2.137 1.00 84.25 361 GLU A N 1
ATOM 2678 C CA . GLU A 1 361 ? 12.629 -10.495 3.487 1.00 84.25 361 GLU A CA 1
ATOM 2679 C C . GLU A 1 361 ? 11.222 -10.078 3.940 1.00 84.25 361 GLU A C 1
ATOM 2681 O O . GLU A 1 361 ? 10.476 -10.906 4.462 1.00 84.25 361 GLU A O 1
ATOM 2686 N N . GLN A 1 362 ? 10.832 -8.828 3.678 1.00 84.50 362 GLN A N 1
ATOM 2687 C CA . GLN A 1 362 ? 9.514 -8.291 4.025 1.00 84.50 362 GLN A CA 1
ATOM 2688 C C . GLN A 1 362 ? 8.375 -8.828 3.146 1.00 84.50 362 GLN A C 1
ATOM 2690 O O . GLN A 1 362 ? 7.227 -8.795 3.584 1.00 84.50 362 GLN A O 1
ATOM 2695 N N . LEU A 1 363 ? 8.663 -9.323 1.939 1.00 87.19 363 LEU A N 1
ATOM 2696 C CA . LEU A 1 363 ? 7.675 -9.909 1.028 1.00 87.19 363 LEU A CA 1
ATOM 2697 C C . LEU A 1 363 ? 7.269 -11.334 1.416 1.00 87.19 363 LEU A C 1
ATOM 2699 O O . LEU A 1 363 ? 6.176 -11.757 1.060 1.00 87.19 363 LEU A O 1
ATOM 2703 N N . LYS A 1 364 ? 8.081 -12.056 2.202 1.00 88.44 364 LYS A N 1
ATOM 2704 C CA . LYS A 1 364 ? 7.763 -13.431 2.641 1.00 88.44 364 LYS A CA 1
ATOM 2705 C C . LYS A 1 364 ? 6.433 -13.536 3.392 1.00 88.44 364 LYS A C 1
ATOM 2707 O O . LYS A 1 364 ? 5.706 -14.507 3.237 1.00 88.44 364 LYS A O 1
ATOM 2712 N N . ARG A 1 365 ? 6.066 -12.515 4.175 1.00 86.94 365 ARG A N 1
ATOM 2713 C CA . ARG A 1 365 ? 4.754 -12.451 4.861 1.00 86.94 365 ARG A CA 1
ATOM 2714 C C . ARG A 1 365 ? 3.563 -12.274 3.907 1.00 86.94 365 ARG A C 1
ATOM 2716 O O . ARG A 1 365 ? 2.427 -12.365 4.348 1.00 86.94 365 ARG A O 1
ATOM 2723 N N . PHE A 1 366 ? 3.819 -12.031 2.624 1.00 90.06 366 PHE A N 1
ATOM 2724 C CA . PHE A 1 366 ? 2.814 -11.923 1.573 1.00 90.06 366 PHE A CA 1
ATOM 2725 C C . PHE A 1 366 ? 2.921 -13.063 0.553 1.00 90.06 366 PHE A C 1
ATOM 2727 O O . PHE A 1 366 ? 2.386 -12.934 -0.545 1.00 90.06 366 PHE A O 1
ATOM 2734 N N . ASP A 1 367 ? 3.597 -14.173 0.876 1.00 90.19 367 ASP A N 1
ATOM 2735 C CA . ASP A 1 367 ? 3.769 -15.286 -0.066 1.00 90.19 367 ASP A CA 1
ATOM 2736 C C . ASP A 1 367 ? 2.422 -15.839 -0.568 1.00 90.19 367 ASP A C 1
ATOM 2738 O O . ASP A 1 367 ? 2.293 -16.089 -1.764 1.00 90.19 367 ASP A O 1
ATOM 2742 N N . GLU A 1 368 ? 1.402 -15.912 0.297 1.00 90.69 368 GLU A N 1
ATOM 2743 C CA . GLU A 1 368 ? 0.026 -16.307 -0.068 1.00 90.69 368 GLU A CA 1
ATOM 2744 C C . GLU A 1 368 ? -0.692 -15.318 -0.997 1.00 90.69 368 GLU A C 1
ATOM 2746 O O . GLU A 1 368 ? -1.701 -15.669 -1.593 1.00 90.69 368 GLU A O 1
ATOM 2751 N N . HIS A 1 369 ? -0.184 -14.094 -1.129 1.00 92.75 369 HIS A N 1
ATOM 2752 C CA . HIS A 1 369 ? -0.737 -13.024 -1.966 1.00 92.75 369 HIS A CA 1
ATOM 2753 C C . HIS A 1 369 ? 0.127 -12.764 -3.210 1.00 92.75 369 HIS A C 1
ATOM 2755 O O . HIS A 1 369 ? -0.131 -11.832 -3.971 1.00 92.75 369 HIS A O 1
ATOM 2761 N N . THR A 1 370 ? 1.209 -13.531 -3.391 1.00 94.50 370 THR A N 1
ATOM 2762 C CA . THR A 1 370 ? 2.252 -13.239 -4.377 1.00 94.50 370 THR A CA 1
ATOM 2763 C C . THR A 1 370 ? 2.256 -14.251 -5.513 1.00 94.50 370 THR A C 1
ATOM 2765 O O . THR A 1 370 ? 2.579 -15.423 -5.319 1.00 94.50 370 THR A O 1
ATOM 2768 N N . VAL A 1 371 ? 2.049 -13.766 -6.734 1.00 95.31 371 VAL A N 1
ATOM 2769 C CA . VAL A 1 371 ? 2.253 -14.520 -7.970 1.00 95.31 371 VAL A CA 1
ATOM 2770 C C . VAL A 1 371 ? 3.629 -14.183 -8.540 1.00 95.31 371 VAL A C 1
ATOM 2772 O O . VAL A 1 371 ? 3.952 -13.030 -8.834 1.00 95.31 371 VAL A O 1
ATOM 2775 N N . VAL A 1 372 ? 4.464 -15.209 -8.706 1.00 92.19 372 VAL A N 1
ATOM 2776 C CA . VAL A 1 372 ? 5.759 -15.065 -9.380 1.00 92.19 372 VAL A CA 1
ATOM 2777 C C . VAL A 1 372 ? 5.540 -15.173 -10.881 1.00 92.19 372 VAL A C 1
ATOM 2779 O O . VAL A 1 372 ? 5.066 -16.197 -11.368 1.00 92.19 372 VAL A O 1
ATOM 2782 N N . VAL A 1 373 ? 5.928 -14.140 -11.625 1.00 90.19 373 VAL A N 1
ATOM 2783 C CA . VAL A 1 373 ? 5.850 -14.145 -13.085 1.00 90.19 373 VAL A CA 1
ATOM 2784 C C . VAL A 1 373 ? 6.812 -15.207 -13.636 1.00 90.19 373 VAL A C 1
ATOM 2786 O O . VAL A 1 373 ? 8.025 -15.106 -13.400 1.00 90.19 373 VAL A O 1
ATOM 2789 N N . PRO A 1 374 ? 6.319 -16.214 -14.379 1.00 89.12 374 PRO A N 1
ATOM 2790 C CA . PRO A 1 374 ? 7.166 -17.256 -14.940 1.00 89.12 374 PRO A CA 1
ATOM 2791 C C . PRO A 1 374 ? 8.007 -16.695 -16.096 1.00 89.12 374 PRO A C 1
ATOM 2793 O O . PRO A 1 374 ? 7.492 -16.096 -17.037 1.00 89.12 374 PRO A O 1
ATOM 2796 N N . LEU A 1 375 ? 9.332 -16.865 -16.016 1.00 85.56 375 LEU A N 1
ATOM 2797 C CA . LEU A 1 375 ? 10.293 -16.308 -16.988 1.00 85.56 375 LEU A CA 1
ATOM 2798 C C . LEU A 1 375 ? 11.278 -17.337 -17.557 1.00 85.56 375 LEU A C 1
ATOM 2800 O O . LEU A 1 375 ? 12.042 -17.015 -18.469 1.00 85.56 375 LEU A O 1
ATOM 2804 N N . LYS A 1 376 ? 11.306 -18.549 -16.997 1.00 85.56 376 LYS A N 1
ATOM 2805 C CA . LYS A 1 376 ? 12.249 -19.612 -17.355 1.00 85.56 376 LYS A CA 1
ATOM 2806 C C . LYS A 1 376 ? 11.487 -20.800 -17.904 1.00 85.56 376 LYS A C 1
ATOM 2808 O O . LYS A 1 376 ? 10.668 -21.388 -17.203 1.00 85.56 376 LYS A O 1
ATOM 2813 N N . PHE A 1 377 ? 11.814 -21.171 -19.133 1.00 81.62 377 PHE A N 1
ATOM 2814 C CA . PHE A 1 377 ? 11.135 -22.229 -19.867 1.00 81.62 377 PHE A CA 1
ATOM 2815 C C . PHE A 1 377 ? 12.152 -23.073 -20.633 1.00 81.62 377 PHE A C 1
ATOM 2817 O O . PHE A 1 377 ? 13.324 -22.706 -20.753 1.00 81.62 377 PHE A O 1
ATOM 2824 N N . LYS A 1 378 ? 11.719 -24.216 -21.174 1.00 77.62 378 LYS A N 1
ATOM 2825 C CA . LYS A 1 378 ? 12.600 -25.078 -21.982 1.00 77.62 378 LYS A CA 1
ATOM 2826 C C . LYS A 1 378 ? 13.089 -24.358 -23.243 1.00 77.62 378 LYS A C 1
ATOM 2828 O O . LYS A 1 378 ? 14.176 -24.636 -23.737 1.00 77.62 378 LYS A O 1
ATOM 2833 N N . GLU A 1 379 ? 12.283 -23.431 -23.739 1.00 71.56 379 GLU A N 1
ATOM 2834 C CA . GLU A 1 379 ? 12.465 -22.662 -24.961 1.00 71.56 379 GLU A CA 1
ATOM 2835 C C . GLU A 1 379 ? 13.370 -21.431 -24.769 1.00 71.56 379 GLU A C 1
ATOM 2837 O O . GLU A 1 379 ? 13.879 -20.896 -25.756 1.00 71.56 379 GLU A O 1
ATOM 2842 N N . GLY A 1 380 ? 13.597 -20.979 -23.527 1.00 78.19 380 GLY A N 1
ATOM 2843 C CA . GLY A 1 380 ? 14.421 -19.805 -23.235 1.00 78.19 380 GLY A CA 1
ATOM 2844 C C . GLY A 1 380 ? 14.337 -19.299 -21.790 1.00 78.19 380 GLY A C 1
ATOM 2845 O O . GLY A 1 380 ? 13.400 -19.597 -21.052 1.00 78.19 380 GLY A O 1
ATOM 2846 N N . ASP A 1 381 ? 15.336 -18.501 -21.400 1.00 83.31 381 ASP A N 1
ATOM 2847 C CA . ASP A 1 381 ? 15.401 -17.800 -20.112 1.00 83.31 381 ASP A CA 1
ATOM 2848 C C . ASP A 1 381 ? 15.296 -16.284 -20.339 1.00 83.31 381 ASP A C 1
ATOM 2850 O O . ASP A 1 381 ? 16.197 -15.659 -20.913 1.00 83.31 381 ASP A O 1
ATOM 2854 N N . HIS A 1 382 ? 14.180 -15.712 -19.885 1.00 83.75 382 HIS A N 1
ATOM 2855 C CA . HIS A 1 382 ? 13.859 -14.285 -19.938 1.00 83.75 382 HIS A CA 1
ATOM 2856 C C . HIS A 1 382 ? 14.003 -13.607 -18.564 1.00 83.75 382 HIS A C 1
ATOM 2858 O O . HIS A 1 382 ? 13.455 -12.531 -18.324 1.00 83.75 382 HIS A O 1
ATOM 2864 N N . SER A 1 383 ? 14.729 -14.227 -17.633 1.00 80.19 383 SER A N 1
ATOM 2865 C CA . SER A 1 383 ? 15.003 -13.671 -16.311 1.00 80.19 383 SER A CA 1
ATOM 2866 C C . SER A 1 383 ? 16.202 -12.711 -16.300 1.00 80.19 383 SER A C 1
ATOM 2868 O O . SER A 1 383 ? 16.896 -12.487 -17.299 1.00 80.19 383 SER A O 1
ATOM 2870 N N . GLY A 1 384 ? 16.426 -12.086 -15.140 1.00 70.62 384 GLY A N 1
ATOM 2871 C CA . GLY A 1 384 ? 17.559 -11.191 -14.910 1.00 70.62 384 GLY A CA 1
ATOM 2872 C C . GLY A 1 384 ? 17.565 -9.931 -15.782 1.00 70.62 384 GLY A C 1
ATOM 2873 O O . GLY A 1 384 ? 16.553 -9.534 -16.361 1.00 70.62 384 GLY A O 1
ATOM 2874 N N . LEU A 1 385 ? 18.738 -9.292 -15.863 1.00 66.75 385 LEU A N 1
ATOM 2875 C CA . LEU A 1 385 ? 18.937 -8.050 -16.622 1.00 66.75 385 LEU A CA 1
ATOM 2876 C C . LEU A 1 385 ? 18.694 -8.230 -18.122 1.00 66.75 385 LEU A C 1
ATOM 2878 O O . LEU A 1 385 ? 18.195 -7.306 -18.754 1.00 66.75 385 LEU A O 1
ATOM 2882 N N . ARG A 1 386 ? 19.009 -9.412 -18.675 1.00 69.69 386 ARG A N 1
ATOM 2883 C CA . ARG A 1 386 ? 18.811 -9.721 -20.097 1.00 69.69 386 ARG A CA 1
ATOM 2884 C C . ARG A 1 386 ? 17.345 -9.559 -20.488 1.00 69.69 386 ARG A C 1
ATOM 2886 O O . ARG A 1 386 ? 17.070 -8.843 -21.438 1.00 69.69 386 ARG A O 1
ATOM 2893 N N . GLY A 1 387 ? 16.427 -10.168 -19.736 1.00 72.81 387 GLY A N 1
ATOM 2894 C CA . GLY A 1 387 ? 14.995 -9.995 -19.973 1.00 72.81 387 GLY A CA 1
ATOM 2895 C C . GLY A 1 387 ? 14.508 -8.578 -19.684 1.00 72.81 387 GLY A C 1
ATOM 2896 O O . GLY A 1 387 ? 13.699 -8.049 -20.434 1.00 72.81 387 GLY A O 1
ATOM 2897 N N . THR A 1 388 ? 15.033 -7.924 -18.641 1.00 73.00 388 THR A N 1
ATOM 2898 C CA . THR A 1 388 ? 14.639 -6.551 -18.277 1.00 73.00 388 THR A CA 1
ATOM 2899 C C . THR A 1 388 ? 14.906 -5.533 -19.392 1.00 73.00 388 THR A C 1
ATOM 2901 O O . THR A 1 388 ? 14.127 -4.594 -19.543 1.00 73.00 388 THR A O 1
ATOM 2904 N N . VAL A 1 389 ? 15.970 -5.700 -20.187 1.00 70.69 389 VAL A N 1
ATOM 2905 C CA . VAL A 1 389 ? 16.329 -4.751 -21.262 1.00 70.69 389 VAL A CA 1
ATOM 2906 C C . VAL A 1 389 ? 16.017 -5.252 -22.677 1.00 70.69 389 VAL A C 1
ATOM 2908 O O . VAL A 1 389 ? 16.351 -4.573 -23.652 1.00 70.69 389 VAL A O 1
ATOM 2911 N N . ASP A 1 390 ? 15.361 -6.409 -22.815 1.00 75.75 390 ASP A N 1
ATOM 2912 C CA . ASP A 1 390 ? 14.984 -6.989 -24.111 1.00 75.75 390 ASP A CA 1
ATOM 2913 C C . ASP A 1 390 ? 13.723 -6.332 -24.701 1.00 75.75 390 ASP A C 1
ATOM 2915 O O . ASP A 1 390 ? 12.676 -6.946 -24.898 1.00 75.75 390 ASP A O 1
ATOM 2919 N N . PHE A 1 391 ? 13.815 -5.035 -25.000 1.00 74.12 391 PHE A N 1
ATOM 2920 C CA . PHE A 1 391 ? 12.717 -4.256 -25.585 1.00 74.12 391 PHE A CA 1
ATOM 2921 C C . PHE A 1 391 ? 12.393 -4.632 -27.048 1.00 74.12 391 PHE A C 1
ATOM 2923 O O . PHE A 1 391 ? 11.461 -4.076 -27.629 1.00 74.12 391 PHE A O 1
ATOM 2930 N N . ASN A 1 392 ? 13.153 -5.557 -27.648 1.00 75.25 392 ASN A N 1
ATOM 2931 C CA . ASN A 1 392 ? 12.958 -6.073 -29.008 1.00 75.25 392 ASN A CA 1
ATOM 2932 C C . ASN A 1 392 ? 12.370 -7.495 -29.018 1.00 75.25 392 ASN A C 1
ATOM 2934 O O . ASN A 1 392 ? 12.478 -8.204 -30.022 1.00 75.25 392 ASN A O 1
ATOM 2938 N N . MET A 1 393 ? 11.736 -7.905 -27.917 1.00 80.06 393 MET A N 1
ATOM 2939 C CA . MET A 1 393 ? 11.114 -9.215 -27.782 1.00 80.06 393 MET A CA 1
ATOM 2940 C C . MET A 1 393 ? 10.125 -9.505 -28.935 1.00 80.06 393 MET A C 1
ATOM 2942 O O . MET A 1 393 ? 9.198 -8.716 -29.157 1.00 80.06 393 MET A O 1
ATOM 2946 N N . PRO A 1 394 ? 10.284 -10.625 -29.674 1.00 85.38 394 PRO A N 1
ATOM 2947 C CA . PRO A 1 394 ? 9.369 -10.998 -30.750 1.00 85.38 394 PRO A CA 1
ATOM 2948 C C . PRO A 1 394 ? 7.944 -11.211 -30.236 1.00 85.38 394 PRO A C 1
ATOM 2950 O O . PRO A 1 394 ? 7.764 -11.769 -29.156 1.00 85.38 394 PRO A O 1
ATOM 2953 N N . LYS A 1 395 ? 6.928 -10.882 -31.048 1.00 86.06 395 LYS A N 1
ATOM 2954 C CA . LYS A 1 395 ? 5.507 -11.047 -30.678 1.00 86.06 395 LYS A CA 1
ATOM 2955 C C . LYS A 1 395 ? 5.183 -12.455 -30.163 1.00 86.06 395 LYS A C 1
ATOM 2957 O O . LYS A 1 395 ? 4.556 -12.604 -29.131 1.00 86.06 395 LYS A O 1
ATOM 2962 N N . LYS A 1 396 ? 5.723 -13.505 -30.793 1.00 88.38 396 LYS A N 1
ATOM 2963 C CA . LYS A 1 396 ? 5.553 -14.888 -30.310 1.00 88.38 396 LYS A CA 1
ATOM 2964 C C . LYS A 1 396 ? 6.019 -15.079 -28.857 1.00 88.38 396 LYS A C 1
ATOM 2966 O O . LYS A 1 396 ? 5.374 -15.801 -28.108 1.00 88.38 396 LYS A O 1
ATOM 2971 N N . THR A 1 397 ? 7.133 -14.458 -28.474 1.00 87.50 397 THR A N 1
ATOM 2972 C CA . THR A 1 397 ? 7.662 -14.517 -27.106 1.00 87.50 397 THR A CA 1
ATOM 2973 C C . THR A 1 397 ? 6.809 -13.684 -26.153 1.00 87.50 397 THR A C 1
ATOM 2975 O O . THR A 1 397 ? 6.522 -14.158 -25.061 1.00 87.50 397 THR A O 1
ATOM 2978 N N . LYS A 1 398 ? 6.351 -12.498 -26.578 1.00 88.44 398 LYS A N 1
ATOM 2979 C CA . LYS A 1 398 ? 5.413 -11.669 -25.804 1.00 88.44 398 LYS A CA 1
ATOM 2980 C C . LYS A 1 398 ? 4.142 -12.450 -25.457 1.00 88.44 398 LYS A C 1
ATOM 2982 O O . LYS A 1 398 ? 3.876 -12.667 -24.279 1.00 88.44 398 LYS A O 1
ATOM 2987 N N . ASN A 1 399 ? 3.463 -12.984 -26.475 1.00 91.12 399 ASN A N 1
ATOM 2988 C CA . ASN A 1 399 ? 2.250 -13.791 -26.327 1.00 91.12 399 ASN A CA 1
ATOM 2989 C C . ASN A 1 399 ? 2.472 -15.005 -25.423 1.00 91.12 399 ASN A C 1
ATOM 2991 O O . ASN A 1 399 ? 1.606 -15.364 -24.634 1.00 91.12 399 ASN A O 1
ATOM 2995 N N . PHE A 1 400 ? 3.638 -15.644 -25.527 1.00 90.94 400 PHE A N 1
ATOM 2996 C CA . PHE A 1 400 ? 3.979 -16.767 -24.666 1.00 90.94 400 PHE A CA 1
ATOM 2997 C C . PHE A 1 400 ? 4.116 -16.344 -23.195 1.00 90.94 400 PHE A C 1
ATOM 2999 O O . PHE A 1 400 ? 3.514 -16.971 -22.335 1.00 90.94 400 PHE A O 1
ATOM 3006 N N . LEU A 1 401 ? 4.839 -15.259 -22.892 1.00 91.19 401 LEU A N 1
ATOM 3007 C CA . LEU A 1 401 ? 4.963 -14.764 -21.514 1.00 91.19 401 LEU A CA 1
ATOM 3008 C C . LEU A 1 401 ? 3.619 -14.304 -20.930 1.00 91.19 401 LEU A C 1
ATOM 3010 O O . LEU A 1 401 ? 3.366 -14.521 -19.747 1.00 91.19 401 LEU A O 1
ATOM 3014 N N . GLN A 1 402 ? 2.767 -13.685 -21.750 1.00 94.19 402 GLN A N 1
ATOM 3015 C CA . GLN A 1 402 ? 1.409 -13.294 -21.364 1.00 94.19 402 GLN A CA 1
ATOM 3016 C C . GLN A 1 402 ? 0.567 -14.527 -21.015 1.00 94.19 402 GLN A C 1
ATOM 3018 O O . GLN A 1 402 ? -0.020 -14.581 -19.939 1.00 94.19 402 GLN A O 1
ATOM 3023 N N . GLU A 1 403 ? 0.569 -15.551 -21.870 1.00 94.62 403 GLU A N 1
ATOM 3024 C CA . GLU A 1 403 ? -0.171 -16.796 -21.643 1.00 94.62 403 GLU A CA 1
ATOM 3025 C C . GLU A 1 403 ? 0.310 -17.549 -20.392 1.00 94.62 403 GLU A C 1
ATOM 3027 O O . GLU A 1 403 ? -0.493 -18.085 -19.630 1.00 94.62 403 GLU A O 1
ATOM 3032 N N . GLU A 1 404 ? 1.618 -17.579 -20.142 1.00 94.00 404 GLU A N 1
ATOM 3033 C CA . GLU A 1 404 ? 2.162 -18.230 -18.950 1.00 94.00 404 GLU A CA 1
ATOM 3034 C C . GLU A 1 404 ? 1.826 -17.452 -17.671 1.00 94.00 404 GLU A C 1
ATOM 3036 O O . GLU A 1 404 ? 1.502 -18.070 -16.653 1.00 94.00 404 GLU A O 1
ATOM 3041 N N . LEU A 1 405 ? 1.815 -16.112 -17.713 1.00 95.44 405 LEU A N 1
ATOM 3042 C CA . LEU A 1 405 ? 1.326 -15.331 -16.577 1.00 95.44 405 LEU A CA 1
ATOM 3043 C C . LEU A 1 405 ? -0.176 -15.537 -16.356 1.00 95.44 405 LEU A C 1
ATOM 3045 O O . LEU A 1 405 ? -0.588 -15.707 -15.212 1.00 95.44 405 LEU A O 1
ATOM 3049 N N . ARG A 1 406 ? -0.979 -15.595 -17.425 1.00 97.00 406 ARG A N 1
ATOM 3050 C CA . ARG A 1 406 ? -2.421 -15.878 -17.353 1.00 97.00 406 ARG A CA 1
ATOM 3051 C C . ARG A 1 406 ? -2.690 -17.181 -16.594 1.00 97.00 406 ARG A C 1
ATOM 3053 O O . ARG A 1 406 ? -3.483 -17.209 -15.658 1.00 97.00 406 ARG A O 1
ATOM 3060 N N . LYS A 1 407 ? -1.964 -18.255 -16.930 1.00 96.75 407 LYS A N 1
ATOM 3061 C CA . LYS A 1 407 ? -2.054 -19.547 -16.224 1.00 96.75 407 LYS A CA 1
ATOM 3062 C C . LYS A 1 407 ? -1.649 -19.445 -14.756 1.00 96.75 407 LYS A C 1
ATOM 3064 O O . LYS A 1 407 ? -2.331 -20.008 -13.905 1.00 96.75 407 LYS A O 1
ATOM 3069 N N . ALA A 1 408 ? -0.546 -18.756 -14.461 1.00 96.69 408 ALA A N 1
ATOM 3070 C CA . ALA A 1 408 ? -0.051 -18.611 -13.095 1.00 96.69 408 ALA A CA 1
ATOM 3071 C C . ALA A 1 408 ? -1.031 -17.824 -12.209 1.00 96.69 408 ALA A C 1
ATOM 3073 O O . ALA A 1 408 ? -1.289 -18.229 -11.077 1.00 96.69 408 ALA A O 1
ATOM 3074 N N . VAL A 1 409 ? -1.610 -16.739 -12.733 1.00 97.81 409 VAL A N 1
ATOM 3075 C CA . VAL A 1 409 ? -2.626 -15.949 -12.023 1.00 97.81 409 VAL A CA 1
ATOM 3076 C C . VAL A 1 409 ? -3.906 -16.761 -11.845 1.00 97.81 409 VAL A C 1
ATOM 3078 O O . VAL A 1 409 ? -4.425 -16.799 -10.737 1.00 97.81 409 VAL A O 1
ATOM 3081 N N . GLN A 1 410 ? -4.389 -17.463 -12.876 1.00 98.19 410 GLN A N 1
ATOM 3082 C CA . GLN A 1 410 ? -5.595 -18.287 -12.740 1.00 98.19 410 GLN A CA 1
ATOM 3083 C C . GLN A 1 410 ? -5.418 -19.379 -11.679 1.00 98.19 410 GLN A C 1
ATOM 3085 O O . GLN A 1 410 ? -6.271 -19.522 -10.814 1.00 98.19 410 GLN A O 1
ATOM 3090 N N . ALA A 1 411 ? -4.288 -20.095 -11.691 1.00 97.50 411 ALA A N 1
ATOM 3091 C CA . ALA A 1 411 ? -4.005 -21.119 -10.687 1.00 97.50 411 ALA A CA 1
ATOM 3092 C C . ALA A 1 411 ? -3.989 -20.541 -9.261 1.00 97.50 411 ALA A C 1
ATOM 3094 O O . ALA A 1 411 ? -4.521 -21.155 -8.340 1.00 97.50 411 ALA A O 1
ATOM 3095 N N . HIS A 1 412 ? -3.423 -19.343 -9.093 1.00 96.88 412 HIS A N 1
ATOM 3096 C CA . HIS A 1 412 ? -3.432 -18.634 -7.818 1.00 96.88 412 HIS A CA 1
ATOM 3097 C C . HIS A 1 412 ? -4.850 -18.248 -7.375 1.00 96.88 412 HIS A C 1
ATOM 3099 O O . HIS A 1 412 ? -5.203 -18.445 -6.217 1.00 96.88 412 HIS A O 1
ATOM 3105 N N . LEU A 1 413 ? -5.682 -17.733 -8.287 1.00 96.56 413 LEU A N 1
ATOM 3106 C CA . LEU A 1 413 ? -7.078 -17.398 -7.993 1.00 96.56 413 LEU A CA 1
ATOM 3107 C C . LEU A 1 413 ? -7.908 -18.642 -7.646 1.00 96.56 413 LEU A C 1
ATOM 3109 O O . LEU A 1 413 ? -8.716 -18.587 -6.722 1.00 96.56 413 LEU A O 1
ATOM 3113 N N . ASP A 1 414 ? -7.689 -19.761 -8.338 1.00 96.00 414 ASP A N 1
ATOM 3114 C CA . ASP A 1 414 ? -8.375 -21.029 -8.072 1.00 96.00 414 ASP A CA 1
ATOM 3115 C C . ASP A 1 414 ? -8.021 -21.571 -6.677 1.00 96.00 414 ASP A C 1
ATOM 3117 O O . ASP A 1 414 ? -8.914 -21.926 -5.906 1.00 96.00 414 ASP A O 1
ATOM 3121 N N . GLU A 1 415 ? -6.730 -21.584 -6.321 1.00 94.38 415 GLU A N 1
ATOM 3122 C CA . GLU A 1 415 ? -6.258 -21.980 -4.986 1.00 94.38 415 GLU A CA 1
ATOM 3123 C C . GLU A 1 415 ? -6.850 -21.072 -3.908 1.00 94.38 415 GLU A C 1
ATOM 3125 O O . GLU A 1 415 ? -7.414 -21.538 -2.917 1.00 94.38 415 GLU A O 1
ATOM 3130 N N . ARG A 1 416 ? -6.793 -19.763 -4.142 1.00 93.44 416 ARG A N 1
ATOM 3131 C CA . ARG A 1 416 ? -7.339 -18.752 -3.248 1.00 93.44 416 ARG A CA 1
ATOM 3132 C C . ARG A 1 416 ? -8.835 -18.959 -2.998 1.00 93.44 416 ARG A C 1
ATOM 3134 O O . ARG A 1 416 ? -9.255 -18.989 -1.841 1.00 93.44 416 ARG A O 1
ATOM 3141 N N . ASN A 1 417 ? -9.627 -19.130 -4.055 1.00 91.56 417 ASN A N 1
ATOM 3142 C CA . ASN A 1 417 ? -11.080 -19.301 -3.975 1.00 91.56 417 ASN A CA 1
ATOM 3143 C C . ASN A 1 417 ? -11.496 -20.636 -3.335 1.00 91.56 417 ASN A C 1
ATOM 3145 O O . ASN A 1 417 ? -12.617 -20.754 -2.847 1.00 91.56 417 ASN A O 1
ATOM 3149 N N . ALA A 1 418 ? -10.600 -21.626 -3.295 1.00 91.75 418 ALA A N 1
ATOM 3150 C CA . ALA A 1 418 ? -10.820 -22.888 -2.593 1.00 91.75 418 ALA A CA 1
ATOM 3151 C C . ALA A 1 418 ? -10.564 -22.804 -1.074 1.00 91.75 418 ALA A C 1
ATOM 3153 O O . ALA A 1 418 ? -10.834 -23.773 -0.361 1.00 91.75 418 ALA A O 1
ATOM 3154 N N . THR A 1 419 ? -10.046 -21.679 -0.563 1.00 89.94 419 THR A N 1
ATOM 3155 C CA . THR A 1 419 ? -9.706 -21.514 0.859 1.00 89.94 419 THR A CA 1
ATOM 3156 C C . THR A 1 419 ? -10.689 -20.610 1.601 1.00 89.94 419 THR A C 1
ATOM 3158 O O . THR A 1 419 ? -11.146 -19.589 1.089 1.00 89.94 419 THR A O 1
ATOM 3161 N N . GLN A 1 420 ? -10.983 -20.976 2.849 1.00 90.56 420 GLN A N 1
ATOM 3162 C CA . GLN A 1 420 ? -11.712 -20.145 3.806 1.00 90.56 420 GLN A CA 1
ATOM 3163 C C . GLN A 1 420 ? -10.781 -19.695 4.929 1.00 90.56 420 GLN A C 1
ATOM 3165 O O . GLN A 1 420 ? -9.828 -20.391 5.285 1.00 90.56 420 GLN A O 1
ATOM 3170 N N . LEU A 1 421 ? -11.074 -18.527 5.490 1.00 92.88 421 LEU A N 1
ATOM 3171 C CA . LEU A 1 421 ? -10.377 -17.970 6.640 1.00 92.88 421 LEU A CA 1
ATOM 3172 C C . LEU A 1 421 ? -11.178 -18.282 7.899 1.00 92.88 421 LEU A C 1
ATOM 3174 O O . LEU A 1 421 ? -12.391 -18.076 7.925 1.00 92.88 421 LEU A O 1
ATOM 3178 N N . THR A 1 422 ? -10.483 -18.740 8.938 1.00 94.75 422 THR A N 1
ATOM 3179 C CA . THR A 1 422 ? -11.068 -19.002 10.254 1.00 94.75 422 THR A CA 1
ATOM 3180 C C . THR A 1 422 ? -10.295 -18.245 11.322 1.00 94.75 422 THR A C 1
ATOM 3182 O O . THR A 1 422 ? -9.070 -18.342 11.404 1.00 94.75 422 THR A O 1
ATOM 3185 N N . TYR A 1 423 ? -11.026 -17.517 12.158 1.00 95.75 423 TYR A N 1
ATOM 3186 C CA . TYR A 1 423 ? -10.507 -16.716 13.257 1.00 95.75 423 TYR A CA 1
ATOM 3187 C C . TYR A 1 423 ? -11.113 -17.187 14.574 1.00 95.75 423 TYR A C 1
ATOM 3189 O O . TYR A 1 423 ? -12.303 -17.492 14.637 1.00 95.75 423 TYR A O 1
ATOM 3197 N N . SER A 1 424 ? -10.299 -17.201 15.627 1.00 95.81 424 SER A N 1
ATOM 3198 C CA . SER A 1 424 ? -10.733 -17.540 16.983 1.00 95.81 424 SER A CA 1
ATOM 3199 C C . SER A 1 424 ? -10.604 -16.325 17.888 1.00 95.81 424 SER A C 1
ATOM 3201 O O . SER A 1 424 ? -9.549 -15.690 17.932 1.00 95.81 424 SER A O 1
ATOM 3203 N N . PHE A 1 425 ? -11.662 -16.044 18.636 1.00 94.75 425 PHE A N 1
ATOM 3204 C CA . PHE A 1 425 ? -11.762 -14.939 19.582 1.00 94.75 425 PHE A CA 1
ATOM 3205 C C . PHE A 1 425 ? -12.116 -15.467 20.968 1.00 94.75 425 PHE A C 1
ATOM 3207 O O . PHE A 1 425 ? -12.791 -16.492 21.091 1.00 94.75 425 PHE A O 1
ATOM 3214 N N . ALA A 1 426 ? -11.689 -14.763 22.017 1.00 93.44 426 ALA A N 1
ATOM 3215 C CA . ALA A 1 426 ? -11.984 -15.184 23.384 1.00 93.44 426 ALA A CA 1
ATOM 3216 C C . ALA A 1 426 ? -13.454 -14.942 23.763 1.00 93.44 426 ALA A C 1
ATOM 3218 O O . ALA A 1 426 ? -13.953 -15.562 24.697 1.00 93.44 426 ALA A O 1
ATOM 3219 N N . SER A 1 427 ? -14.150 -14.053 23.047 1.00 93.06 427 SER A N 1
ATOM 3220 C CA . SER A 1 427 ? -15.556 -13.733 23.291 1.00 93.06 427 SER A CA 1
ATOM 3221 C C . SER A 1 427 ? -16.280 -13.254 22.030 1.00 93.06 427 SER A C 1
ATOM 3223 O O . SER A 1 427 ? -15.658 -12.860 21.040 1.00 93.06 427 SER A O 1
ATOM 3225 N N . ILE A 1 428 ? -17.616 -13.218 22.091 1.00 93.62 428 ILE A N 1
ATOM 3226 C CA . ILE A 1 428 ? -18.445 -12.620 21.033 1.00 93.62 428 ILE A CA 1
ATOM 3227 C C . ILE A 1 428 ? -18.165 -11.130 20.841 1.00 93.62 428 ILE A C 1
ATOM 3229 O O . ILE A 1 428 ? -18.173 -10.649 19.712 1.00 93.62 428 ILE A O 1
ATOM 3233 N N . ARG A 1 429 ? -17.859 -10.407 21.922 1.00 92.38 429 ARG A N 1
ATOM 3234 C CA . ARG A 1 429 ? -17.538 -8.981 21.865 1.00 92.38 429 ARG A CA 1
ATOM 3235 C C . ARG A 1 429 ? -16.291 -8.739 21.028 1.00 92.38 429 ARG A C 1
ATOM 3237 O O . ARG A 1 429 ? -16.350 -7.963 20.082 1.00 92.38 429 ARG A O 1
ATOM 3244 N N . GLU A 1 430 ? -15.210 -9.467 21.298 1.00 91.75 430 GLU A N 1
ATOM 3245 C CA . GLU A 1 430 ? -13.983 -9.382 20.496 1.00 91.75 430 GLU A CA 1
ATOM 3246 C C . GLU A 1 430 ? -14.229 -9.723 19.020 1.00 91.75 430 GLU A C 1
ATOM 3248 O O . GLU A 1 430 ? -13.739 -9.013 18.140 1.00 91.75 430 GLU A O 1
ATOM 3253 N N . ALA A 1 431 ? -15.021 -10.766 18.744 1.00 94.06 431 ALA A N 1
ATOM 3254 C CA . ALA A 1 431 ? -15.363 -11.163 17.380 1.00 94.06 431 ALA A CA 1
ATOM 3255 C C . ALA A 1 431 ? -16.139 -10.062 16.636 1.00 94.06 431 ALA A C 1
ATOM 3257 O O . ALA A 1 431 ? -15.796 -9.715 15.507 1.00 94.06 431 ALA A O 1
ATOM 3258 N N . LEU A 1 432 ? -17.156 -9.468 17.269 1.00 93.88 432 LEU A N 1
ATOM 3259 C CA . LEU A 1 432 ? -17.967 -8.416 16.650 1.00 93.88 432 LEU A CA 1
ATOM 3260 C C . LEU A 1 432 ? -17.220 -7.083 16.518 1.00 93.88 432 LEU A C 1
ATOM 3262 O O . LEU A 1 432 ? -17.410 -6.363 15.536 1.00 93.88 432 LEU A O 1
ATOM 3266 N N . LEU A 1 433 ? -16.327 -6.758 17.457 1.00 92.19 433 LEU A N 1
ATOM 3267 C CA . LEU A 1 433 ? -15.449 -5.589 17.358 1.00 92.19 433 LEU A CA 1
ATOM 3268 C C . LEU A 1 433 ? -14.407 -5.715 16.234 1.00 92.19 433 LEU A C 1
ATOM 3270 O O . LEU A 1 433 ? -13.922 -4.688 15.752 1.00 92.19 433 LEU A O 1
ATOM 3274 N N . ALA A 1 434 ? -14.094 -6.939 15.793 1.00 91.88 434 ALA A N 1
ATOM 3275 C CA . ALA A 1 434 ? -13.194 -7.195 14.672 1.00 91.88 434 ALA A CA 1
ATOM 3276 C C . ALA A 1 434 ? -13.847 -6.970 13.294 1.00 91.88 434 ALA A C 1
ATOM 3278 O O . ALA A 1 434 ? -13.133 -6.723 12.324 1.00 91.88 434 ALA A O 1
ATOM 3279 N N . PHE A 1 435 ? -15.173 -7.008 13.165 1.00 91.94 435 PHE A N 1
ATOM 3280 C CA . PHE A 1 435 ? -15.812 -6.674 11.889 1.00 91.94 435 PHE A CA 1
ATOM 3281 C C . PHE A 1 435 ? -15.719 -5.182 11.583 1.00 91.94 435 PHE A C 1
ATOM 3283 O O . PHE A 1 435 ? -15.828 -4.343 12.484 1.00 91.94 435 PHE A O 1
ATOM 3290 N N . ASP A 1 436 ? -15.565 -4.836 10.307 1.00 89.75 436 ASP A N 1
ATOM 3291 C CA . ASP A 1 436 ? -15.756 -3.466 9.846 1.00 89.75 436 ASP A CA 1
ATOM 3292 C C . ASP A 1 436 ? -17.226 -3.035 9.968 1.00 89.75 436 ASP A C 1
ATOM 3294 O O . ASP A 1 436 ? -18.126 -3.837 10.224 1.00 89.75 436 ASP A O 1
ATOM 3298 N N . ASP A 1 437 ? -17.456 -1.731 9.832 1.00 89.56 437 ASP A N 1
ATOM 3299 C CA . ASP A 1 437 ? -18.769 -1.126 10.049 1.00 89.56 437 ASP A CA 1
ATOM 3300 C C . ASP A 1 437 ? -19.826 -1.627 9.051 1.00 89.56 437 ASP A C 1
ATOM 3302 O O . ASP A 1 437 ? -20.970 -1.837 9.445 1.00 89.56 437 ASP A O 1
ATOM 3306 N N . ASN A 1 438 ? -19.451 -1.859 7.788 1.00 89.38 438 ASN A N 1
ATOM 3307 C CA . ASN A 1 438 ? -20.380 -2.315 6.756 1.00 89.38 438 ASN A CA 1
ATOM 3308 C C . ASN A 1 438 ? -20.756 -3.784 6.970 1.00 89.38 438 ASN A C 1
ATOM 3310 O O . ASN A 1 438 ? -21.939 -4.120 6.970 1.00 89.38 438 ASN A O 1
ATOM 3314 N N . THR A 1 439 ? -19.767 -4.645 7.222 1.00 91.25 439 THR A N 1
ATOM 3315 C CA . THR A 1 439 ? -20.033 -6.055 7.532 1.00 91.25 439 THR A CA 1
ATOM 3316 C C . THR A 1 439 ? -20.911 -6.185 8.775 1.00 91.25 439 THR A C 1
ATOM 3318 O O . THR A 1 439 ? -21.907 -6.902 8.746 1.00 91.25 439 THR A O 1
ATOM 3321 N N . LEU A 1 440 ? -20.598 -5.470 9.862 1.00 92.44 440 LEU A N 1
ATOM 3322 C CA . LEU A 1 440 ? -21.387 -5.563 11.091 1.00 92.44 440 LEU A CA 1
ATOM 3323 C C . LEU A 1 440 ? -22.839 -5.103 10.890 1.00 92.44 440 LEU A C 1
ATOM 3325 O O . LEU A 1 440 ? -23.752 -5.731 11.423 1.00 92.44 440 LEU A O 1
ATOM 3329 N N . GLU A 1 441 ? -23.063 -4.045 10.109 1.00 91.69 441 GLU A N 1
ATOM 3330 C CA . GLU A 1 441 ? -24.414 -3.559 9.820 1.00 91.69 441 GLU A CA 1
ATOM 3331 C C . GLU A 1 441 ? -25.229 -4.593 9.029 1.00 91.69 441 GLU A C 1
ATOM 3333 O O . GLU A 1 441 ? -26.386 -4.840 9.371 1.00 91.69 441 GLU A O 1
ATOM 3338 N N . GLN A 1 442 ? -24.625 -5.275 8.048 1.00 92.12 442 GLN A N 1
ATOM 3339 C CA . GLN A 1 442 ? -25.281 -6.366 7.309 1.00 92.12 442 GLN A CA 1
ATOM 3340 C C . GLN A 1 442 ? -25.661 -7.547 8.211 1.00 92.12 442 GLN A C 1
ATOM 3342 O O . GLN A 1 442 ? -26.692 -8.181 7.993 1.00 92.12 442 GLN A O 1
ATOM 3347 N N . LEU A 1 443 ? -24.844 -7.836 9.227 1.00 92.50 443 LEU A N 1
ATOM 3348 C CA . LEU A 1 443 ? -25.080 -8.929 10.172 1.00 92.50 443 LEU A CA 1
ATOM 3349 C C . LEU A 1 443 ? -26.077 -8.575 11.284 1.00 92.50 443 LEU A C 1
ATOM 3351 O O . LEU A 1 443 ? -26.558 -9.471 11.979 1.00 92.50 443 LEU A O 1
ATOM 3355 N N . SER A 1 444 ? -26.379 -7.288 11.474 1.00 90.81 444 SER A N 1
ATOM 3356 C CA . SER A 1 444 ? -27.105 -6.803 12.651 1.00 90.81 444 SER A CA 1
ATOM 3357 C C . SER A 1 444 ? -28.471 -7.470 12.831 1.00 90.81 444 SER A C 1
ATOM 3359 O O . SER A 1 444 ? -28.753 -8.001 13.902 1.00 90.81 444 SER A O 1
ATOM 3361 N N . ALA A 1 445 ? -29.275 -7.546 11.768 1.00 89.31 445 ALA A N 1
ATOM 3362 C CA . ALA A 1 445 ? -30.629 -8.096 11.823 1.00 89.31 445 ALA A CA 1
ATOM 3363 C C . ALA A 1 445 ? -30.675 -9.573 12.257 1.00 89.31 445 ALA A C 1
ATOM 3365 O O . ALA A 1 445 ? -31.632 -10.000 12.899 1.00 89.31 445 ALA A O 1
ATOM 3366 N N . GLU A 1 446 ? -29.653 -10.361 11.916 1.00 90.31 446 GLU A N 1
ATOM 3367 C CA . GLU A 1 446 ? -29.581 -11.775 12.295 1.00 90.31 446 GLU A CA 1
ATOM 3368 C C . GLU A 1 446 ? -29.057 -11.940 13.727 1.00 90.31 446 GLU A C 1
ATOM 3370 O O . GLU A 1 446 ? -29.573 -12.760 14.488 1.00 90.31 446 GLU A O 1
ATOM 3375 N N . LEU A 1 447 ? -28.087 -11.112 14.120 1.00 93.94 447 LEU A N 1
ATOM 3376 C CA . LEU A 1 447 ? -27.394 -11.224 15.401 1.00 93.94 447 LEU A CA 1
ATOM 3377 C C . LEU A 1 447 ? -28.116 -10.551 16.576 1.00 93.94 447 LEU A C 1
ATOM 3379 O O . LEU A 1 447 ? -27.928 -10.982 17.709 1.00 93.94 447 LEU A O 1
ATOM 3383 N N . GLU A 1 448 ? -28.949 -9.533 16.346 1.00 93.19 448 GLU A N 1
ATOM 3384 C CA . GLU A 1 448 ? -29.621 -8.757 17.408 1.00 93.19 448 GLU A CA 1
ATOM 3385 C C . GLU A 1 448 ? -30.607 -9.563 18.270 1.00 93.19 448 GLU A C 1
ATOM 3387 O O . GLU A 1 448 ? -31.015 -9.106 19.336 1.00 93.19 448 GLU A O 1
ATOM 3392 N N . HIS A 1 449 ? -30.977 -10.773 17.848 1.00 91.50 449 HIS A N 1
ATOM 3393 C CA . HIS A 1 449 ? -31.779 -11.688 18.664 1.00 91.50 449 HIS A CA 1
ATOM 3394 C C . HIS A 1 449 ? -31.007 -12.229 19.878 1.00 91.50 449 HIS A C 1
ATOM 3396 O O . HIS A 1 449 ? -31.622 -12.649 20.858 1.00 91.50 449 HIS A O 1
ATOM 3402 N N . ASP A 1 450 ? -29.673 -12.242 19.813 1.00 93.88 450 ASP A N 1
ATOM 3403 C CA . ASP A 1 450 ? -28.800 -12.589 20.930 1.00 93.88 450 ASP A CA 1
ATOM 3404 C C . ASP A 1 450 ? -28.442 -11.324 21.724 1.00 93.88 450 ASP A C 1
ATOM 3406 O O . ASP A 1 450 ? -27.914 -10.357 21.177 1.00 93.88 450 ASP A O 1
ATOM 3410 N N . GLU A 1 451 ? -28.715 -11.339 23.030 1.00 93.56 451 GLU A N 1
ATOM 3411 C CA . GLU A 1 451 ? -28.558 -10.171 23.910 1.00 93.56 451 GLU A CA 1
ATOM 3412 C C . GLU A 1 451 ? -27.117 -9.630 23.924 1.00 93.56 451 GLU A C 1
ATOM 3414 O O . GLU A 1 451 ? -26.905 -8.420 23.836 1.00 93.56 451 GLU A O 1
ATOM 3419 N N . ALA A 1 452 ? -26.118 -10.521 23.953 1.00 92.31 452 ALA A N 1
ATOM 3420 C CA . ALA A 1 452 ? -24.711 -10.128 23.959 1.00 92.31 452 ALA A CA 1
ATOM 3421 C C . ALA A 1 452 ? -24.278 -9.523 22.614 1.00 92.31 452 ALA A C 1
ATOM 3423 O O . ALA A 1 452 ? -23.489 -8.580 22.584 1.00 92.31 452 ALA A O 1
ATOM 3424 N N . CYS A 1 453 ? -24.798 -10.032 21.494 1.00 95.25 453 CYS A N 1
ATOM 3425 C CA . CYS A 1 453 ? -24.586 -9.424 20.183 1.00 95.25 453 CYS A CA 1
ATOM 3426 C C . CYS A 1 453 ? -25.240 -8.039 20.079 1.00 95.25 453 CYS A C 1
ATOM 3428 O O . CYS A 1 453 ? -24.593 -7.091 19.626 1.00 95.25 453 CYS A O 1
ATOM 3430 N N . ALA A 1 454 ? -26.499 -7.912 20.512 1.00 95.62 454 ALA A N 1
ATOM 3431 C CA . ALA A 1 454 ? -27.260 -6.665 20.454 1.00 95.62 454 ALA A CA 1
ATOM 3432 C C . ALA A 1 454 ? -26.570 -5.530 21.227 1.00 95.62 454 ALA A C 1
ATOM 3434 O O . ALA A 1 454 ? -26.496 -4.403 20.736 1.00 95.62 454 ALA A O 1
ATOM 3435 N N . GLU A 1 455 ? -25.997 -5.833 22.395 1.00 94.25 455 GLU A N 1
ATOM 3436 C CA . GLU A 1 455 ? -25.233 -4.870 23.193 1.00 94.25 455 GLU A CA 1
ATOM 3437 C C . GLU A 1 455 ? -24.020 -4.315 22.423 1.00 94.25 455 GLU A C 1
ATOM 3439 O O . GLU A 1 455 ? -23.795 -3.102 22.378 1.00 94.25 455 GLU A O 1
ATOM 3444 N N . VAL A 1 456 ? -23.256 -5.187 21.756 1.00 94.12 456 VAL A N 1
ATOM 3445 C CA . VAL A 1 456 ? -22.048 -4.791 21.013 1.00 94.12 456 VAL A CA 1
ATOM 3446 C C . VAL A 1 456 ? -22.398 -4.013 19.746 1.00 94.12 456 VAL A C 1
ATOM 3448 O O . VAL A 1 456 ? -21.728 -3.030 19.420 1.00 94.12 456 VAL A O 1
ATOM 3451 N N . ILE A 1 457 ? -23.466 -4.405 19.049 1.00 95.38 457 ILE A N 1
ATOM 3452 C CA . ILE A 1 457 ? -23.988 -3.674 17.885 1.00 95.38 457 ILE A CA 1
ATOM 3453 C C . ILE A 1 457 ? -24.459 -2.278 18.307 1.00 95.38 457 ILE A C 1
ATOM 3455 O O . ILE A 1 457 ? -24.121 -1.288 17.651 1.00 95.38 457 ILE A O 1
ATOM 3459 N N . ALA A 1 458 ? -25.175 -2.168 19.430 1.00 94.88 458 ALA A N 1
ATOM 3460 C CA . ALA A 1 458 ? -25.590 -0.882 19.975 1.00 94.88 458 ALA A CA 1
ATOM 3461 C C . ALA A 1 458 ? -24.375 -0.010 20.317 1.00 94.88 458 ALA A C 1
ATOM 3463 O O . ALA A 1 458 ? -24.321 1.142 19.883 1.00 94.88 458 ALA A O 1
ATOM 3464 N N . PHE A 1 459 ? -23.373 -0.549 21.019 1.00 95.62 459 PHE A N 1
ATOM 3465 C CA . PHE A 1 459 ? -22.114 0.154 21.289 1.00 95.62 459 PHE A CA 1
ATOM 3466 C C . PHE A 1 459 ? -21.470 0.681 19.996 1.00 95.62 459 PHE A C 1
ATOM 3468 O O . PHE A 1 459 ? -21.144 1.866 19.909 1.00 95.62 459 PHE A O 1
ATOM 3475 N N . ARG A 1 460 ? -21.349 -0.161 18.961 1.00 94.69 460 ARG A N 1
ATOM 3476 C CA . ARG A 1 460 ? -20.743 0.209 17.671 1.00 94.69 460 ARG A CA 1
ATOM 3477 C C . ARG A 1 460 ? -21.499 1.339 16.974 1.00 94.69 460 ARG A C 1
ATOM 3479 O O . ARG A 1 460 ? -20.860 2.286 16.521 1.00 94.69 460 ARG A O 1
ATOM 3486 N N . ARG A 1 461 ? -22.834 1.289 16.942 1.00 95.19 461 ARG A N 1
ATOM 3487 C CA . ARG A 1 461 ? -23.675 2.346 16.348 1.00 95.19 461 ARG A CA 1
ATOM 3488 C C . ARG A 1 461 ? -23.529 3.682 17.084 1.00 95.19 461 ARG A C 1
ATOM 3490 O O . ARG A 1 461 ? -23.347 4.717 16.443 1.00 95.19 461 ARG A O 1
ATOM 3497 N N . HIS A 1 462 ? -23.533 3.674 18.419 1.00 96.19 462 HIS A N 1
ATOM 3498 C CA . HIS A 1 462 ? -23.321 4.896 19.207 1.00 96.19 462 HIS A CA 1
ATOM 3499 C C . HIS A 1 462 ? -21.901 5.453 19.034 1.00 96.19 462 HIS A C 1
ATOM 3501 O O . HIS A 1 462 ? -21.731 6.663 18.880 1.00 96.19 462 HIS A O 1
ATOM 3507 N N . ALA A 1 463 ? -20.886 4.586 18.992 1.00 96.19 463 ALA A N 1
ATOM 3508 C CA . ALA A 1 463 ? -19.506 5.000 18.763 1.00 96.19 463 ALA A CA 1
ATOM 3509 C C . ALA A 1 463 ? -19.318 5.628 17.374 1.00 96.19 463 ALA A C 1
ATOM 3511 O O . ALA A 1 463 ? -18.681 6.673 17.256 1.00 96.19 463 ALA A O 1
ATOM 3512 N N . GLN A 1 464 ? -19.898 5.037 16.324 1.00 95.06 464 GLN A N 1
ATOM 3513 C CA . GLN A 1 464 ? -19.870 5.598 14.968 1.00 95.06 464 GLN A CA 1
ATOM 3514 C C . GLN A 1 464 ? -20.501 6.992 14.911 1.00 95.06 464 GLN A C 1
ATOM 3516 O O . GLN A 1 464 ? -19.937 7.890 14.281 1.00 95.06 464 GLN A O 1
ATOM 3521 N N . LEU A 1 465 ? -21.640 7.187 15.585 1.00 96.50 465 LEU A N 1
ATOM 3522 C CA . LEU A 1 465 ? -22.301 8.487 15.664 1.00 96.50 465 LEU A CA 1
ATOM 3523 C C . LEU A 1 465 ? -21.400 9.524 16.350 1.00 96.50 465 LEU A C 1
ATOM 3525 O O . LEU A 1 465 ? -21.123 10.567 15.761 1.00 96.50 465 LEU A O 1
ATOM 3529 N N . ALA A 1 466 ? -20.872 9.208 17.535 1.00 97.25 466 ALA A N 1
ATOM 3530 C CA . ALA A 1 466 ? -20.008 10.117 18.288 1.00 97.25 466 ALA A CA 1
ATOM 3531 C C . ALA A 1 466 ? -18.707 10.457 17.534 1.00 97.25 466 ALA A C 1
ATOM 3533 O O . ALA A 1 466 ? -18.284 11.612 17.507 1.00 97.25 466 ALA A O 1
ATOM 3534 N N . LEU A 1 467 ? -18.090 9.482 16.856 1.00 96.69 467 LEU A N 1
ATOM 3535 C CA . LEU A 1 467 ? -16.907 9.706 16.014 1.00 96.69 467 LEU A CA 1
ATOM 3536 C C . LEU A 1 467 ? -17.217 10.605 14.810 1.00 96.69 467 LEU A C 1
ATOM 3538 O O . LEU A 1 467 ? -16.408 11.465 14.455 1.00 96.69 467 LEU A O 1
ATOM 3542 N N . LYS A 1 468 ? -18.383 10.424 14.179 1.00 96.44 468 LYS A N 1
ATOM 3543 C CA . LYS A 1 468 ? -18.832 11.272 13.070 1.00 96.44 468 LYS A CA 1
ATOM 3544 C C . LYS A 1 468 ? -19.055 12.711 13.535 1.00 96.44 468 LYS A C 1
ATOM 3546 O O . LYS A 1 468 ? -18.546 13.631 12.898 1.00 96.44 468 LYS A O 1
ATOM 3551 N N . GLU A 1 469 ? -19.753 12.899 14.650 1.00 97.06 469 GLU A N 1
ATOM 3552 C CA . GLU A 1 469 ? -19.988 14.214 15.257 1.00 97.06 469 GLU A CA 1
ATOM 3553 C C . GLU A 1 469 ? -18.672 14.891 15.664 1.00 97.06 469 GLU A C 1
ATOM 3555 O O . GLU A 1 469 ? -18.462 16.069 15.364 1.00 97.06 469 GLU A O 1
ATOM 3560 N N . LEU A 1 470 ? -17.732 14.140 16.254 1.00 96.50 470 LEU A N 1
ATOM 3561 C CA . LEU A 1 470 ? -16.391 14.642 16.555 1.00 96.50 470 LEU A CA 1
ATOM 3562 C C . LEU A 1 470 ? -15.701 15.141 15.282 1.00 96.50 470 LEU A C 1
ATOM 3564 O O . LEU A 1 470 ? -15.216 16.272 15.243 1.00 96.50 470 LEU A O 1
ATOM 3568 N N . LYS A 1 471 ? -15.710 14.341 14.213 1.00 96.06 471 LYS A N 1
ATOM 3569 C CA . LYS A 1 471 ? -15.101 14.710 12.930 1.00 96.06 471 LYS A CA 1
ATOM 3570 C C . LYS A 1 471 ? -15.730 15.967 12.324 1.00 96.06 471 LYS A C 1
ATOM 3572 O O . LYS A 1 471 ? -15.020 16.842 11.829 1.00 96.06 471 LYS A O 1
ATOM 3577 N N . GLU A 1 472 ? -17.052 16.090 12.373 1.00 96.00 472 GLU A N 1
ATOM 3578 C CA . GLU A 1 472 ? -17.772 17.278 11.900 1.00 96.00 472 GLU A CA 1
ATOM 3579 C C . GLU A 1 472 ? -17.449 18.528 12.735 1.00 96.00 472 GLU A C 1
ATOM 3581 O O . GLU A 1 472 ? -17.265 19.614 12.169 1.00 96.00 472 GLU A O 1
ATOM 3586 N N . SER A 1 473 ? -17.293 18.381 14.054 1.00 95.12 473 SER A N 1
ATOM 3587 C CA . SER A 1 473 ? -16.892 19.476 14.946 1.00 95.12 473 SER A CA 1
ATOM 3588 C C . SER A 1 473 ? -15.458 19.958 14.670 1.00 95.12 473 SER A C 1
ATOM 3590 O O . SER A 1 473 ? -15.213 21.164 14.609 1.00 95.12 473 SER A O 1
ATOM 3592 N N . ILE A 1 474 ? -14.523 19.043 14.377 1.00 94.69 474 ILE A N 1
ATOM 3593 C CA . ILE A 1 474 ? -13.141 19.371 13.980 1.00 94.69 474 ILE A CA 1
ATOM 3594 C C . ILE A 1 474 ? -13.137 20.172 12.677 1.00 94.69 474 ILE A C 1
ATOM 3596 O O . ILE A 1 474 ? -12.561 21.260 12.606 1.00 94.69 474 ILE A O 1
ATOM 3600 N N . LYS A 1 475 ? -13.855 19.688 11.657 1.00 93.62 475 LYS A N 1
ATOM 3601 C CA . LYS A 1 475 ? -13.994 20.396 10.376 1.00 93.62 475 LYS A CA 1
ATOM 3602 C C . LYS A 1 475 ? -14.604 21.783 10.537 1.00 93.62 475 LYS A C 1
ATOM 3604 O O . LYS A 1 475 ? -14.247 22.696 9.795 1.00 93.62 475 LYS A O 1
ATOM 3609 N N . THR A 1 476 ? -15.533 21.947 11.472 1.00 93.31 476 THR A N 1
ATOM 3610 C CA . THR A 1 476 ? -16.168 23.238 11.746 1.00 93.31 476 THR A CA 1
ATOM 3611 C C . THR A 1 476 ? -15.204 24.195 12.440 1.00 93.31 476 THR A C 1
ATOM 3613 O O . THR A 1 476 ? -15.061 25.329 11.981 1.00 93.31 476 THR A O 1
ATOM 3616 N N . ALA A 1 477 ? -14.454 23.733 13.443 1.00 91.38 477 ALA A N 1
ATOM 3617 C CA . ALA A 1 477 ? -13.411 24.523 14.096 1.00 91.38 477 ALA A CA 1
ATOM 3618 C C . ALA A 1 477 ? -12.310 24.975 13.115 1.00 91.38 477 ALA A C 1
ATOM 3620 O O . ALA A 1 477 ? -11.868 26.124 13.150 1.00 91.38 477 ALA A O 1
ATOM 3621 N N . ASN A 1 478 ? -11.943 24.123 12.155 1.00 92.06 478 ASN A N 1
ATOM 3622 C CA . ASN A 1 478 ? -10.965 24.458 11.115 1.00 92.06 478 ASN A CA 1
ATOM 3623 C C . ASN A 1 478 ? -11.412 25.576 10.156 1.00 92.06 478 ASN A C 1
ATOM 3625 O O . ASN A 1 478 ? -10.584 26.144 9.443 1.00 92.06 478 ASN A O 1
ATOM 3629 N N . LYS A 1 479 ? -12.706 25.933 10.120 1.00 90.69 479 LYS A N 1
ATOM 3630 C CA . LYS A 1 479 ? -13.187 27.083 9.330 1.00 90.69 479 LYS A CA 1
ATOM 3631 C C . LYS A 1 479 ? -12.814 28.423 9.962 1.00 90.69 479 LYS A C 1
ATOM 3633 O O . LYS A 1 479 ? -12.807 29.432 9.260 1.00 90.69 479 LYS A O 1
ATOM 3638 N N . THR A 1 480 ? -12.557 28.456 11.270 1.00 85.12 480 THR A N 1
ATOM 3639 C CA . THR A 1 480 ? -12.337 29.697 12.029 1.00 85.12 480 THR A CA 1
ATOM 3640 C C . THR A 1 480 ? -10.887 29.875 12.472 1.00 85.12 480 THR A C 1
ATOM 3642 O O . THR A 1 480 ? -10.432 31.011 12.593 1.00 85.12 480 THR A O 1
ATOM 3645 N N . SER A 1 481 ? -10.145 28.783 12.671 1.00 83.25 481 SER A N 1
ATOM 3646 C CA . SER A 1 481 ? -8.741 28.800 13.087 1.00 83.25 481 SER A CA 1
ATOM 3647 C C . SER A 1 481 ? -7.944 27.698 12.395 1.00 83.25 481 SER A C 1
ATOM 3649 O O . SER A 1 481 ? -8.448 26.608 12.152 1.00 83.25 481 SER A O 1
ATOM 3651 N N . SER A 1 482 ? -6.670 27.972 12.116 1.00 78.00 482 SER A N 1
ATOM 3652 C CA . SER A 1 482 ? -5.709 26.974 11.631 1.00 78.00 482 SER A CA 1
ATOM 3653 C C . SER A 1 482 ? -5.115 26.120 12.754 1.00 78.00 482 SER A C 1
ATOM 3655 O O . SER A 1 482 ? -4.659 25.006 12.501 1.00 78.00 482 SER A O 1
ATOM 3657 N N . LYS A 1 483 ? -5.124 26.623 13.996 1.00 87.31 483 LYS A N 1
ATOM 3658 C CA . LYS A 1 483 ? -4.767 25.857 15.194 1.00 87.31 483 LYS A CA 1
ATOM 3659 C C . LYS A 1 483 ? -6.045 25.366 15.867 1.00 87.31 483 LYS A C 1
ATOM 3661 O O . LYS A 1 483 ? -6.908 26.182 16.196 1.00 87.31 483 LYS A O 1
ATOM 3666 N N . LEU A 1 484 ? -6.144 24.055 16.068 1.00 88.88 484 LEU A N 1
ATOM 3667 C CA . LEU A 1 484 ? -7.292 23.434 16.715 1.00 88.88 484 LEU A CA 1
ATOM 3668 C C . LEU A 1 484 ? -7.226 23.673 18.229 1.00 88.88 484 LEU A C 1
ATOM 3670 O O . LEU A 1 484 ? -6.241 23.325 18.875 1.00 88.88 484 LEU A O 1
ATOM 3674 N N . GLU A 1 485 ? -8.276 24.267 18.783 1.00 87.25 485 GLU A N 1
ATOM 3675 C CA . GLU A 1 485 ? -8.457 24.487 20.221 1.00 87.25 485 GLU A CA 1
ATOM 3676 C C . GLU A 1 485 ? -9.766 23.810 20.665 1.00 87.25 485 GLU A C 1
ATOM 3678 O O . GLU A 1 485 ? -10.647 23.607 19.820 1.00 87.25 485 GLU A O 1
ATOM 3683 N N . PRO A 1 486 ? -9.935 23.458 21.954 1.00 85.81 486 PRO A N 1
ATOM 3684 C CA . PRO A 1 486 ? -11.150 22.811 22.432 1.00 85.81 486 PRO A CA 1
ATOM 3685 C C . PRO A 1 486 ? -12.358 23.727 22.223 1.00 85.81 486 PRO A C 1
ATOM 3687 O O . PRO A 1 486 ? -12.373 24.872 22.680 1.00 85.81 486 PRO A O 1
ATOM 3690 N N . THR A 1 487 ? -13.387 23.227 21.539 1.00 87.69 487 THR A N 1
ATOM 3691 C CA . THR A 1 487 ? -14.630 23.970 21.289 1.00 87.69 487 THR A CA 1
ATOM 3692 C C . THR A 1 487 ? -15.807 23.357 22.043 1.00 87.69 487 THR A C 1
ATOM 3694 O O . THR A 1 487 ? -15.810 22.168 22.359 1.00 87.69 487 THR A O 1
ATOM 3697 N N . GLN A 1 488 ? -16.853 24.153 22.292 1.00 85.56 488 GLN A N 1
ATOM 3698 C CA . GLN A 1 488 ? -18.113 23.654 22.866 1.00 85.56 488 GLN A CA 1
ATOM 3699 C C . GLN A 1 488 ? -18.743 22.535 22.026 1.00 85.56 488 GLN A C 1
ATOM 3701 O O . GLN A 1 488 ? -19.306 21.600 22.585 1.00 85.56 488 GLN A O 1
ATOM 3706 N N . GLU A 1 489 ? -18.595 22.597 20.703 1.00 89.56 489 GLU A N 1
ATOM 3707 C CA . GLU A 1 489 ? -19.115 21.592 19.769 1.00 89.56 489 GLU A CA 1
ATOM 3708 C C . GLU A 1 489 ? -18.378 20.249 19.886 1.00 89.56 489 GLU A C 1
ATOM 3710 O O . GLU A 1 489 ? -18.989 19.204 19.693 1.00 89.56 489 GLU A O 1
ATOM 3715 N N . MET A 1 490 ? -17.094 20.258 20.262 1.00 91.38 490 MET A N 1
ATOM 3716 C CA . MET A 1 490 ? -16.306 19.037 20.489 1.00 91.38 490 MET A CA 1
ATOM 3717 C C . MET A 1 490 ? -16.609 18.366 21.830 1.00 91.38 490 MET A C 1
ATOM 3719 O O . MET A 1 490 ? -16.436 17.157 21.960 1.00 91.38 490 MET A O 1
ATOM 3723 N N . HIS A 1 491 ? -17.052 19.122 22.840 1.00 90.44 491 HIS A N 1
ATOM 3724 C CA . HIS A 1 491 ? -17.242 18.583 24.190 1.00 90.44 491 HIS A CA 1
ATOM 3725 C C . HIS A 1 491 ? -18.241 17.422 24.235 1.00 90.44 491 HIS A C 1
ATOM 3727 O O . HIS A 1 491 ? -17.975 16.422 24.897 1.00 90.44 491 HIS A O 1
ATOM 3733 N N . MET A 1 492 ? -19.372 17.542 23.535 1.00 91.25 492 MET A N 1
ATOM 3734 C CA . MET A 1 492 ? -20.419 16.515 23.539 1.00 91.25 492 MET A CA 1
ATOM 3735 C C . MET A 1 492 ? -19.976 15.185 22.917 1.00 91.25 492 MET A C 1
ATOM 3737 O O . MET A 1 492 ? -20.127 14.167 23.592 1.00 91.25 492 MET A O 1
ATOM 3741 N N . PRO A 1 493 ? -19.406 15.143 21.697 1.00 95.44 493 PRO A N 1
ATOM 3742 C CA . PRO A 1 493 ? -18.951 13.881 21.129 1.00 95.44 493 PRO A CA 1
ATOM 3743 C C . PRO A 1 493 ? -17.765 13.282 21.897 1.00 95.44 493 PRO A C 1
ATOM 3745 O O . PRO A 1 493 ? -17.717 12.067 22.057 1.00 95.44 493 PRO A O 1
ATOM 3748 N N . ILE A 1 494 ? -16.851 14.094 22.447 1.00 94.25 494 ILE A N 1
ATOM 3749 C CA . ILE A 1 494 ? -15.773 13.590 23.321 1.00 94.25 494 ILE A CA 1
ATOM 3750 C C . ILE A 1 494 ? -16.359 12.922 24.571 1.00 94.25 494 ILE A C 1
ATOM 3752 O O . ILE A 1 494 ? -15.998 11.793 24.898 1.00 94.25 494 ILE A O 1
ATOM 3756 N N . TRP A 1 495 ? -17.300 13.591 25.240 1.00 93.19 495 TRP A N 1
ATOM 3757 C CA . TRP A 1 495 ? -17.978 13.034 26.407 1.00 93.19 495 TRP A CA 1
ATOM 3758 C C . TRP A 1 495 ? -18.745 11.752 26.061 1.00 93.19 495 TRP A C 1
ATOM 3760 O O . TRP A 1 495 ? -18.667 10.775 26.799 1.00 93.19 495 TRP A O 1
ATOM 3770 N N . ALA A 1 496 ? -19.440 11.716 24.921 1.00 95.06 496 ALA A N 1
ATOM 3771 C CA . ALA A 1 496 ? -20.157 10.527 24.470 1.00 95.06 496 ALA A CA 1
ATOM 3772 C C . ALA A 1 496 ? -19.218 9.325 24.269 1.00 95.06 496 ALA A C 1
ATOM 3774 O O . ALA A 1 496 ? -19.570 8.213 24.653 1.00 95.06 496 ALA A O 1
ATOM 3775 N N . LEU A 1 497 ? -18.013 9.541 23.727 1.00 96.38 497 LEU A N 1
ATOM 3776 C CA . LEU A 1 497 ? -17.005 8.485 23.598 1.00 96.38 497 LEU A CA 1
ATOM 3777 C C . LEU A 1 497 ? -16.542 7.969 24.966 1.00 96.38 497 LEU A C 1
ATOM 3779 O O . LEU A 1 497 ? -16.443 6.757 25.142 1.00 96.38 497 LEU A O 1
ATOM 3783 N N . ASP A 1 498 ? -16.312 8.851 25.941 1.00 94.81 498 ASP A N 1
ATOM 3784 C CA . ASP A 1 498 ? -15.928 8.436 27.298 1.00 94.81 498 ASP A CA 1
ATOM 3785 C C . ASP A 1 498 ? -17.024 7.609 27.982 1.00 94.81 498 ASP A C 1
ATOM 3787 O O . ASP A 1 498 ? -16.725 6.622 28.652 1.00 94.81 498 ASP A O 1
ATOM 3791 N N . GLN A 1 499 ? -18.296 7.962 27.780 1.00 94.62 499 GLN A N 1
ATOM 3792 C CA . GLN A 1 499 ? -19.424 7.205 28.333 1.00 94.62 499 GLN A CA 1
ATOM 3793 C C . GLN A 1 499 ? -19.566 5.800 27.733 1.00 94.62 499 GLN A C 1
ATOM 3795 O O . GLN A 1 499 ? -20.137 4.928 28.382 1.00 94.62 499 GLN A O 1
ATOM 3800 N N . LEU A 1 500 ? -19.073 5.587 26.510 1.00 95.06 500 LEU A N 1
ATOM 3801 C CA . LEU A 1 500 ? -19.074 4.286 25.836 1.00 95.06 500 LEU A CA 1
ATOM 3802 C C . LEU A 1 500 ? -17.886 3.399 26.243 1.00 95.06 500 LEU A C 1
ATOM 3804 O O . LEU A 1 500 ? -17.874 2.215 25.919 1.00 95.06 500 LEU A O 1
ATOM 3808 N N . ALA A 1 501 ? -16.872 3.956 26.905 1.00 93.12 501 ALA A N 1
ATOM 3809 C CA . ALA A 1 501 ? -15.639 3.265 27.269 1.00 93.12 501 ALA A CA 1
ATOM 3810 C C . ALA A 1 501 ? -15.712 2.639 28.675 1.00 93.12 501 ALA A C 1
ATOM 3812 O O . ALA A 1 501 ? -14.817 2.847 29.497 1.00 93.12 501 ALA A O 1
ATOM 3813 N N . ASP A 1 502 ? -16.785 1.902 28.977 1.00 88.69 502 ASP A N 1
ATOM 3814 C CA . ASP A 1 502 ? -17.008 1.331 30.309 1.00 88.69 502 ASP A CA 1
ATOM 3815 C C . ASP A 1 502 ? -16.172 0.067 30.580 1.00 88.69 502 ASP A C 1
ATOM 3817 O O . ASP A 1 502 ? -15.825 -0.205 31.733 1.00 88.69 502 ASP A O 1
ATOM 3821 N N . GLN A 1 503 ? -15.781 -0.660 29.527 1.00 87.19 503 GLN A N 1
ATOM 3822 C CA . GLN A 1 503 ? -14.886 -1.816 29.584 1.00 87.19 503 GLN A CA 1
ATOM 3823 C C . GLN A 1 503 ? -13.508 -1.536 28.941 1.00 87.19 503 GLN A C 1
ATOM 3825 O O . GLN A 1 503 ? -13.391 -0.731 28.008 1.00 87.19 503 GLN A O 1
ATOM 3830 N N . PRO A 1 504 ? -12.433 -2.226 29.384 1.00 88.25 504 PRO A N 1
ATOM 3831 C CA . PRO A 1 504 ? -11.079 -2.020 28.855 1.00 88.25 504 PRO A CA 1
ATOM 3832 C C . PRO A 1 504 ? -10.928 -2.260 27.345 1.00 88.25 504 PRO A C 1
ATOM 3834 O O . PRO A 1 504 ? -10.118 -1.604 26.691 1.00 88.25 504 PRO A O 1
ATOM 3837 N N . ASP A 1 505 ? -11.683 -3.198 26.779 1.00 85.50 505 ASP A N 1
ATOM 3838 C CA . ASP A 1 505 ? -11.644 -3.543 25.358 1.00 85.50 505 ASP A CA 1
ATOM 3839 C C . ASP A 1 505 ? -12.367 -2.509 24.482 1.00 85.50 505 ASP A C 1
ATOM 3841 O O . ASP A 1 505 ? -11.878 -2.190 23.398 1.00 85.50 505 ASP A O 1
ATOM 3845 N N . GLN A 1 506 ? -13.461 -1.911 24.965 1.00 91.50 506 GLN A N 1
ATOM 3846 C CA . GLN A 1 506 ? -14.113 -0.774 24.306 1.00 91.50 506 GLN A CA 1
ATOM 3847 C C . GLN A 1 506 ? -13.215 0.463 24.312 1.00 91.50 506 GLN A C 1
ATOM 3849 O O . GLN A 1 506 ? -13.071 1.110 23.275 1.00 91.50 506 GLN A O 1
ATOM 3854 N N . LEU A 1 507 ? -12.563 0.765 25.443 1.00 93.06 507 LEU A N 1
ATOM 3855 C CA . LEU A 1 507 ? -11.579 1.848 25.529 1.00 93.06 507 LEU A CA 1
ATOM 3856 C C . LEU A 1 507 ? -10.447 1.645 24.510 1.00 93.06 507 LEU A C 1
ATOM 3858 O O . LEU A 1 507 ? -10.102 2.557 23.755 1.00 93.06 507 LEU A O 1
ATOM 3862 N N . GLU A 1 508 ? -9.888 0.434 24.458 1.00 90.56 508 GLU A N 1
ATOM 3863 C CA . GLU A 1 508 ? -8.852 0.066 23.493 1.00 90.56 508 GLU A CA 1
ATOM 3864 C C . GLU A 1 508 ? -9.351 0.187 22.045 1.00 90.56 508 GLU A C 1
ATOM 3866 O O . GLU A 1 508 ? -8.627 0.697 21.186 1.00 90.56 508 GLU A O 1
ATOM 3871 N N . TRP A 1 509 ? -10.582 -0.249 21.765 1.00 92.25 509 TRP A N 1
ATOM 3872 C CA . TRP A 1 509 ? -11.189 -0.169 20.438 1.00 92.25 509 TRP A CA 1
ATOM 3873 C C . TRP A 1 509 ? -11.414 1.281 19.996 1.00 92.25 509 TRP A C 1
ATOM 3875 O O . TRP A 1 509 ? -11.014 1.644 18.890 1.00 92.25 509 TRP A O 1
ATOM 3885 N N . LEU A 1 510 ? -11.974 2.135 20.859 1.00 95.19 510 LEU A N 1
ATOM 3886 C CA . LEU A 1 510 ? -12.216 3.553 20.569 1.00 95.19 510 LEU A CA 1
ATOM 3887 C C . LEU A 1 510 ? -10.903 4.303 20.315 1.00 95.19 510 LEU A C 1
ATOM 3889 O O . LEU A 1 510 ? -10.786 5.042 19.336 1.00 95.19 510 LEU A O 1
ATOM 3893 N N . ALA A 1 511 ? -9.881 4.055 21.139 1.00 93.06 511 ALA A N 1
ATOM 3894 C CA . ALA A 1 511 ? -8.561 4.654 20.963 1.00 93.06 511 ALA A CA 1
ATOM 3895 C C . ALA A 1 511 ? -7.891 4.225 19.649 1.00 93.06 511 ALA A C 1
ATOM 3897 O O . ALA A 1 511 ? -7.328 5.056 18.929 1.00 93.06 511 ALA A O 1
ATOM 3898 N N . LYS A 1 512 ? -7.986 2.936 19.296 1.00 90.94 512 LYS A N 1
ATOM 3899 C CA . LYS A 1 512 ? -7.544 2.426 17.991 1.00 90.94 512 LYS A CA 1
ATOM 3900 C C . LYS A 1 512 ? -8.324 3.059 16.846 1.00 90.94 512 LYS A C 1
ATOM 3902 O O . LYS A 1 512 ? -7.727 3.400 15.829 1.00 90.94 512 LYS A O 1
ATOM 3907 N N . ARG A 1 513 ? -9.635 3.246 17.005 1.00 92.06 513 ARG A N 1
ATOM 3908 C CA . ARG A 1 513 ? -10.502 3.825 15.976 1.00 92.06 513 ARG A CA 1
ATOM 3909 C C . ARG A 1 513 ? -10.164 5.289 15.690 1.00 92.06 513 ARG A C 1
ATOM 3911 O O . ARG A 1 513 ? -10.159 5.663 14.524 1.00 92.06 513 ARG A O 1
ATOM 3918 N N . LEU A 1 514 ? -9.796 6.074 16.704 1.00 93.69 514 LEU A N 1
ATOM 3919 C CA . LEU A 1 514 ? -9.305 7.451 16.530 1.00 93.69 514 LEU A CA 1
ATOM 3920 C C . LEU A 1 514 ? -7.958 7.532 15.787 1.00 93.69 514 LEU A C 1
ATOM 3922 O O . LEU A 1 514 ? -7.695 8.521 15.116 1.00 93.69 514 LEU A O 1
ATOM 3926 N N . ASN A 1 515 ? -7.123 6.492 15.868 1.00 91.19 515 ASN A N 1
ATOM 3927 C CA . ASN A 1 515 ? -5.855 6.399 15.128 1.00 91.19 515 ASN A CA 1
ATOM 3928 C C . ASN A 1 515 ? -5.999 5.680 13.769 1.00 91.19 515 ASN A C 1
ATOM 3930 O O . ASN A 1 515 ? -5.045 5.597 12.994 1.00 91.19 515 ASN A O 1
ATOM 3934 N N . HIS A 1 516 ? -7.174 5.122 13.466 1.00 87.12 516 HIS A N 1
ATOM 3935 C CA . HIS A 1 516 ? -7.369 4.258 12.306 1.00 87.12 516 HIS A CA 1
ATOM 3936 C C . HIS A 1 516 ? -7.155 5.014 10.989 1.00 87.12 516 HIS A C 1
ATOM 3938 O O . HIS A 1 516 ? -7.759 6.059 10.747 1.00 87.12 516 HIS A O 1
ATOM 3944 N N . GLY A 1 517 ? -6.331 4.441 10.107 1.00 79.62 517 GLY A N 1
ATOM 3945 C CA . GLY A 1 517 ? -6.088 4.970 8.763 1.00 79.62 517 GLY A CA 1
ATOM 3946 C C . GLY A 1 517 ? -5.380 6.328 8.726 1.00 79.62 517 GLY A C 1
ATOM 3947 O O . GLY A 1 517 ? -5.297 6.915 7.652 1.00 79.62 517 GLY A O 1
ATOM 3948 N N . ASN A 1 518 ? -4.875 6.823 9.866 1.00 84.38 518 ASN A N 1
ATOM 3949 C CA . ASN A 1 518 ? -4.324 8.173 10.011 1.00 84.38 518 ASN A CA 1
ATOM 3950 C C . ASN A 1 518 ? -5.272 9.254 9.453 1.00 84.38 518 ASN A C 1
ATOM 3952 O O . ASN A 1 518 ? -4.835 10.148 8.725 1.00 84.38 518 ASN A O 1
ATOM 3956 N N . ASP A 1 519 ? -6.571 9.150 9.760 1.00 89.25 519 ASP A N 1
ATOM 3957 C CA . ASP A 1 519 ? -7.571 10.122 9.312 1.00 89.25 519 ASP A CA 1
ATOM 3958 C C . ASP A 1 519 ? -7.128 11.557 9.657 1.00 89.25 519 ASP A C 1
ATOM 3960 O O . ASP A 1 519 ? -6.823 11.831 10.820 1.00 89.25 519 ASP A O 1
ATOM 3964 N N . PRO A 1 520 ? -7.061 12.485 8.685 1.00 88.56 520 PRO A N 1
ATOM 3965 C CA . PRO A 1 520 ? -6.416 13.778 8.894 1.00 88.56 520 PRO A CA 1
ATOM 3966 C C . PRO A 1 520 ? -7.106 14.620 9.971 1.00 88.56 520 PRO A C 1
ATOM 3968 O O . PRO A 1 520 ? -6.422 15.323 10.715 1.00 88.56 520 PRO A O 1
ATOM 3971 N N . ASP A 1 521 ? -8.435 14.523 10.086 1.00 93.25 521 ASP A N 1
ATOM 3972 C CA . ASP A 1 521 ? -9.195 15.269 11.089 1.00 93.25 521 ASP A CA 1
ATOM 3973 C C . ASP A 1 521 ? -8.885 14.722 12.494 1.00 93.25 521 ASP A C 1
ATOM 3975 O O . ASP A 1 521 ? -8.568 15.486 13.410 1.00 93.25 521 ASP A O 1
ATOM 3979 N N . PHE A 1 522 ? -8.891 13.395 12.669 1.00 95.00 522 PHE A N 1
ATOM 3980 C CA . PHE A 1 522 ? -8.554 12.785 13.959 1.00 95.00 522 PHE A CA 1
ATOM 3981 C C . PHE A 1 522 ? -7.079 12.946 14.328 1.00 95.00 522 PHE A C 1
ATOM 3983 O O . PHE A 1 522 ? -6.777 13.220 15.485 1.00 95.00 522 PHE A O 1
ATOM 3990 N N . MET A 1 523 ? -6.154 12.861 13.371 1.00 93.06 523 MET A N 1
ATOM 3991 C CA . MET A 1 523 ? -4.732 13.093 13.638 1.00 93.06 523 MET A CA 1
ATOM 3992 C C . MET A 1 523 ? -4.472 14.527 14.106 1.00 93.06 523 MET A C 1
ATOM 3994 O O . MET A 1 523 ? -3.716 14.729 15.055 1.00 93.06 523 MET A O 1
ATOM 3998 N N . GLN A 1 524 ? -5.128 15.524 13.501 1.00 93.25 524 GLN A N 1
ATOM 3999 C CA . GLN A 1 524 ? -5.053 16.907 13.976 1.00 93.25 524 GLN A CA 1
ATOM 4000 C C . GLN A 1 524 ? -5.614 17.039 15.400 1.00 93.25 524 GLN A C 1
ATOM 4002 O O . GLN A 1 524 ? -5.011 17.708 16.240 1.00 93.25 524 GLN A O 1
ATOM 4007 N N . PHE A 1 525 ? -6.741 16.380 15.681 1.00 94.12 525 PHE A N 1
ATOM 4008 C CA . PHE A 1 525 ? -7.337 16.345 17.014 1.00 94.12 525 PHE A CA 1
ATOM 4009 C C . PHE A 1 525 ? -6.401 15.738 18.062 1.00 94.12 525 PHE A C 1
ATOM 4011 O O . PHE A 1 525 ? -6.149 16.375 19.081 1.00 94.12 525 PHE A O 1
ATOM 4018 N N . LEU A 1 526 ? -5.828 14.562 17.802 1.00 93.81 526 LEU A N 1
ATOM 4019 C CA . LEU A 1 526 ? -4.916 13.891 18.732 1.00 93.81 526 LEU A CA 1
ATOM 4020 C C . LEU A 1 526 ? -3.631 14.699 18.963 1.00 93.81 526 LEU A C 1
ATOM 4022 O O . LEU A 1 526 ? -3.140 14.774 20.089 1.00 93.81 526 LEU A O 1
ATOM 4026 N N . GLN A 1 527 ? -3.106 15.357 17.927 1.00 92.38 527 GLN A N 1
ATOM 4027 C CA . GLN A 1 527 ? -1.955 16.254 18.059 1.00 92.38 527 GLN A CA 1
ATOM 4028 C C . GLN A 1 527 ? -2.267 17.470 18.939 1.00 92.38 527 GLN A C 1
ATOM 4030 O O . GLN A 1 527 ? -1.455 17.817 19.795 1.00 92.38 527 GLN A O 1
ATOM 4035 N N . ALA A 1 528 ? -3.436 18.093 18.762 1.00 91.06 528 ALA A N 1
ATOM 4036 C CA . ALA A 1 528 ? -3.870 19.211 19.596 1.00 91.06 528 ALA A CA 1
ATOM 4037 C C . ALA A 1 528 ? -4.130 18.768 21.047 1.00 91.06 528 ALA A C 1
ATOM 4039 O O . ALA A 1 528 ? -3.650 19.406 21.985 1.00 91.06 528 ALA A O 1
ATOM 4040 N N . ALA A 1 529 ? -4.797 17.626 21.238 1.00 90.38 529 ALA A N 1
ATOM 4041 C CA . ALA A 1 529 ? -5.069 17.050 22.552 1.00 90.38 529 ALA A CA 1
ATOM 4042 C C . ALA A 1 529 ? -3.787 16.742 23.342 1.00 90.38 529 ALA A C 1
ATOM 4044 O O . ALA A 1 529 ? -3.700 17.065 24.526 1.00 90.38 529 ALA A O 1
ATOM 4045 N N . ALA A 1 530 ? -2.745 16.236 22.674 1.00 89.25 530 ALA A N 1
ATOM 4046 C CA . ALA A 1 530 ? -1.435 16.002 23.286 1.00 89.25 530 ALA A CA 1
ATOM 4047 C C . ALA A 1 530 ? -0.751 17.288 23.812 1.00 89.25 530 ALA A C 1
ATOM 4049 O O . ALA A 1 530 ? 0.177 17.219 24.629 1.00 89.25 530 ALA A O 1
ATOM 4050 N N . GLU A 1 531 ? -1.162 18.470 23.337 1.00 87.19 531 GLU A N 1
ATOM 4051 C CA . GLU A 1 531 ? -0.721 19.762 23.872 1.00 87.19 531 GLU A CA 1
ATOM 4052 C C . GLU A 1 531 ? -1.608 20.254 25.020 1.00 87.19 531 GLU A C 1
ATOM 4054 O O . GLU A 1 531 ? -1.077 20.807 25.987 1.00 87.19 531 GLU A O 1
ATOM 4059 N N . TRP A 1 532 ? -2.925 20.031 24.947 1.00 82.94 532 TRP A N 1
ATOM 4060 C CA . TRP A 1 532 ? -3.883 20.413 25.995 1.00 82.94 532 TRP A CA 1
ATOM 4061 C C . TRP A 1 532 ? -3.559 19.749 27.339 1.00 82.94 532 TRP A C 1
ATOM 4063 O O . TRP A 1 532 ? -3.589 20.411 28.382 1.00 82.94 532 TRP A O 1
ATOM 4073 N N . ASP A 1 533 ? -3.114 18.492 27.300 1.00 63.94 533 ASP A N 1
ATOM 4074 C CA . ASP A 1 533 ? -2.725 17.712 28.480 1.00 63.94 533 ASP A CA 1
ATOM 4075 C C . ASP A 1 533 ? -1.535 18.307 29.263 1.00 63.94 533 ASP A C 1
ATOM 4077 O O . ASP A 1 533 ? -1.333 17.987 30.435 1.00 63.94 533 ASP A O 1
ATOM 4081 N N . LYS A 1 534 ? -0.740 19.211 28.668 1.00 64.25 534 LYS A N 1
ATOM 4082 C CA . LYS A 1 534 ? 0.442 19.808 29.324 1.00 64.25 534 LYS A CA 1
ATOM 4083 C C . LYS A 1 534 ? 0.116 21.001 30.235 1.00 64.25 534 LYS A C 1
ATOM 4085 O O . LYS A 1 534 ? 1.017 21.467 30.933 1.00 64.25 534 LYS A O 1
ATOM 4090 N N . GLY A 1 535 ? -1.119 21.522 30.212 1.00 54.06 535 GLY A N 1
ATOM 4091 C CA . GLY A 1 535 ? -1.438 22.859 30.740 1.00 54.06 535 GLY A CA 1
ATOM 4092 C C . GLY A 1 535 ? -2.487 22.970 31.854 1.00 54.06 535 GLY A C 1
ATOM 4093 O O . GLY A 1 535 ? -2.408 23.926 32.624 1.00 54.06 535 GLY A O 1
ATOM 4094 N N . ALA A 1 536 ? -3.454 22.052 31.982 1.00 55.00 536 ALA A N 1
ATOM 4095 C CA . ALA A 1 536 ? -4.460 22.089 33.055 1.00 55.00 536 ALA A CA 1
ATOM 4096 C C . ALA A 1 536 ? -5.231 20.754 33.185 1.00 55.00 536 ALA A C 1
ATOM 4098 O O . ALA A 1 536 ? -5.674 20.219 32.175 1.00 55.00 536 ALA A O 1
ATOM 4099 N N . PRO A 1 537 ? -5.480 20.235 34.405 1.00 47.59 537 PRO A N 1
ATOM 4100 C CA . PRO A 1 537 ? -6.191 18.974 34.633 1.00 47.59 537 PRO A CA 1
ATOM 4101 C C . PRO A 1 537 ? -7.720 19.158 34.709 1.00 47.59 537 PRO A C 1
ATOM 4103 O O . PRO A 1 537 ? -8.365 18.649 35.626 1.00 47.59 537 PRO A O 1
ATOM 4106 N N . SER A 1 538 ? -8.335 19.918 33.801 1.00 46.12 538 SER A N 1
ATOM 4107 C CA . SER A 1 538 ? -9.802 19.963 33.736 1.00 46.12 538 SER A CA 1
ATOM 4108 C C . SER A 1 538 ? -10.314 18.806 32.874 1.00 46.12 538 SER A C 1
ATOM 4110 O O . SER A 1 538 ? -10.311 18.918 31.655 1.00 46.12 538 SER A O 1
ATOM 4112 N N . ALA A 1 539 ? -10.724 17.717 33.538 1.00 59.94 539 ALA A N 1
ATOM 4113 C CA . ALA A 1 539 ? -11.455 16.559 33.001 1.00 59.94 539 ALA A CA 1
ATOM 4114 C C . ALA A 1 539 ? -10.929 16.033 31.650 1.00 59.94 539 ALA A C 1
ATOM 4116 O O . ALA A 1 539 ? -11.551 16.215 30.607 1.00 59.94 539 ALA A O 1
ATOM 4117 N N . ILE A 1 540 ? -9.765 15.381 31.691 1.00 66.00 540 ILE A N 1
ATOM 4118 C CA . ILE A 1 540 ? -9.159 14.722 30.531 1.00 66.00 540 ILE A CA 1
ATOM 4119 C C . ILE A 1 540 ? -10.050 13.546 30.125 1.00 66.00 540 ILE A C 1
ATOM 4121 O O . ILE A 1 540 ? -10.345 12.677 30.948 1.00 66.00 540 ILE A O 1
ATOM 4125 N N . SER A 1 541 ? -10.474 13.531 28.863 1.00 88.81 541 SER A N 1
ATOM 4126 C CA . SER A 1 541 ? -11.175 12.387 28.286 1.00 88.81 541 SER A CA 1
ATOM 4127 C C . SER A 1 541 ? -10.273 11.160 28.318 1.00 88.81 541 SER A C 1
ATOM 4129 O O . SER A 1 541 ? -9.159 11.184 27.787 1.00 88.81 541 SER A O 1
ATOM 4131 N N . VAL A 1 542 ? -10.759 10.080 28.930 1.00 91.44 542 VAL A N 1
ATOM 4132 C CA . VAL A 1 542 ? -10.001 8.829 29.082 1.00 91.44 542 VAL A CA 1
ATOM 4133 C C . VAL A 1 542 ? -9.739 8.208 27.713 1.00 91.44 542 VAL A C 1
ATOM 4135 O O . VAL A 1 542 ? -8.627 7.751 27.444 1.00 91.44 542 VAL A O 1
ATOM 4138 N N . VAL A 1 543 ? -10.729 8.255 26.814 1.00 94.69 543 VAL A N 1
ATOM 4139 C CA . VAL A 1 543 ? -10.582 7.767 25.437 1.00 94.69 543 VAL A CA 1
ATOM 4140 C C . VAL A 1 543 ? -9.547 8.586 24.678 1.00 94.69 543 VAL A C 1
ATOM 4142 O O . VAL A 1 543 ? -8.674 8.014 24.024 1.00 94.69 543 VAL A O 1
ATOM 4145 N N . THR A 1 544 ? -9.606 9.915 24.787 1.00 93.25 544 THR A N 1
ATOM 4146 C CA . THR A 1 544 ? -8.673 10.814 24.096 1.00 93.25 544 THR A CA 1
ATOM 4147 C C . THR A 1 544 ? -7.244 10.600 24.584 1.00 93.25 544 THR A C 1
ATOM 4149 O O . THR A 1 544 ? -6.338 10.440 23.769 1.00 93.25 544 THR A O 1
ATOM 4152 N N . GLN A 1 545 ? -7.038 10.513 25.900 1.00 91.69 545 GLN A N 1
ATOM 4153 C CA . GLN A 1 545 ? -5.722 10.261 26.486 1.00 91.69 545 GLN A CA 1
ATOM 4154 C C . GLN A 1 545 ? -5.146 8.917 26.025 1.00 91.69 545 GLN A C 1
ATOM 4156 O O . GLN A 1 545 ? -3.980 8.834 25.629 1.00 91.69 545 GLN A O 1
ATOM 4161 N N . HIS A 1 546 ? -5.969 7.864 26.028 1.00 92.56 546 HIS A N 1
ATOM 4162 C CA . HIS A 1 546 ? -5.551 6.545 25.555 1.00 92.56 546 HIS A CA 1
ATOM 4163 C C . HIS A 1 546 ? -5.234 6.561 24.053 1.00 92.56 546 HIS A C 1
ATOM 4165 O O . HIS A 1 546 ? -4.244 5.972 23.621 1.00 92.56 546 HIS A O 1
ATOM 4171 N N . ALA A 1 547 ? -6.007 7.295 23.250 1.00 93.44 547 ALA A N 1
ATOM 4172 C CA . ALA A 1 547 ? -5.757 7.473 21.820 1.00 93.44 547 ALA A CA 1
ATOM 4173 C C . ALA A 1 547 ? -4.456 8.239 21.528 1.00 93.44 547 ALA A C 1
ATOM 4175 O O . ALA A 1 547 ? -3.717 7.843 20.625 1.00 93.44 547 ALA A O 1
ATOM 4176 N N . VAL A 1 548 ? -4.139 9.286 22.298 1.00 93.06 548 VAL A N 1
ATOM 4177 C CA . VAL A 1 548 ? -2.864 10.023 22.205 1.00 93.06 548 VAL A CA 1
ATOM 4178 C C . VAL A 1 548 ? -1.682 9.115 22.544 1.00 93.06 548 VAL A C 1
ATOM 4180 O O . VAL A 1 548 ? -0.660 9.130 21.856 1.00 93.06 548 VAL A O 1
ATOM 4183 N N . GLU A 1 549 ? -1.818 8.270 23.564 1.00 91.19 549 GLU A N 1
ATOM 4184 C CA . GLU A 1 549 ? -0.776 7.305 23.910 1.00 91.19 549 GLU A CA 1
ATOM 4185 C C . GLU A 1 549 ? -0.550 6.280 22.784 1.00 91.19 549 GLU A C 1
ATOM 4187 O O . GLU A 1 549 ? 0.597 5.983 22.436 1.00 91.19 549 GLU A O 1
ATOM 4192 N N . LYS A 1 550 ? -1.621 5.791 22.142 1.00 89.81 550 LYS A N 1
ATOM 4193 C CA . LYS A 1 550 ? -1.512 4.925 20.952 1.00 89.81 550 LYS A CA 1
ATOM 4194 C C . LYS A 1 550 ? -0.842 5.633 19.778 1.00 89.81 550 LYS A C 1
ATOM 4196 O O . LYS A 1 550 ? 0.037 5.033 19.159 1.00 89.81 550 LYS A O 1
ATOM 4201 N N . MET A 1 551 ? -1.182 6.898 19.526 1.00 91.06 551 MET A N 1
ATOM 4202 C CA . MET A 1 551 ? -0.530 7.725 18.506 1.00 91.06 551 MET A CA 1
ATOM 4203 C C . MET A 1 551 ? 0.983 7.790 18.752 1.00 91.06 551 MET A C 1
ATOM 4205 O O . MET A 1 551 ? 1.783 7.512 17.862 1.00 91.06 551 MET A O 1
ATOM 4209 N N . HIS A 1 552 ? 1.401 8.065 19.991 1.00 90.88 552 HIS A N 1
ATOM 4210 C CA . HIS A 1 552 ? 2.818 8.112 20.347 1.00 90.88 552 HIS A CA 1
ATOM 4211 C C . HIS A 1 552 ? 3.526 6.759 20.243 1.00 90.88 552 HIS A C 1
ATOM 4213 O O . HIS A 1 552 ? 4.700 6.717 19.872 1.00 90.88 552 HIS A O 1
ATOM 4219 N N . LEU A 1 553 ? 2.855 5.652 20.566 1.00 89.38 553 LEU A N 1
ATOM 4220 C CA . LEU A 1 553 ? 3.407 4.312 20.355 1.00 89.38 553 LEU A CA 1
ATOM 4221 C C . LEU A 1 553 ? 3.608 4.024 18.860 1.00 89.38 553 LEU A C 1
ATOM 4223 O O . LEU A 1 553 ? 4.665 3.521 18.473 1.00 89.38 553 LEU A O 1
ATOM 4227 N N . GLN A 1 554 ? 2.648 4.409 18.016 1.00 87.44 554 GLN A N 1
ATOM 4228 C CA . GLN A 1 554 ? 2.757 4.287 16.563 1.00 87.44 554 GLN A CA 1
ATOM 4229 C C . GLN A 1 554 ? 3.881 5.167 15.994 1.00 87.44 554 GLN A C 1
ATOM 4231 O O . GLN A 1 554 ? 4.628 4.705 15.128 1.00 87.44 554 GLN A O 1
ATOM 4236 N N . ASP A 1 555 ? 4.085 6.379 16.521 1.00 88.44 555 ASP A N 1
ATOM 4237 C CA . ASP A 1 555 ? 5.220 7.242 16.159 1.00 88.44 555 ASP A CA 1
ATOM 4238 C C . ASP A 1 555 ? 6.565 6.565 16.462 1.00 88.44 555 ASP A C 1
ATOM 4240 O O . ASP A 1 555 ? 7.495 6.596 15.648 1.00 88.44 555 ASP A O 1
ATOM 4244 N N . VAL A 1 556 ? 6.687 5.931 17.636 1.00 91.06 556 VAL A N 1
ATOM 4245 C CA . VAL A 1 556 ? 7.906 5.212 18.035 1.00 91.06 556 VAL A CA 1
ATOM 4246 C C . VAL A 1 556 ? 8.146 4.004 17.136 1.00 91.06 556 VAL A C 1
ATOM 4248 O O . VAL A 1 556 ? 9.264 3.840 16.640 1.00 91.06 556 VAL A O 1
ATOM 4251 N N . ALA A 1 557 ? 7.112 3.204 16.869 1.00 88.94 557 ALA A N 1
ATOM 4252 C CA . ALA A 1 557 ? 7.198 2.050 15.980 1.00 88.94 557 ALA A CA 1
ATOM 4253 C C . ALA A 1 557 ? 7.587 2.461 14.549 1.00 88.94 557 ALA A C 1
ATOM 4255 O O . ALA A 1 557 ? 8.512 1.891 13.969 1.00 88.94 557 ALA A O 1
ATOM 4256 N N . THR A 1 558 ? 6.967 3.517 14.015 1.00 87.44 558 THR A N 1
ATOM 4257 C CA . THR A 1 558 ? 7.281 4.077 12.690 1.00 87.44 558 THR A CA 1
ATOM 4258 C C . THR A 1 558 ? 8.728 4.561 12.628 1.00 87.44 558 THR A C 1
ATOM 4260 O O . THR A 1 558 ? 9.460 4.282 11.676 1.00 87.44 558 THR A O 1
ATOM 4263 N N . ARG A 1 559 ? 9.208 5.245 13.674 1.00 90.62 559 ARG A N 1
ATOM 4264 C CA . ARG A 1 559 ? 10.602 5.698 13.735 1.00 90.62 559 ARG A CA 1
ATOM 4265 C C . ARG A 1 559 ? 11.586 4.533 13.836 1.00 90.62 559 ARG A C 1
ATOM 4267 O O . ARG A 1 559 ? 12.632 4.576 13.189 1.00 90.62 559 ARG A O 1
ATOM 4274 N N . ALA A 1 560 ? 11.262 3.498 14.611 1.00 92.19 560 ALA A N 1
ATOM 4275 C CA . ALA A 1 560 ? 12.040 2.262 14.699 1.00 92.19 560 ALA A CA 1
ATOM 4276 C C . ALA A 1 560 ? 12.139 1.568 13.338 1.00 92.19 560 ALA A C 1
ATOM 4278 O O . ALA A 1 560 ? 13.250 1.265 12.898 1.00 92.19 560 ALA A O 1
ATOM 4279 N N . HIS A 1 561 ? 11.015 1.421 12.636 1.00 89.19 561 HIS A N 1
ATOM 4280 C CA . HIS A 1 561 ? 10.969 0.894 11.277 1.00 89.19 561 HIS A CA 1
ATOM 4281 C C . HIS A 1 561 ? 11.895 1.682 10.336 1.00 89.19 561 HIS A C 1
ATOM 4283 O O . HIS A 1 561 ? 12.789 1.103 9.716 1.00 89.19 561 HIS A O 1
ATOM 4289 N N . ASN A 1 562 ? 11.774 3.013 10.320 1.00 87.94 562 ASN A N 1
ATOM 4290 C CA . ASN A 1 562 ? 12.582 3.892 9.470 1.00 87.94 562 ASN A CA 1
ATOM 4291 C C . ASN A 1 562 ? 14.087 3.808 9.778 1.00 87.94 562 ASN A C 1
ATOM 4293 O O . ASN A 1 562 ? 14.909 3.787 8.858 1.00 87.94 562 ASN A O 1
ATOM 4297 N N . VAL A 1 563 ? 14.477 3.726 11.057 1.00 92.25 563 VAL A N 1
ATOM 4298 C CA . VAL A 1 563 ? 15.885 3.528 11.453 1.00 92.25 563 VAL A CA 1
ATOM 4299 C C . VAL A 1 563 ? 16.407 2.189 10.941 1.00 92.25 563 VAL A C 1
ATOM 4301 O O . VAL A 1 563 ? 17.517 2.120 10.399 1.00 92.25 563 VAL A O 1
ATOM 4304 N N . VAL A 1 564 ? 15.626 1.120 11.109 1.00 91.12 564 VAL A N 1
ATOM 4305 C CA . VAL A 1 564 ? 16.018 -0.212 10.653 1.00 91.12 564 VAL A CA 1
ATOM 4306 C C . VAL A 1 564 ? 16.175 -0.218 9.133 1.00 91.12 564 VAL A C 1
ATOM 4308 O O . VAL A 1 564 ? 17.246 -0.582 8.644 1.00 91.12 564 VAL A O 1
ATOM 4311 N N . GLN A 1 565 ? 15.164 0.240 8.399 1.00 86.75 565 GLN A N 1
ATOM 4312 C CA . GLN A 1 565 ? 15.131 0.199 6.940 1.00 86.75 565 GLN A CA 1
ATOM 4313 C C . GLN A 1 565 ? 16.188 1.102 6.295 1.00 86.75 565 GLN A C 1
ATOM 4315 O O . GLN A 1 565 ? 16.878 0.667 5.373 1.00 86.75 565 GLN A O 1
ATOM 4320 N N . HIS A 1 566 ? 16.340 2.347 6.757 1.00 84.69 566 HIS A N 1
ATOM 4321 C CA . HIS A 1 566 ? 17.127 3.359 6.040 1.00 84.69 566 HIS A CA 1
ATOM 4322 C C . HIS A 1 566 ? 18.527 3.600 6.607 1.00 84.69 566 HIS A C 1
ATOM 4324 O O . HIS A 1 566 ? 19.360 4.207 5.931 1.00 84.69 566 HIS A O 1
ATOM 4330 N N . VAL A 1 567 ? 18.825 3.124 7.820 1.00 89.50 567 VAL A N 1
ATOM 4331 C CA . VAL A 1 567 ? 20.130 3.358 8.462 1.00 89.50 567 VAL A CA 1
ATOM 4332 C C . VAL A 1 567 ? 20.837 2.052 8.773 1.00 89.50 567 VAL A C 1
ATOM 4334 O O . VAL A 1 567 ? 21.931 1.800 8.260 1.00 89.50 567 VAL A O 1
ATOM 4337 N N . LEU A 1 568 ? 20.227 1.211 9.608 1.00 92.00 568 LEU A N 1
ATOM 4338 C CA . LEU A 1 568 ? 20.869 -0.004 10.098 1.00 92.00 568 LEU A CA 1
ATOM 4339 C C . LEU A 1 568 ? 21.003 -1.048 8.996 1.00 92.00 568 LEU A C 1
ATOM 4341 O O . LEU A 1 568 ? 22.081 -1.619 8.833 1.00 92.00 568 LEU A O 1
ATOM 4345 N N . ASN A 1 569 ? 19.951 -1.265 8.207 1.00 88.69 569 ASN A N 1
ATOM 4346 C CA . ASN A 1 569 ? 19.993 -2.250 7.144 1.00 88.69 569 ASN A CA 1
ATOM 4347 C C . ASN A 1 569 ? 21.042 -1.890 6.072 1.00 88.69 569 ASN A C 1
ATOM 4349 O O . ASN A 1 569 ? 21.955 -2.694 5.890 1.00 88.69 569 ASN A O 1
ATOM 4353 N N . PRO A 1 570 ? 21.072 -0.678 5.479 1.00 86.56 570 PRO A N 1
ATOM 4354 C CA . PRO A 1 570 ? 22.148 -0.266 4.576 1.00 86.56 570 PRO A CA 1
ATOM 4355 C C . PRO A 1 570 ? 23.545 -0.372 5.196 1.00 86.56 570 PRO A C 1
ATOM 4357 O O . PRO A 1 570 ? 24.483 -0.809 4.528 1.00 86.56 570 PRO A O 1
ATOM 4360 N N . ALA A 1 571 ? 23.697 -0.047 6.486 1.00 88.31 571 ALA A N 1
ATOM 4361 C CA . ALA A 1 571 ? 24.983 -0.149 7.175 1.00 88.31 571 ALA A CA 1
ATOM 4362 C C . ALA A 1 571 ? 25.539 -1.587 7.233 1.00 88.31 571 ALA A C 1
ATOM 4364 O O . ALA A 1 571 ? 26.761 -1.754 7.247 1.00 88.31 571 ALA A O 1
ATOM 4365 N N . ARG A 1 572 ? 24.687 -2.625 7.221 1.00 87.56 572 ARG A N 1
ATOM 4366 C CA . ARG A 1 572 ? 25.112 -4.043 7.176 1.00 87.56 572 ARG A CA 1
ATOM 4367 C C . ARG A 1 572 ? 25.804 -4.410 5.863 1.00 87.56 572 ARG A C 1
ATOM 4369 O O . ARG A 1 572 ? 26.652 -5.299 5.860 1.00 87.56 572 ARG A O 1
ATOM 4376 N N . PHE A 1 573 ? 25.448 -3.735 4.769 1.00 82.81 573 PHE A N 1
ATOM 4377 C CA . PHE A 1 573 ? 25.912 -4.049 3.413 1.00 82.81 573 PHE A CA 1
ATOM 4378 C C . PHE A 1 573 ? 27.054 -3.148 2.931 1.00 82.81 573 PHE A C 1
ATOM 4380 O O . PHE A 1 573 ? 27.560 -3.341 1.826 1.00 82.81 573 PHE A O 1
ATOM 4387 N N . LEU A 1 574 ? 27.503 -2.187 3.746 1.00 81.50 574 LEU A N 1
ATOM 4388 C CA . LEU A 1 574 ? 28.658 -1.357 3.408 1.00 81.50 574 LEU A CA 1
ATOM 4389 C C . LEU A 1 574 ? 29.913 -2.227 3.215 1.00 81.50 574 LEU A C 1
ATOM 4391 O O . LEU A 1 574 ? 30.262 -3.041 4.067 1.00 81.50 574 LEU A O 1
ATOM 4395 N N . GLY A 1 575 ? 30.638 -2.020 2.114 1.00 77.56 575 GLY A N 1
ATOM 4396 C CA . GLY A 1 575 ? 31.889 -2.742 1.856 1.00 77.56 575 GLY A CA 1
ATOM 4397 C C . GLY A 1 575 ? 32.916 -2.530 2.977 1.00 77.56 575 GLY A C 1
ATOM 4398 O O . GLY A 1 575 ? 33.085 -1.409 3.463 1.00 77.56 575 GLY A O 1
ATOM 4399 N N . GLY A 1 576 ? 33.594 -3.596 3.407 1.00 79.06 576 GLY A N 1
ATOM 4400 C CA . GLY A 1 576 ? 34.570 -3.540 4.504 1.00 79.06 576 GLY A CA 1
ATOM 4401 C C . GLY A 1 576 ? 33.957 -3.394 5.903 1.00 79.06 576 GLY A C 1
ATOM 4402 O O . GLY A 1 576 ? 34.645 -2.975 6.829 1.00 79.06 576 GLY A O 1
ATOM 4403 N N . GLN A 1 577 ? 32.666 -3.696 6.077 1.00 86.50 577 GLN A N 1
ATOM 4404 C CA . GLN A 1 577 ? 32.029 -3.672 7.393 1.00 86.50 577 GLN A CA 1
ATOM 4405 C C . GLN A 1 577 ? 32.604 -4.773 8.312 1.00 86.50 577 GLN A C 1
ATOM 4407 O O . GLN A 1 577 ? 32.518 -5.949 7.958 1.00 86.50 577 GLN A O 1
ATOM 4412 N N . PRO A 1 578 ? 33.158 -4.436 9.497 1.00 88.44 578 PRO A N 1
ATOM 4413 C CA . PRO A 1 578 ? 33.669 -5.432 10.439 1.00 88.44 578 PRO A CA 1
ATOM 4414 C C . PRO A 1 578 ? 32.556 -6.345 10.970 1.00 88.44 578 PRO A C 1
ATOM 4416 O O . PRO A 1 578 ? 31.469 -5.859 11.292 1.00 88.44 578 PRO A O 1
ATOM 4419 N N . ASP A 1 579 ? 32.839 -7.633 11.187 1.00 88.69 579 ASP A N 1
ATOM 4420 C CA . ASP A 1 579 ? 31.855 -8.575 11.755 1.00 88.69 579 ASP A CA 1
ATOM 4421 C C . ASP A 1 579 ? 31.336 -8.130 13.133 1.00 88.69 579 ASP A C 1
ATOM 4423 O O . ASP A 1 579 ? 30.165 -8.331 13.458 1.00 88.69 579 ASP A O 1
ATOM 4427 N N . ALA A 1 580 ? 32.173 -7.444 13.921 1.00 91.62 580 ALA A N 1
ATOM 4428 C CA . ALA A 1 580 ? 31.761 -6.830 15.182 1.00 91.62 580 ALA A CA 1
ATOM 4429 C C . ALA A 1 580 ? 30.641 -5.789 14.989 1.00 91.62 580 ALA A C 1
ATOM 4431 O O . ALA A 1 580 ? 29.679 -5.784 15.756 1.00 91.62 580 ALA A O 1
ATOM 4432 N N . ASN A 1 581 ? 30.719 -4.958 13.941 1.00 93.44 581 ASN A N 1
ATOM 4433 C CA . ASN A 1 581 ? 29.656 -4.006 13.616 1.00 93.44 581 ASN A CA 1
ATOM 4434 C C . ASN A 1 581 ? 28.405 -4.724 13.114 1.00 93.44 581 ASN A C 1
ATOM 4436 O O . ASN A 1 581 ? 27.305 -4.318 13.459 1.00 93.44 581 ASN A O 1
ATOM 4440 N N . ILE A 1 582 ? 28.549 -5.785 12.318 1.00 90.81 582 ILE A N 1
ATOM 4441 C CA . ILE A 1 582 ? 27.398 -6.554 11.822 1.00 90.81 582 ILE A CA 1
ATOM 4442 C C . ILE A 1 582 ? 26.637 -7.176 12.996 1.00 90.81 582 ILE A C 1
ATOM 4444 O O . ILE A 1 582 ? 25.416 -7.048 13.073 1.00 90.81 582 ILE A O 1
ATOM 4448 N N . LYS A 1 583 ? 27.349 -7.795 13.946 1.00 94.19 583 LYS A N 1
ATOM 4449 C CA . LYS A 1 583 ? 26.748 -8.354 15.165 1.00 94.19 583 LYS A CA 1
ATOM 4450 C C . LYS A 1 583 ? 26.053 -7.274 15.997 1.00 94.19 583 LYS A C 1
ATOM 4452 O O . LYS A 1 583 ? 24.934 -7.491 16.452 1.00 94.19 583 LYS A O 1
ATOM 4457 N N . LEU A 1 584 ? 26.697 -6.117 16.156 1.00 95.12 584 LEU A N 1
ATOM 4458 C CA . LEU A 1 584 ? 26.145 -4.961 16.863 1.00 95.12 584 LEU A CA 1
ATOM 4459 C C . LEU A 1 584 ? 24.855 -4.448 16.207 1.00 95.12 584 LEU A C 1
ATOM 4461 O O . LEU A 1 584 ? 23.853 -4.262 16.891 1.00 95.12 584 LEU A O 1
ATOM 4465 N N . ILE A 1 585 ? 24.867 -4.271 14.883 1.00 95.12 585 ILE A N 1
ATOM 4466 C CA . ILE A 1 585 ? 23.713 -3.802 14.114 1.00 95.12 585 ILE A CA 1
ATOM 4467 C C . ILE A 1 585 ? 22.566 -4.813 14.181 1.00 95.12 585 ILE A C 1
ATOM 4469 O O . ILE A 1 585 ? 21.442 -4.422 14.468 1.00 95.12 585 ILE A O 1
ATOM 4473 N N . ASN A 1 586 ? 22.829 -6.106 13.970 1.00 94.06 586 ASN A N 1
ATOM 4474 C CA . ASN A 1 586 ? 21.789 -7.138 14.053 1.00 94.06 586 ASN A CA 1
ATOM 4475 C C . ASN A 1 586 ? 21.158 -7.202 15.456 1.00 94.06 586 ASN A C 1
ATOM 4477 O O . ASN A 1 586 ? 19.959 -7.442 15.573 1.00 94.06 586 ASN A O 1
ATOM 4481 N N . GLY A 1 587 ? 21.950 -6.972 16.511 1.00 95.94 587 GLY A N 1
ATOM 4482 C CA . GLY A 1 587 ? 21.439 -6.842 17.875 1.00 95.94 587 GLY A CA 1
ATOM 4483 C C . GLY A 1 587 ? 20.481 -5.660 18.020 1.00 95.94 587 GLY A C 1
ATOM 4484 O O . GLY A 1 587 ? 19.367 -5.845 18.490 1.00 95.94 587 GLY A O 1
ATOM 4485 N N . ALA A 1 588 ? 20.871 -4.476 17.543 1.00 96.38 588 ALA A N 1
ATOM 4486 C CA . ALA A 1 588 ? 20.011 -3.293 17.586 1.00 96.38 588 ALA A CA 1
ATOM 4487 C C . ALA A 1 588 ? 18.736 -3.441 16.738 1.00 96.38 588 ALA A C 1
ATOM 4489 O O . ALA A 1 588 ? 17.688 -2.948 17.133 1.00 96.38 588 ALA A O 1
ATOM 4490 N N . ILE A 1 589 ? 18.799 -4.143 15.599 1.00 94.31 589 ILE A N 1
ATOM 4491 C CA . ILE A 1 589 ? 17.609 -4.445 14.789 1.00 94.31 589 ILE A CA 1
ATOM 4492 C C . ILE A 1 589 ? 16.610 -5.289 15.586 1.00 94.31 589 ILE A C 1
ATOM 4494 O O . ILE A 1 589 ? 15.433 -4.951 15.584 1.00 94.31 589 ILE A O 1
ATOM 4498 N N . ARG A 1 590 ? 17.061 -6.334 16.295 1.00 93.69 590 ARG A N 1
ATOM 4499 C CA . ARG A 1 590 ? 16.169 -7.148 17.143 1.00 93.69 590 ARG A CA 1
ATOM 4500 C C . ARG A 1 590 ? 15.499 -6.324 18.234 1.00 93.69 590 ARG A C 1
ATOM 4502 O O . ARG A 1 590 ? 14.300 -6.431 18.425 1.00 93.69 590 ARG A O 1
ATOM 4509 N N . GLU A 1 591 ? 16.248 -5.455 18.898 1.00 94.00 591 GLU A N 1
ATOM 4510 C CA . GLU A 1 591 ? 15.679 -4.602 19.947 1.00 94.00 591 GLU A CA 1
ATOM 4511 C C . GLU A 1 591 ? 14.675 -3.593 19.395 1.00 94.00 591 GLU A C 1
ATOM 4513 O O . GLU A 1 591 ? 13.628 -3.361 19.987 1.00 94.00 591 GLU A O 1
ATOM 4518 N N . LEU A 1 592 ? 14.952 -3.018 18.223 1.00 93.62 592 LEU A N 1
ATOM 4519 C CA . LEU A 1 592 ? 14.002 -2.135 17.554 1.00 93.62 592 LEU A CA 1
ATOM 4520 C C . LEU A 1 592 ? 12.770 -2.889 17.039 1.00 93.62 592 LEU A C 1
ATOM 4522 O O . LEU A 1 592 ? 11.715 -2.276 16.909 1.00 93.62 592 LEU A O 1
ATOM 4526 N N . GLN A 1 593 ? 12.877 -4.187 16.742 1.00 90.12 593 GLN A N 1
ATOM 4527 C CA . GLN A 1 593 ? 11.722 -5.041 16.451 1.00 90.12 593 GLN A CA 1
ATOM 4528 C C . GLN A 1 593 ? 10.883 -5.290 17.712 1.00 90.12 593 GLN A C 1
ATOM 4530 O O . GLN A 1 593 ? 9.664 -5.224 17.631 1.00 90.12 593 GLN A O 1
ATOM 4535 N N . GLU A 1 594 ? 11.507 -5.487 18.876 1.00 89.12 594 GLU A N 1
ATOM 4536 C CA . GLU A 1 594 ? 10.797 -5.580 20.164 1.00 89.12 594 GLU A CA 1
ATOM 4537 C C . GLU A 1 594 ? 10.083 -4.266 20.522 1.00 89.12 594 GLU A C 1
ATOM 4539 O O . GLU A 1 594 ? 8.964 -4.289 21.024 1.00 89.12 594 GLU A O 1
ATOM 4544 N N . VAL A 1 595 ? 10.686 -3.112 20.211 1.00 87.50 595 VAL A N 1
ATOM 4545 C CA . VAL A 1 595 ? 10.046 -1.789 20.369 1.00 87.50 595 VAL A CA 1
ATOM 4546 C C . VAL A 1 595 ? 8.812 -1.628 19.472 1.00 87.50 595 VAL A C 1
ATOM 4548 O O . VAL A 1 595 ? 7.877 -0.914 19.824 1.00 87.50 595 VAL A O 1
ATOM 4551 N N . GLN A 1 596 ? 8.807 -2.283 18.309 1.00 84.31 596 GLN A N 1
ATOM 4552 C CA . GLN A 1 596 ? 7.679 -2.280 17.374 1.00 84.31 596 GLN A CA 1
ATOM 4553 C C . GLN A 1 596 ? 6.580 -3.280 17.757 1.00 84.31 596 GLN A C 1
ATOM 4555 O O . GLN A 1 596 ? 5.497 -3.200 17.183 1.00 84.31 596 GLN A O 1
ATOM 4560 N N . ASP A 1 597 ? 6.835 -4.216 18.678 1.00 80.50 597 ASP A N 1
ATOM 4561 C CA . ASP A 1 597 ? 5.868 -5.250 19.045 1.00 80.50 597 ASP A CA 1
ATOM 4562 C C . ASP A 1 597 ? 4.710 -4.646 19.866 1.00 80.50 597 ASP A C 1
ATOM 4564 O O . ASP A 1 597 ? 4.916 -4.221 21.009 1.00 80.50 597 ASP A O 1
ATOM 4568 N N . PRO A 1 598 ? 3.467 -4.659 19.346 1.00 65.81 598 PRO A N 1
ATOM 4569 C CA . PRO A 1 598 ? 2.303 -4.158 20.074 1.00 65.81 598 PRO A CA 1
ATOM 4570 C C . PRO A 1 598 ? 2.036 -4.915 21.384 1.00 65.81 598 PRO A C 1
ATOM 4572 O O . PRO A 1 598 ? 1.402 -4.372 22.289 1.00 65.81 598 PRO A O 1
ATOM 4575 N N . LYS A 1 599 ? 2.510 -6.165 21.504 1.00 67.38 599 LYS A N 1
ATOM 4576 C CA . LYS A 1 599 ? 2.347 -7.014 22.694 1.00 67.38 599 LYS A CA 1
ATOM 4577 C C . LYS A 1 599 ? 3.399 -6.756 23.768 1.00 67.38 599 LYS A C 1
ATOM 4579 O O . LYS A 1 599 ? 3.201 -7.173 24.906 1.00 67.38 599 LYS A O 1
ATOM 4584 N N . ALA A 1 600 ? 4.479 -6.039 23.452 1.00 66.00 600 ALA A N 1
ATOM 4585 C CA . ALA A 1 600 ? 5.531 -5.716 24.416 1.00 66.00 600 ALA A CA 1
ATOM 4586 C C . ALA A 1 600 ? 5.084 -4.716 25.503 1.00 66.00 600 ALA A C 1
ATOM 4588 O O . ALA A 1 600 ? 5.884 -4.411 26.385 1.00 66.00 600 ALA A O 1
ATOM 4589 N N . SER A 1 601 ? 3.837 -4.218 25.427 1.00 56.56 601 SER A N 1
ATOM 4590 C CA . SER A 1 601 ? 3.106 -3.375 26.387 1.00 56.56 601 SER A CA 1
ATOM 4591 C C . SER A 1 601 ? 3.989 -2.639 27.396 1.00 56.56 601 SER A C 1
ATOM 4593 O O . SER A 1 601 ? 4.155 -3.051 28.546 1.00 56.56 601 SER A O 1
ATOM 4595 N N . LYS A 1 602 ? 4.497 -1.493 26.948 1.00 67.00 602 LYS A N 1
ATOM 4596 C CA . LYS A 1 602 ? 5.070 -0.430 27.773 1.00 67.00 602 LYS A CA 1
ATOM 4597 C C . LYS A 1 602 ? 4.481 0.890 27.297 1.00 67.00 602 LYS A C 1
ATOM 4599 O O . LYS A 1 602 ? 4.129 1.003 26.123 1.00 67.00 602 LYS A O 1
ATOM 4604 N N . ASN A 1 603 ? 4.390 1.871 28.187 1.00 86.12 603 ASN A N 1
ATOM 4605 C CA . ASN A 1 603 ? 4.023 3.231 27.795 1.00 86.12 603 ASN A CA 1
ATOM 4606 C C . ASN A 1 603 ? 5.033 3.807 26.774 1.00 86.12 603 ASN A C 1
ATOM 4608 O O . ASN A 1 603 ? 6.169 3.338 26.634 1.00 86.12 603 ASN A O 1
ATOM 4612 N N . SER A 1 604 ? 4.626 4.849 26.057 1.00 89.31 604 SER A N 1
ATOM 4613 C CA . SER A 1 604 ? 5.366 5.475 24.968 1.00 89.31 604 SER A CA 1
ATOM 4614 C C . SER A 1 604 ? 6.699 6.064 25.431 1.00 89.31 604 SER A C 1
ATOM 4616 O O . SER A 1 604 ? 7.661 6.079 24.662 1.00 89.31 604 SER A O 1
ATOM 4618 N N . LEU A 1 605 ? 6.807 6.504 26.690 1.00 90.62 605 LEU A N 1
ATOM 4619 C CA . LEU A 1 605 ? 8.056 7.005 27.271 1.00 90.62 605 LEU A CA 1
ATOM 4620 C C . LEU A 1 605 ? 9.108 5.897 27.398 1.00 90.62 605 LEU A C 1
ATOM 4622 O O . LEU A 1 605 ? 10.250 6.072 26.971 1.00 90.62 605 LEU A O 1
ATOM 4626 N N . GLU A 1 606 ? 8.732 4.744 27.940 1.00 90.94 606 GLU A N 1
ATOM 4627 C CA . GLU A 1 606 ? 9.621 3.587 28.046 1.00 90.94 606 GLU A CA 1
ATOM 4628 C C . GLU A 1 606 ? 10.058 3.075 26.673 1.00 90.94 606 GLU A C 1
ATOM 4630 O O . GLU A 1 606 ? 11.232 2.745 26.492 1.00 90.94 606 GLU A O 1
ATOM 4635 N N . GLN A 1 607 ? 9.158 3.075 25.686 1.00 91.94 607 GLN A N 1
ATOM 4636 C CA . GLN A 1 607 ? 9.500 2.701 24.312 1.00 91.94 607 GLN A CA 1
ATOM 4637 C C . GLN A 1 607 ? 10.477 3.697 23.669 1.00 91.94 607 GLN A C 1
ATOM 4639 O O . GLN A 1 607 ? 11.445 3.286 23.029 1.00 91.94 607 GLN A O 1
ATOM 4644 N N . LYS A 1 608 ? 10.314 5.007 23.910 1.00 93.75 608 LYS A N 1
ATOM 4645 C CA . LYS A 1 608 ? 11.285 6.038 23.485 1.00 93.75 608 LYS A CA 1
ATOM 4646 C C . LYS A 1 608 ? 12.662 5.823 24.123 1.00 93.75 608 LYS A C 1
ATOM 4648 O O . LYS A 1 608 ? 13.681 5.992 23.449 1.00 93.75 608 LYS A O 1
ATOM 4653 N N . ILE A 1 609 ? 12.709 5.434 25.401 1.00 93.88 609 ILE A N 1
ATOM 4654 C CA . ILE A 1 609 ? 13.958 5.119 26.113 1.00 93.88 609 ILE A CA 1
ATOM 4655 C C . ILE A 1 609 ? 14.606 3.857 25.535 1.00 93.88 609 ILE A C 1
ATOM 4657 O O . ILE A 1 609 ? 15.797 3.879 25.226 1.00 93.88 609 ILE A O 1
ATOM 4661 N N . ALA A 1 610 ? 13.840 2.779 25.352 1.00 93.62 610 ALA A N 1
ATOM 4662 C CA . ALA A 1 610 ? 14.323 1.530 24.765 1.00 93.62 610 ALA A CA 1
ATO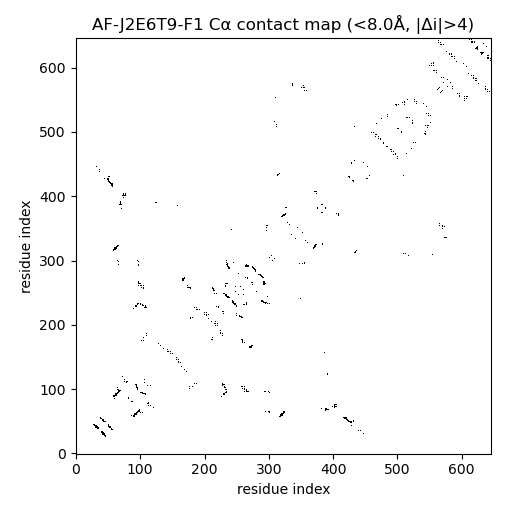M 4663 C C . ALA A 1 610 ? 14.891 1.760 23.358 1.00 93.62 610 ALA A C 1
ATOM 4665 O O . ALA A 1 610 ? 16.035 1.393 23.091 1.00 93.62 610 ALA A O 1
ATOM 4666 N N . PHE A 1 611 ? 14.151 2.484 22.514 1.00 95.56 611 PHE A N 1
ATOM 4667 C CA . PHE A 1 611 ? 14.610 2.940 21.207 1.00 95.56 611 PHE A CA 1
ATOM 4668 C C . PHE A 1 611 ? 15.950 3.688 21.312 1.00 95.56 611 PHE A C 1
ATOM 4670 O O . PHE A 1 611 ? 16.938 3.290 20.696 1.00 95.56 611 PHE A O 1
ATOM 4677 N N . ASN A 1 612 ? 16.035 4.735 22.140 1.00 96.94 612 ASN A N 1
ATOM 4678 C CA . ASN A 1 612 ? 17.264 5.517 22.293 1.00 96.94 612 ASN A CA 1
ATOM 4679 C C . ASN A 1 612 ? 18.448 4.658 22.776 1.00 96.94 612 ASN A C 1
ATOM 4681 O O . ASN A 1 612 ? 19.566 4.842 22.296 1.00 96.94 612 ASN A O 1
ATOM 4685 N N . ASN A 1 613 ? 18.213 3.700 23.675 1.00 95.94 613 ASN A N 1
ATOM 4686 C CA . ASN A 1 613 ? 19.242 2.792 24.183 1.00 95.94 613 ASN A CA 1
ATOM 4687 C C . ASN A 1 613 ? 19.793 1.861 23.092 1.00 95.94 613 ASN A C 1
ATOM 4689 O O . ASN A 1 613 ? 21.008 1.643 23.033 1.00 95.94 613 ASN A O 1
ATOM 4693 N N . SER A 1 614 ? 18.939 1.345 22.205 1.00 96.25 614 SER A N 1
ATOM 4694 C CA . SER A 1 614 ? 19.370 0.525 21.065 1.00 96.25 614 SER A CA 1
ATOM 4695 C C . SER A 1 614 ? 20.253 1.315 20.101 1.00 96.25 614 SER A C 1
ATOM 4697 O O . SER A 1 614 ? 21.298 0.825 19.663 1.00 96.25 614 SER A O 1
ATOM 4699 N N . LEU A 1 615 ? 19.891 2.570 19.826 1.00 97.12 615 LEU A N 1
ATOM 4700 C CA . LEU A 1 615 ? 20.688 3.487 19.006 1.00 97.12 615 LEU A CA 1
ATOM 4701 C C . LEU A 1 615 ? 22.040 3.795 19.663 1.00 97.12 615 LEU A C 1
ATOM 4703 O O . LEU A 1 615 ? 23.083 3.672 19.016 1.00 97.12 615 LEU A O 1
ATOM 4707 N N . GLU A 1 616 ? 22.040 4.153 20.949 1.00 96.31 616 GLU A N 1
ATOM 4708 C CA . GLU A 1 616 ? 23.255 4.490 21.701 1.00 96.31 616 GLU A CA 1
ATOM 4709 C C . GLU A 1 616 ? 24.235 3.324 21.787 1.00 96.31 616 GLU A C 1
ATOM 4711 O O . GLU A 1 616 ? 25.444 3.513 21.639 1.00 96.31 616 GLU A O 1
ATOM 4716 N N . ARG A 1 617 ? 23.735 2.092 21.914 1.00 95.31 617 ARG A N 1
ATOM 4717 C CA . ARG A 1 617 ? 24.597 0.912 21.877 1.00 95.31 617 ARG A CA 1
ATOM 4718 C C . ARG A 1 617 ? 25.375 0.823 20.571 1.00 95.31 617 ARG A C 1
ATOM 4720 O O . ARG A 1 617 ? 26.576 0.537 20.605 1.00 95.31 617 ARG A O 1
ATOM 4727 N N . VAL A 1 618 ? 24.717 1.080 19.438 1.00 95.69 618 VAL A N 1
ATOM 4728 C CA . VAL A 1 618 ? 25.394 1.126 18.139 1.00 95.69 618 VAL A CA 1
ATOM 4729 C C . VAL A 1 618 ? 26.379 2.289 18.118 1.00 95.69 618 VAL A C 1
ATOM 4731 O O . VAL A 1 618 ? 27.550 2.073 17.827 1.00 95.69 618 VAL A O 1
ATOM 4734 N N . ILE A 1 619 ? 25.954 3.500 18.486 1.00 95.50 619 ILE A N 1
ATOM 4735 C CA . ILE A 1 619 ? 26.787 4.714 18.452 1.00 95.50 619 ILE A CA 1
ATOM 4736 C C . ILE A 1 619 ? 28.077 4.554 19.270 1.00 95.50 619 ILE A C 1
ATOM 4738 O O . ILE A 1 619 ? 29.144 4.952 18.789 1.00 95.50 619 ILE A O 1
ATOM 4742 N N . ALA A 1 620 ? 28.000 3.971 20.466 1.00 94.31 620 ALA A N 1
ATOM 4743 C CA . ALA A 1 620 ? 29.134 3.807 21.372 1.00 94.31 620 ALA A CA 1
ATOM 4744 C C . ALA A 1 620 ? 30.119 2.715 20.922 1.00 94.31 620 ALA A C 1
ATOM 4746 O O . ALA A 1 620 ? 31.323 2.847 21.128 1.00 94.31 620 ALA A O 1
ATOM 4747 N N . ASN A 1 621 ? 29.627 1.646 20.285 1.00 95.56 621 ASN A N 1
ATOM 4748 C CA . ASN A 1 621 ? 30.430 0.453 19.984 1.00 95.56 621 ASN A CA 1
ATOM 4749 C C . ASN A 1 621 ? 30.766 0.278 18.494 1.00 95.56 621 ASN A C 1
ATOM 4751 O O . ASN A 1 621 ? 31.431 -0.692 18.123 1.00 95.56 621 ASN A O 1
ATOM 4755 N N . TYR A 1 622 ? 30.316 1.194 17.631 1.00 94.19 622 TYR A N 1
ATOM 4756 C CA . TYR A 1 622 ? 30.595 1.147 16.198 1.00 94.19 622 TYR A CA 1
ATOM 4757 C C . TYR A 1 622 ? 32.089 1.348 15.920 1.00 94.19 622 TYR A C 1
ATOM 4759 O O . TYR A 1 622 ? 32.708 2.285 16.425 1.00 94.19 622 TYR A O 1
ATOM 4767 N N . ARG A 1 623 ? 32.662 0.493 15.072 1.00 93.19 623 ARG A N 1
ATOM 4768 C CA . ARG A 1 623 ? 34.076 0.519 14.676 1.00 93.19 623 ARG A CA 1
ATOM 4769 C C . ARG A 1 623 ? 34.268 1.041 13.258 1.00 93.19 623 ARG A C 1
ATOM 4771 O O . ARG A 1 623 ? 33.407 0.872 12.395 1.00 93.19 623 ARG A O 1
ATOM 4778 N N . SER A 1 624 ? 35.412 1.663 12.999 1.00 90.06 624 SER A N 1
ATOM 4779 C CA . SER A 1 624 ? 35.802 2.117 11.663 1.00 90.06 624 SER A CA 1
ATOM 4780 C C . SER A 1 624 ? 35.861 0.944 10.684 1.00 90.06 624 SER A C 1
ATOM 4782 O O . SER A 1 624 ? 36.484 -0.074 10.981 1.00 90.06 624 SER A O 1
ATOM 4784 N N . ARG A 1 625 ? 35.288 1.115 9.485 1.00 87.88 625 ARG A N 1
ATOM 4785 C CA . ARG A 1 625 ? 35.420 0.143 8.381 1.00 87.88 625 ARG A CA 1
ATOM 4786 C C . ARG A 1 625 ? 36.856 0.011 7.873 1.00 87.88 625 ARG A C 1
ATOM 4788 O O . ARG A 1 625 ? 37.220 -1.023 7.333 1.00 87.88 625 ARG A O 1
ATOM 4795 N N . TYR A 1 626 ? 37.658 1.062 8.033 1.00 83.44 626 TYR A N 1
ATOM 4796 C CA . TYR A 1 626 ? 39.013 1.125 7.485 1.00 83.44 626 TYR A CA 1
ATOM 4797 C C . TYR A 1 626 ? 40.078 0.768 8.519 1.00 83.44 626 TYR A C 1
ATOM 4799 O O . TYR A 1 626 ? 41.050 0.099 8.194 1.00 83.44 626 TYR A O 1
ATOM 4807 N N . THR A 1 627 ? 39.900 1.217 9.763 1.00 85.56 627 THR A N 1
ATOM 4808 C CA . THR A 1 627 ? 40.926 1.097 10.812 1.00 85.56 627 THR A CA 1
ATOM 4809 C C . THR A 1 627 ? 40.536 0.146 11.942 1.00 85.56 627 THR A C 1
ATOM 4811 O O . THR A 1 627 ? 41.376 -0.178 12.771 1.00 85.56 627 THR A O 1
ATOM 4814 N N . GLY A 1 628 ? 39.269 -0.281 12.032 1.00 83.38 628 GLY A N 1
ATOM 4815 C CA . GLY A 1 628 ? 38.764 -1.123 13.128 1.00 83.38 628 GLY A CA 1
ATOM 4816 C C . GLY A 1 628 ? 38.702 -0.447 14.508 1.00 83.38 628 GLY A C 1
ATOM 4817 O O . GLY A 1 628 ? 38.232 -1.067 15.469 1.00 83.38 628 GLY A O 1
ATOM 4818 N N . LEU A 1 629 ? 39.146 0.813 14.611 1.00 88.00 629 LEU A N 1
ATOM 4819 C CA . LEU A 1 629 ? 39.124 1.614 15.835 1.00 88.00 629 LEU A CA 1
ATOM 4820 C C . LEU A 1 629 ? 37.694 1.993 16.229 1.00 88.00 629 LEU A C 1
ATOM 4822 O O . LEU A 1 629 ? 36.825 2.152 15.369 1.00 88.00 629 LEU A O 1
ATOM 4826 N N . LEU A 1 630 ? 37.467 2.128 17.535 1.00 88.06 630 LEU A N 1
ATOM 4827 C CA . LEU A 1 630 ? 36.217 2.643 18.093 1.00 88.06 630 LEU A CA 1
ATOM 4828 C C . LEU A 1 630 ? 36.068 4.143 17.820 1.00 88.06 630 LEU A C 1
ATOM 4830 O O . LEU A 1 630 ? 37.032 4.819 17.474 1.00 88.06 630 LEU A O 1
ATOM 4834 N N . ASP A 1 631 ? 34.840 4.631 17.989 1.00 83.25 631 ASP A N 1
ATOM 4835 C CA . ASP A 1 631 ? 34.478 6.043 17.845 1.00 83.25 631 ASP A CA 1
ATOM 4836 C C . ASP A 1 631 ? 34.836 6.679 16.478 1.00 83.25 631 ASP A C 1
ATOM 4838 O O . ASP A 1 631 ? 35.318 7.807 16.422 1.00 83.25 631 ASP A O 1
ATOM 4842 N N . PRO A 1 632 ? 34.587 6.013 15.332 1.00 88.19 632 PRO A N 1
ATOM 4843 C CA . PRO A 1 632 ? 34.904 6.597 14.036 1.00 88.19 632 PRO A CA 1
ATOM 4844 C C . PRO A 1 632 ? 33.948 7.739 13.689 1.00 88.19 632 PRO A C 1
ATOM 4846 O O . PRO A 1 632 ? 32.737 7.641 13.924 1.00 88.19 632 PRO A O 1
ATOM 4849 N N . GLU A 1 633 ? 34.437 8.760 12.994 1.00 85.94 633 GLU A N 1
ATOM 4850 C CA . GLU A 1 633 ? 33.547 9.625 12.224 1.00 85.94 633 GLU A CA 1
ATOM 4851 C C . GLU A 1 633 ? 32.887 8.792 11.121 1.00 85.94 633 GLU A C 1
ATOM 4853 O O . GLU A 1 633 ? 33.541 8.218 10.248 1.00 85.94 633 GLU A O 1
ATOM 4858 N N . SER A 1 634 ? 31.566 8.641 11.198 1.00 87.25 634 SER A N 1
ATOM 4859 C CA . SER A 1 634 ? 30.816 7.882 10.205 1.00 87.25 634 SER A CA 1
ATOM 4860 C C . SER A 1 634 ? 29.396 8.400 10.087 1.00 87.25 634 SER A C 1
ATOM 4862 O O . SER A 1 634 ? 28.744 8.716 11.084 1.00 87.25 634 SER A O 1
ATOM 4864 N N . LYS A 1 635 ? 28.902 8.413 8.848 1.00 86.31 635 LYS A N 1
ATOM 4865 C CA . LYS A 1 635 ? 27.536 8.819 8.528 1.00 86.31 635 LYS A CA 1
ATOM 4866 C C . LYS A 1 635 ? 26.501 8.023 9.323 1.00 86.31 635 LYS A C 1
ATOM 4868 O O . LYS A 1 635 ? 25.607 8.626 9.892 1.00 86.31 635 LYS A O 1
ATOM 4873 N N . THR A 1 636 ? 26.682 6.706 9.460 1.00 88.69 636 THR A N 1
ATOM 4874 C CA . THR A 1 636 ? 25.804 5.844 10.269 1.00 88.69 636 THR A CA 1
ATOM 4875 C C . THR A 1 636 ? 25.639 6.378 11.691 1.00 88.69 636 THR A C 1
ATOM 4877 O O . THR A 1 636 ? 24.516 6.545 12.153 1.00 88.69 636 THR A O 1
ATOM 4880 N N . ARG A 1 637 ? 26.738 6.705 12.383 1.00 93.25 637 ARG A N 1
ATOM 4881 C CA . ARG A 1 637 ? 26.672 7.213 13.763 1.00 93.25 637 ARG A CA 1
ATOM 4882 C C . ARG A 1 637 ? 26.026 8.591 13.835 1.00 93.25 637 ARG A C 1
ATOM 4884 O O . ARG A 1 637 ? 25.198 8.816 14.710 1.00 93.25 637 ARG A O 1
ATOM 4891 N N . THR A 1 638 ? 26.379 9.496 12.922 1.00 91.56 638 THR A N 1
ATOM 4892 C CA . THR A 1 638 ? 25.783 10.838 12.866 1.00 91.56 638 THR A CA 1
ATOM 4893 C C . THR A 1 638 ? 24.275 10.764 12.630 1.00 91.56 638 THR A C 1
ATOM 4895 O O . THR A 1 638 ? 23.514 11.389 13.364 1.00 91.56 638 THR A O 1
ATOM 4898 N N . THR A 1 639 ? 23.823 9.936 11.683 1.00 90.44 639 THR A N 1
ATOM 4899 C CA . THR A 1 639 ? 22.394 9.735 11.416 1.00 90.44 639 THR A CA 1
ATOM 4900 C C . THR A 1 639 ? 21.674 9.135 12.626 1.00 90.44 639 THR A C 1
ATOM 4902 O O . THR A 1 639 ? 20.626 9.647 13.005 1.00 90.44 639 THR A O 1
ATOM 4905 N N . LEU A 1 640 ? 22.244 8.121 13.293 1.00 94.25 640 LEU A N 1
ATOM 4906 C CA . LEU A 1 640 ? 21.636 7.539 14.499 1.00 94.25 640 LEU A CA 1
ATOM 4907 C C . LEU A 1 640 ? 21.512 8.556 15.644 1.00 94.25 640 LEU A C 1
ATOM 4909 O O . LEU A 1 640 ? 20.477 8.586 16.302 1.00 94.25 640 LEU A O 1
ATOM 4913 N N . ARG A 1 641 ? 22.514 9.425 15.855 1.00 93.75 641 ARG A N 1
ATOM 4914 C CA . ARG A 1 641 ? 22.435 10.509 16.855 1.00 93.75 641 ARG A CA 1
ATOM 4915 C C . ARG A 1 641 ? 21.285 11.469 16.553 1.00 93.75 641 ARG A C 1
ATOM 4917 O O . ARG A 1 641 ? 20.516 11.799 17.450 1.00 93.75 641 ARG A O 1
ATOM 4924 N N . ASN A 1 642 ? 21.140 11.866 15.289 1.00 91.62 642 ASN A N 1
ATOM 4925 C CA . ASN A 1 642 ? 20.072 12.767 14.846 1.00 91.62 642 ASN A CA 1
ATOM 4926 C C . ASN A 1 642 ? 18.680 12.116 14.934 1.00 91.62 642 ASN A C 1
ATOM 4928 O O . ASN A 1 642 ? 17.675 12.808 15.087 1.00 91.62 642 ASN A O 1
ATOM 4932 N N . MET A 1 643 ? 18.612 10.785 14.860 1.00 92.25 643 MET A N 1
ATOM 4933 C CA . MET A 1 643 ? 17.371 10.014 14.938 1.00 92.25 643 MET A CA 1
ATOM 4934 C C . MET A 1 643 ? 16.935 9.657 16.364 1.00 92.25 643 MET A C 1
ATOM 4936 O O . MET A 1 643 ? 15.940 8.958 16.511 1.00 92.25 643 MET A O 1
ATOM 4940 N N . ARG A 1 644 ? 17.594 10.153 17.416 1.00 94.00 644 ARG A N 1
ATOM 4941 C CA . ARG A 1 644 ? 17.138 9.952 18.802 1.00 94.00 644 ARG A CA 1
ATOM 4942 C C . ARG A 1 644 ? 15.891 10.776 19.133 1.00 94.00 644 ARG A C 1
ATOM 4944 O O . ARG A 1 644 ? 15.675 11.863 18.588 1.00 94.00 644 ARG A O 1
ATOM 4951 N N . PHE A 1 645 ? 15.051 10.268 20.033 1.00 92.00 645 PHE A N 1
ATOM 4952 C CA . PHE A 1 645 ? 14.051 11.099 20.710 1.00 92.00 645 PHE A CA 1
ATOM 4953 C C . PHE A 1 645 ? 14.768 12.094 21.623 1.00 92.00 645 PHE A C 1
ATOM 4955 O O . PHE A 1 645 ? 15.737 11.712 22.287 1.00 92.00 645 PHE A O 1
ATOM 4962 N N . LYS A 1 646 ? 14.325 13.354 21.567 1.00 86.00 646 LYS A N 1
ATOM 4963 C CA . LYS A 1 646 ? 14.874 14.457 22.358 1.00 86.00 646 LYS A CA 1
ATOM 4964 C C . LYS A 1 646 ? 14.407 14.391 23.800 1.00 86.00 646 LYS A C 1
ATOM 4966 O O . LYS A 1 646 ? 13.253 13.951 24.003 1.00 86.00 646 LYS A O 1
#

Mean predicted aligned error: 10.39 Å

Nearest PDB structures (foldseek):
  4qmk-assembly1_B  TM=8.183E-01  e=4.838E-33  Pseudomonas fluorescens A506
  4qmk-assembly1_A  TM=7.998E-01  e=4.629E-33  Pseudomonas fluorescens A506
  3tu3-assembly1_B  TM=7.953E-01  e=4.068E-32  Pseudomonas aeruginosa
  4akx-assembly1_B  TM=7.877E-01  e=2.195E-31  Pseudomonas aeruginosa
  4akf-assembly1_A-2  TM=4.586E-01  e=1.740E-12  Legionella pneumophila

Secondary structure (DSSP, 8-state):
----------------------PPPPSS-EEEEEEETTTTEEEEE-TTS-EEEEEEPPPEEEEEE---GGGGGGHHHHHHHHHHTTGGGT--EEEE-THHHHHHHHHHTT--HHHHHHHHHHS-HHHHHS-S-GGGHHHHHHHHHHHTT-TT-HHHHHHHHHGGGTTB--HHHHHHHHHHHHHHHHHHHHH--SPPPHHHHHHHHHHHHHSS-BHHHHHHHTTT-TTS-EEEEEEEEEETTEEEEEEESTTT-TTSBHHHHHHHHT--TTTB---EEES-TTSPTT-EEEEE-GGGT-SS--HHHHS----S-SS-S-EEEEEEEGGGTS------S-THHHHHHHHHTS-HHHHHHHHHHHHGGGGGGEEEEP-EETTEE--HHHHHT-TT--HHHHHHHHHHHHHHHHHHHHHHHT-EEEEEESSHHHHHHHS-HHHHHHHHHHHTTSHHHHHHHHHHHHHHHHHHHHHHHHHHHTTT-SS----HHHHHHHHHHHHH--SHHHHHHHHHHHHGGG-HHHHHHHHHHHHHTTT--S---HHHHHHHHHHHHHHHHHHHHHHIIIIIHHHHHSTT--HHHHHHHHHHHHHHHHHH-GGG---HHHHHHHHHHHHHHHHHH-B-TTT--BS---HHHHHHHHTS--

Radius of gyration: 30.44 Å; Cα contacts (8 Å, |Δi|>4): 1016; chains: 1; bounding box: 105×88×94 Å

Foldseek 3Di:
DDDDDDDDDDDDDDDDDDPDPPPDPDDFWDWLDALFDPFRWTWIQGPLFKIKIWTAAAAAAEEWFFAFALLLLLCLLVLVLCVVVVSLLRHAEYEAFASSLLVRLLQLLLDHSVLVNCCSQVDQPVVLLQPDDDPLVVVLVVLLVVLVVVVPDPVSVVLNVLVNRFARASVSQLVVSLQSSLVSNLVLVVPQPDDADPQQVVLNVCCVVVSFHFLLNLVRNCVRRSSNHWYKYWWWWQDPLFIDIDIGHCVFGRPDGSSVRNCRQNQAQSRHDFDWDADGPPDDHPDIITIHHRLQQPRTDDCCQQPNDPDLAPRDNHAYQTEAEPVLQDPPDDDFCDDPQVVVCVSVSHLSVLRSVSNSVVCVVCPLRYQHQDQDDPVDGLDDPNVNHPSVDDSVRSVVSNVSSSVSVVVSVVVSSVDMDMDMGSHPLSVLLNDDPVVNVSCCVSNCVDVVSVVSSVLVVLLVVLVVQLLVVLVVQVVPDVQDDDDPSNPVSLVSQLVSPPDPVSLSSLLSVLPPPVPVSSVSVLVNLVVVVVPDPDDRRSSSVSNNQVVLLSVLLSLLSCCLSPQLSSLCRHPLADPQLNVLSVVLNVQSVCSNDPVVDDTSVVSLVSNLVSLVSSLQAGADSVPRDTNDPDPSNVVSVVSHDD

Solvent-accessible surface area (backbone atoms only — not comparable to full-atom values): 34933 Å² total; per-residue (Å²): 138,82,88,78,90,81,86,87,88,88,86,90,80,92,77,85,85,79,94,72,82,74,75,75,80,75,91,62,67,43,73,67,43,72,58,43,74,97,42,38,36,27,35,35,36,39,84,86,44,29,22,40,40,36,26,49,66,51,54,52,26,34,39,30,29,24,39,36,45,42,50,41,43,24,50,42,16,47,43,46,47,33,55,76,68,62,42,54,63,55,31,48,34,25,21,7,2,13,36,13,12,50,51,23,53,36,43,21,23,35,42,47,44,74,58,47,38,48,50,57,70,72,50,53,59,55,62,43,48,66,74,67,73,88,82,57,62,78,60,44,67,57,45,52,65,54,36,72,79,35,78,89,41,75,69,54,43,52,46,47,72,34,57,80,42,50,55,25,80,49,56,58,50,25,52,48,44,22,53,52,25,41,51,28,33,52,53,47,59,73,69,48,92,65,90,68,51,76,62,27,50,49,31,54,53,47,30,69,72,69,65,38,47,28,28,40,36,31,56,40,33,31,78,75,38,48,58,28,17,28,51,39,33,27,26,22,38,49,52,96,93,39,60,46,80,41,67,45,21,48,87,64,36,28,85,40,46,47,29,59,51,23,43,38,6,45,21,40,81,68,46,30,39,70,49,72,52,62,79,46,83,93,49,64,87,90,43,76,40,40,35,31,18,5,37,53,56,39,32,63,58,52,59,71,76,85,57,69,68,76,72,84,39,93,58,69,80,53,36,58,45,32,43,39,55,63,80,56,75,60,84,76,80,81,70,67,27,48,70,69,56,38,49,50,24,61,73,69,58,33,63,30,70,37,28,50,54,48,50,39,62,64,44,59,86,40,51,97,37,47,47,66,48,68,41,74,53,99,91,46,74,47,53,67,70,66,20,29,68,41,56,79,65,51,66,74,55,42,56,48,35,11,53,49,24,24,51,51,51,50,53,50,51,53,58,53,72,73,42,69,47,76,48,82,30,78,26,61,60,59,49,58,68,32,45,54,73,68,61,44,59,73,44,38,83,69,37,49,82,41,68,72,48,32,53,50,53,50,50,50,55,54,48,52,51,26,52,52,49,33,48,54,31,50,59,54,52,55,75,80,34,93,70,78,70,94,47,81,69,37,50,57,24,51,50,50,47,40,72,63,37,82,45,75,65,45,32,51,48,53,15,42,57,54,54,42,88,64,38,67,64,43,48,53,48,42,57,39,48,65,54,53,72,77,74,60,90,76,79,77,49,64,37,58,56,51,23,35,48,51,50,47,40,49,52,48,26,52,50,36,50,50,43,39,64,71,44,49,45,39,56,61,36,42,58,60,55,48,68,70,42,44,55,45,45,55,52,32,46,54,51,37,50,52,59,48,38,82,82,65,75,68,59,47,67,58,43,46,50,52,50,39,52,37,45,47,55,42,51,68,64,33,48,28,56,88,74,64,42,69,70,49,92,45,68,67,48,55,52,47,64,72,66,45,77,130

InterPro domains:
  IPR002641 Patatin-like phospholipase domain [PF01734] (63-303)
  IPR002641 Patatin-like phospholipase domain [PS51635] (63-306)
  IPR016035 Acyl transferase/acyl hydrolase/lysophospholipase [SSF52151] (58-346)
  IPR049154 ExoU toxin, C-terminal domain [PF20983] (553-636)
  IPR049155 ExoU toxin, middle helical domain [PF20848] (426-529)
  IPR052580 Probable Lipid Hydrolase [PTHR46394] (52-302)

Sequence (646 aa):
MLEISQYNPSLHACEHVDPLAKQAPPEGPQQLLCGATDRSITLVRNEDGSVQVSMNRPPITEVVLSGGGAKGVAYSGLVDTLEANGLMDFIETFLGASAGALAAALLACGMTHAGFDRISDDISLVKLLNSSKDEVSIWQDRLSKLGEQLKSIPLAQLLCDLLPRLGSKGMPLEELIRKESCAALLQCCEKHPTPLSTEAQKAVANVEINQHVTFADLAALSKDIPQIKTLEITGTAMFEEGTQSVFFNANLTPNMDIAVAARISASLPVVFSKPTLQGQPFQPMGTTTAFADGGILNNTPVPAIYNPTASTSPIPNGEHLILVFDTEKSGQETQRGTGMSALIDRLLKAPHTASSVWNAEQLKRFDEHTVVVPLKFKEGDHSGLRGTVDFNMPKKTKNFLQEELRKAVQAHLDERNATQLTYSFASIREALLAFDDNTLEQLSAELEHDEACAEVIAFRRHAQLALKELKESIKTANKTSSKLEPTQEMHMPIWALDQLADQPDQLEWLAKRLNHGNDPDFMQFLQAAAEWDKGAPSAISVVTQHAVEKMHLQDVATRAHNVVQHVLNPARFLGGQPDANIKLINGAIRELQEVQDPKASKNSLEQKIAFNNSLERVIANYRSRYTGLLDPESKTRTTLRNMRFK

Organism: Pseudomonas fluorescens (strain Q2-87) (NCBI:txid1038922)

pLDDT: mean 82.1, std 18.15, range [23.58, 98.56]